Protein AF-A0A7S1VD12-F1 (afdb_monomer)

Radius of gyration: 22.99 Å; Cα contacts (8 Å, |Δi|>4): 704; chains: 1; bounding box: 55×60×67 Å

Secondary structure (DSSP, 8-state):
----S-PPPP---THHHHHTT---S----THHHHHHHHHHHHHHS---HHHHHHHHHHHHHHHHHHHH--TTHHHHHHHHHHHHHIIIII-TTSEEEETT-TTSEEEEE--B-TTSSBSS-SHHHHHHH-HHHHHH-BSSEEEETTEEEEE-PBP--BSSTTSSSS---BPPPPTT--EEEEEE---SEEEEEEE-SS-TT-EEEEESS-EEEESSHHHHHTTTT-TTTHHHHHHHHHHHHHHHHH-HHHHHHHHHHHHHH-PEEEEEEE-GGG--SS---S-EEEEEEEE-SS-BPPHHHHHHHHHHTT--B-S-SS--EEEGGGHHHHHHHHHH-SSS-EEEEEEE-TT--EEEEEEEE-HHHHHHHHHHHHHHHHGGG-HHHHHHHHHHHHHTTSS-HHHHHHHHHHHHHHHTT----TTHHHH-HHHHHHHHHHHS---

Structure (mmCIF, N/CA/C/O backbone):
data_AF-A0A7S1VD12-F1
#
_entry.id   AF-A0A7S1VD12-F1
#
loop_
_atom_site.group_PDB
_atom_site.id
_atom_site.type_symbol
_atom_site.label_atom_id
_atom_site.label_alt_id
_atom_site.label_comp_id
_atom_site.label_asym_id
_atom_site.label_entity_id
_atom_site.label_seq_id
_atom_site.pdbx_PDB_ins_code
_atom_site.Cartn_x
_atom_site.Cartn_y
_atom_site.Cartn_z
_atom_site.occupancy
_atom_site.B_iso_or_equiv
_atom_site.auth_seq_id
_atom_site.auth_comp_id
_atom_site.auth_asym_id
_atom_site.auth_atom_id
_atom_site.pdbx_PDB_model_num
ATOM 1 N N . MET A 1 1 ? 32.294 20.387 -3.465 1.00 32.22 1 MET A N 1
ATOM 2 C CA . MET A 1 1 ? 31.859 20.332 -2.054 1.00 32.22 1 MET A CA 1
ATOM 3 C C . MET A 1 1 ? 31.320 18.934 -1.797 1.00 32.22 1 MET A C 1
ATOM 5 O O . MET A 1 1 ? 30.180 18.662 -2.135 1.00 32.22 1 MET A O 1
ATOM 9 N N . ASN A 1 2 ? 32.177 18.038 -1.304 1.00 27.41 2 ASN A N 1
ATOM 10 C CA . ASN A 1 2 ? 31.833 16.662 -0.942 1.00 27.41 2 ASN A CA 1
ATOM 11 C C . ASN A 1 2 ? 31.748 16.607 0.585 1.00 27.41 2 ASN A C 1
ATOM 13 O O . ASN A 1 2 ? 32.778 16.708 1.240 1.00 27.41 2 ASN A O 1
ATOM 17 N N . PHE A 1 3 ? 30.537 16.521 1.135 1.00 24.94 3 PHE A N 1
ATOM 18 C CA . PHE A 1 3 ? 30.298 16.462 2.583 1.00 24.94 3 PHE A CA 1
ATOM 19 C C . PHE A 1 3 ? 29.057 15.604 2.896 1.00 24.94 3 PHE A C 1
ATOM 21 O O . PHE A 1 3 ? 28.165 16.041 3.604 1.00 24.94 3 PHE A O 1
ATOM 28 N N . VAL A 1 4 ? 28.939 14.402 2.310 1.00 28.73 4 VAL A N 1
ATOM 29 C CA . VAL A 1 4 ? 27.841 13.457 2.637 1.00 28.73 4 VAL A CA 1
ATOM 30 C C . VAL A 1 4 ? 28.280 11.988 2.476 1.00 28.73 4 VAL A C 1
ATOM 32 O O . VAL A 1 4 ? 27.581 11.203 1.844 1.00 28.73 4 VAL A O 1
ATOM 35 N N . ARG A 1 5 ? 29.464 11.584 2.961 1.00 28.06 5 ARG A N 1
ATOM 36 C CA . ARG A 1 5 ? 29.855 10.156 2.892 1.00 28.06 5 ARG A CA 1
ATOM 37 C C . ARG A 1 5 ? 30.202 9.453 4.198 1.00 28.06 5 ARG A C 1
ATOM 39 O O . ARG A 1 5 ? 30.216 8.234 4.172 1.00 28.06 5 ARG A O 1
ATOM 46 N N . ASP A 1 6 ? 30.307 10.155 5.324 1.00 25.27 6 ASP A N 1
ATOM 47 C CA . ASP A 1 6 ? 30.636 9.518 6.607 1.00 25.27 6 ASP A CA 1
ATOM 48 C C . ASP A 1 6 ? 29.736 10.035 7.740 1.00 25.27 6 ASP A C 1
ATOM 50 O O . ASP A 1 6 ? 30.185 10.743 8.640 1.00 25.27 6 ASP A O 1
ATOM 54 N N . LEU A 1 7 ? 28.439 9.711 7.694 1.00 25.42 7 LEU A N 1
ATOM 55 C CA . LEU A 1 7 ? 27.619 9.736 8.908 1.00 25.42 7 LEU A CA 1
ATOM 56 C C . LEU A 1 7 ? 27.614 8.321 9.500 1.00 25.42 7 LEU A C 1
ATOM 58 O O . LEU A 1 7 ? 27.289 7.374 8.779 1.00 25.42 7 LEU A O 1
ATOM 62 N N . PRO A 1 8 ? 27.988 8.145 10.780 1.00 26.08 8 PRO A N 1
ATOM 63 C CA . PRO A 1 8 ? 27.924 6.844 11.421 1.00 26.08 8 PRO A CA 1
ATOM 64 C C . PRO A 1 8 ? 26.465 6.385 11.441 1.00 26.08 8 PRO A C 1
ATOM 66 O O . PRO A 1 8 ? 25.570 7.161 11.778 1.00 26.08 8 PRO A O 1
ATOM 69 N N . CYS A 1 9 ? 26.231 5.114 11.108 1.00 31.34 9 CYS A N 1
ATOM 70 C CA . CYS A 1 9 ? 25.018 4.426 11.537 1.00 31.34 9 CYS A CA 1
ATOM 71 C C . CYS A 1 9 ? 24.861 4.715 13.036 1.00 31.34 9 CYS A C 1
ATOM 73 O O . CYS A 1 9 ? 25.784 4.431 13.802 1.00 31.34 9 CYS A O 1
ATOM 75 N N . PHE A 1 10 ? 23.771 5.383 13.423 1.00 34.81 10 PHE A N 1
ATOM 76 C CA . PHE A 1 10 ? 23.572 5.866 14.788 1.00 34.81 10 PHE A CA 1
ATOM 77 C C . PHE A 1 10 ? 23.870 4.743 15.794 1.00 34.81 10 PHE A C 1
ATOM 79 O O . PHE A 1 10 ? 23.271 3.669 15.687 1.00 34.81 10 PHE A O 1
ATOM 86 N N . PRO A 1 11 ? 24.773 4.948 16.772 1.00 33.97 11 PRO A N 1
ATOM 87 C CA . PRO A 1 11 ? 24.920 4.002 17.855 1.00 33.97 11 PRO A CA 1
ATOM 88 C C . PRO A 1 11 ? 23.679 4.176 18.725 1.00 33.97 11 PRO A C 1
ATOM 90 O O . PRO A 1 11 ? 23.553 5.152 19.464 1.00 33.97 11 PRO A O 1
ATOM 93 N N . PHE A 1 12 ? 22.727 3.258 18.587 1.00 37.12 12 PHE A N 1
ATOM 94 C CA . PHE A 1 12 ? 21.667 3.086 19.567 1.00 37.12 12 PHE A CA 1
ATOM 95 C C . PHE A 1 12 ? 22.333 2.996 20.947 1.00 37.12 12 PHE A C 1
ATOM 97 O O . PHE A 1 12 ? 23.172 2.125 21.184 1.00 37.12 12 PHE A O 1
ATOM 104 N N . SER A 1 13 ? 22.061 3.971 21.813 1.00 38.56 13 SER A N 1
ATOM 105 C CA . SER A 1 13 ? 22.700 4.072 23.121 1.00 38.56 13 SER A CA 1
ATOM 106 C C . SER A 1 13 ? 22.307 2.888 24.010 1.00 38.56 13 SER A C 1
ATOM 108 O O . SER A 1 13 ? 21.268 2.247 23.827 1.00 38.56 13 SER A O 1
ATOM 110 N N . SER A 1 14 ? 23.139 2.623 25.015 1.00 38.06 14 SER A N 1
ATOM 111 C CA . SER A 1 14 ? 22.993 1.566 26.023 1.00 38.06 14 SER A CA 1
ATOM 112 C C . SER A 1 14 ? 21.648 1.538 26.767 1.00 38.06 14 SER A C 1
ATOM 114 O O . SER A 1 14 ? 21.363 0.550 27.432 1.00 38.06 14 SER A O 1
ATOM 116 N N . SER A 1 15 ? 20.784 2.553 26.631 1.00 45.09 15 SER A N 1
ATOM 117 C CA . SER A 1 15 ? 19.476 2.587 27.296 1.00 45.09 15 SER A CA 1
ATOM 118 C C . SER A 1 15 ? 18.412 1.698 26.643 1.00 45.09 15 SER A C 1
ATOM 120 O O . SER A 1 15 ? 17.424 1.379 27.295 1.00 45.09 15 SER A O 1
ATOM 122 N N . ILE A 1 16 ? 18.577 1.283 25.378 1.00 41.59 16 ILE A N 1
ATOM 123 C CA . ILE A 1 16 ? 17.627 0.362 24.721 1.00 41.59 16 ILE A CA 1
ATOM 124 C C . ILE A 1 16 ? 17.783 -1.068 25.262 1.00 41.59 16 ILE A C 1
ATOM 126 O O . ILE A 1 16 ? 16.788 -1.767 25.428 1.00 41.59 16 ILE A O 1
ATOM 130 N N . ALA A 1 17 ? 19.006 -1.490 25.600 1.00 42.06 17 ALA A N 1
ATOM 131 C CA . ALA A 1 17 ? 19.281 -2.835 26.110 1.00 42.06 17 ALA A CA 1
ATOM 132 C C . ALA A 1 17 ? 18.623 -3.097 27.479 1.00 42.06 17 ALA A C 1
ATOM 134 O O . ALA A 1 17 ? 18.068 -4.173 27.693 1.00 42.06 17 ALA A O 1
ATOM 135 N N . ASP A 1 18 ? 18.609 -2.097 28.363 1.00 41.06 18 ASP A N 1
ATOM 136 C CA . ASP A 1 18 ? 17.990 -2.210 29.689 1.00 41.06 18 ASP A CA 1
ATOM 137 C C . ASP A 1 18 ? 16.449 -2.224 29.620 1.00 41.06 18 ASP A C 1
ATOM 139 O O . ASP A 1 18 ? 15.796 -2.853 30.450 1.00 41.06 18 ASP A O 1
ATOM 143 N N . LEU A 1 19 ? 15.849 -1.597 28.600 1.00 38.16 19 LEU A N 1
ATOM 144 C CA . LEU A 1 19 ? 14.390 -1.517 28.407 1.00 38.16 19 LEU A CA 1
ATOM 145 C C . LEU A 1 19 ? 13.777 -2.765 27.748 1.00 38.16 19 LEU A C 1
ATOM 147 O O . LEU A 1 19 ? 12.599 -3.049 27.954 1.00 38.16 19 LEU A O 1
ATOM 151 N N . LEU A 1 20 ? 14.570 -3.549 27.014 1.00 40.75 20 LEU A N 1
ATOM 152 C CA . LEU A 1 20 ? 14.155 -4.830 26.420 1.00 40.75 20 LEU A CA 1
ATOM 153 C C . LEU A 1 20 ? 14.039 -5.977 27.448 1.00 40.75 20 LEU A C 1
ATOM 155 O O . LEU A 1 20 ? 13.642 -7.085 27.095 1.00 40.75 20 LEU A O 1
ATOM 159 N N . SER A 1 21 ? 14.380 -5.733 28.718 1.00 42.19 21 SER A N 1
ATOM 160 C CA . SER A 1 21 ? 14.524 -6.762 29.758 1.00 42.19 21 SER A CA 1
ATOM 161 C C . SER A 1 21 ? 13.245 -7.105 30.544 1.00 42.19 21 SER A C 1
ATOM 163 O O . SER A 1 21 ? 13.300 -7.966 31.422 1.00 42.19 21 SER A O 1
ATOM 165 N N . ASN A 1 22 ? 12.088 -6.494 30.239 1.00 41.59 22 ASN A N 1
ATOM 166 C CA . ASN A 1 22 ? 10.839 -6.709 30.991 1.00 41.59 22 ASN A CA 1
ATOM 167 C C . ASN A 1 22 ? 9.683 -7.258 30.114 1.00 41.59 22 ASN A C 1
ATOM 169 O O . ASN A 1 22 ? 8.866 -6.484 29.607 1.00 41.59 22 ASN A O 1
ATOM 173 N N . PRO A 1 23 ? 9.591 -8.588 29.907 1.00 40.31 23 PRO A N 1
ATOM 174 C CA . PRO A 1 23 ? 8.597 -9.212 29.044 1.00 40.31 23 PRO A CA 1
ATOM 175 C C . PRO A 1 23 ? 7.384 -9.678 29.863 1.00 40.31 23 PRO A C 1
ATOM 177 O O . PRO A 1 23 ? 7.271 -10.843 30.240 1.00 40.31 23 PRO A O 1
ATOM 180 N N . HIS A 1 24 ? 6.431 -8.785 30.117 1.00 37.88 24 HIS A N 1
ATOM 181 C CA . HIS A 1 24 ? 5.096 -9.175 30.585 1.00 37.88 24 HIS A CA 1
ATOM 182 C C . HIS A 1 24 ? 4.060 -8.978 29.477 1.00 37.88 24 HIS A C 1
ATOM 184 O O . HIS A 1 24 ? 3.143 -8.172 29.581 1.00 37.88 24 HIS A O 1
ATOM 190 N N . ALA A 1 25 ? 4.198 -9.751 28.402 1.00 45.41 25 ALA A N 1
ATOM 191 C CA . ALA A 1 25 ? 3.111 -10.014 27.472 1.00 45.41 25 ALA A CA 1
ATOM 192 C C . ALA A 1 25 ? 3.208 -11.481 27.053 1.00 45.41 25 ALA A C 1
ATOM 194 O O . ALA A 1 25 ? 4.193 -11.905 26.453 1.00 45.41 25 ALA A O 1
ATOM 195 N N . ILE A 1 26 ? 2.196 -12.267 27.418 1.00 42.12 26 ILE A N 1
ATOM 196 C CA . ILE A 1 26 ? 2.016 -13.637 26.939 1.00 42.12 26 ILE A CA 1
ATOM 197 C C . ILE A 1 26 ? 1.907 -13.536 25.415 1.00 42.12 26 ILE A C 1
ATOM 199 O O . ILE A 1 26 ? 0.870 -13.118 24.898 1.00 42.12 26 ILE A O 1
ATOM 203 N N . SER A 1 27 ? 2.989 -13.839 24.695 1.00 53.94 27 SER A N 1
ATOM 204 C CA . SER A 1 27 ? 2.919 -13.902 23.241 1.00 53.94 27 SER A CA 1
ATOM 205 C C . SER A 1 27 ? 2.018 -15.077 22.885 1.00 53.94 27 SER A C 1
ATOM 207 O O . SER A 1 27 ? 2.291 -16.192 23.336 1.00 53.94 27 SER A O 1
ATOM 209 N N . PRO A 1 28 ? 0.981 -14.881 22.056 1.00 64.25 28 PRO A N 1
ATOM 210 C CA . PRO A 1 28 ? 0.371 -16.000 21.366 1.00 64.25 28 PRO A CA 1
ATOM 211 C C . PRO A 1 28 ? 1.475 -16.768 20.637 1.00 64.25 28 PRO A C 1
ATOM 213 O O . PRO A 1 28 ? 2.399 -16.156 20.087 1.00 64.25 28 PRO A O 1
ATOM 216 N N . ASP A 1 29 ? 1.390 -18.092 20.643 1.00 78.69 29 ASP A N 1
ATOM 217 C CA . ASP A 1 29 ? 2.150 -18.893 19.698 1.00 78.69 29 ASP A CA 1
ATOM 218 C C . ASP A 1 29 ? 1.616 -18.586 18.291 1.00 78.69 29 ASP A C 1
ATOM 220 O O . ASP A 1 29 ? 0.541 -19.042 17.902 1.00 78.69 29 ASP A O 1
ATOM 224 N N . TRP A 1 30 ? 2.334 -17.739 17.549 1.00 86.38 30 TRP A N 1
ATOM 225 C CA . TRP A 1 30 ? 1.980 -17.379 16.174 1.00 86.38 30 TRP A CA 1
ATOM 226 C C . TRP A 1 30 ? 2.255 -18.5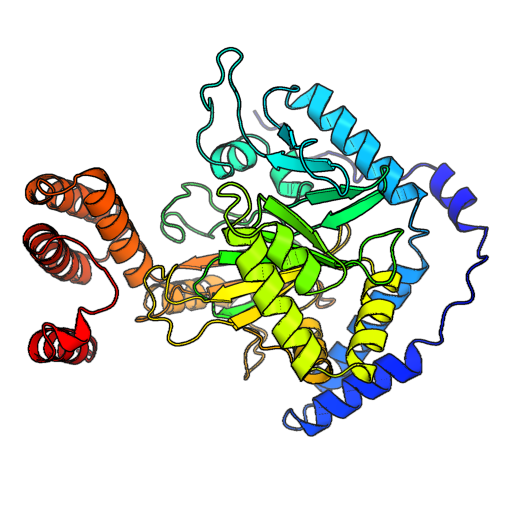12 15.186 1.00 86.38 30 TRP A C 1
ATOM 228 O O . TRP A 1 30 ? 1.883 -18.390 14.022 1.00 86.38 30 TRP A O 1
ATOM 238 N N . SER A 1 31 ? 2.858 -19.621 15.625 1.00 87.38 31 SER A N 1
ATOM 239 C CA . SER A 1 31 ? 3.173 -20.749 14.750 1.00 87.38 31 SER A CA 1
ATOM 240 C C . SER A 1 31 ? 1.915 -21.350 14.123 1.00 87.38 31 SER A C 1
ATOM 242 O O . SER A 1 31 ? 1.956 -21.689 12.944 1.00 87.38 31 SER A O 1
ATOM 244 N N . SER A 1 32 ? 0.784 -21.421 14.850 1.00 88.81 32 SER A N 1
ATOM 245 C CA . SER A 1 32 ? -0.478 -21.899 14.251 1.00 88.81 32 SER A CA 1
ATOM 246 C C . SER A 1 32 ? -0.932 -20.972 13.128 1.00 88.81 32 SER A C 1
ATOM 248 O O . SER A 1 32 ? -1.187 -21.441 12.029 1.00 88.81 32 SER A O 1
ATOM 250 N N . PHE A 1 33 ? -0.927 -19.658 13.365 1.00 89.75 33 PHE A N 1
ATOM 251 C CA . PHE A 1 33 ? -1.321 -18.673 12.362 1.00 89.75 33 PHE A CA 1
ATOM 252 C C . PHE A 1 33 ? -0.413 -18.719 11.127 1.00 89.75 33 PHE A C 1
ATOM 254 O O . PHE A 1 33 ? -0.899 -18.680 10.003 1.00 89.75 33 PHE A O 1
ATOM 261 N N . VAL A 1 34 ? 0.907 -18.834 11.315 1.00 89.44 34 VAL A N 1
ATOM 262 C CA . VAL A 1 34 ? 1.848 -18.965 10.191 1.00 89.44 34 VAL A CA 1
ATOM 263 C C . VAL A 1 34 ? 1.558 -20.229 9.386 1.00 89.44 34 VAL A C 1
ATOM 265 O O . VAL A 1 34 ? 1.555 -20.166 8.159 1.00 89.44 34 VAL A O 1
ATOM 268 N N . ASN A 1 35 ? 1.292 -21.352 10.055 1.00 90.19 35 ASN A N 1
ATOM 269 C CA . ASN A 1 35 ? 0.950 -22.601 9.381 1.00 90.19 35 ASN A CA 1
ATOM 270 C C . ASN A 1 35 ? -0.370 -22.482 8.613 1.00 90.19 35 ASN A C 1
ATOM 272 O O . ASN A 1 35 ? -0.402 -22.863 7.452 1.00 90.19 35 ASN A O 1
ATOM 276 N N . GLU A 1 36 ? -1.406 -21.889 9.212 1.00 90.88 36 GLU A N 1
ATOM 277 C CA . GLU A 1 36 ? -2.705 -21.664 8.566 1.00 90.88 36 GLU A CA 1
ATOM 278 C C . GLU A 1 36 ? -2.573 -20.793 7.303 1.00 90.88 36 GLU A C 1
ATOM 280 O O . GLU A 1 36 ? -3.099 -21.144 6.251 1.00 90.88 36 GLU A O 1
ATOM 285 N N . VAL A 1 37 ? -1.820 -19.687 7.370 1.00 88.12 37 VAL A N 1
ATOM 286 C CA . VAL A 1 37 ? -1.575 -18.815 6.203 1.00 88.12 37 VAL A CA 1
ATOM 287 C C . VAL A 1 37 ? -0.814 -19.560 5.103 1.00 88.12 37 VAL A C 1
ATOM 289 O O . VAL A 1 37 ? -1.101 -19.388 3.920 1.00 88.12 37 VAL A O 1
ATOM 292 N N . VAL A 1 38 ? 0.179 -20.371 5.474 1.00 89.12 38 VAL A N 1
ATOM 293 C CA . VAL A 1 38 ? 0.985 -21.146 4.521 1.00 89.12 38 VAL A CA 1
ATOM 294 C C . VAL A 1 38 ? 0.178 -22.273 3.876 1.00 89.12 38 VAL A C 1
ATOM 296 O O . VAL A 1 38 ? 0.342 -22.522 2.681 1.00 89.12 38 VAL A O 1
ATOM 299 N N . GLU A 1 39 ? -0.672 -22.947 4.646 1.00 89.19 39 GLU A N 1
ATOM 300 C CA . GLU A 1 39 ? -1.582 -23.988 4.166 1.00 89.19 39 GLU A CA 1
ATOM 301 C C . GLU A 1 39 ? -2.569 -23.395 3.158 1.00 89.19 39 GLU A C 1
ATOM 303 O O . GLU A 1 39 ? -2.584 -23.817 2.004 1.00 89.19 39 GLU A O 1
ATOM 308 N N . GLU A 1 40 ? -3.262 -22.313 3.525 1.00 88.44 40 GLU A N 1
ATOM 309 C CA . GLU A 1 40 ? -4.215 -21.649 2.630 1.00 88.44 40 GLU A CA 1
ATOM 310 C C . GLU A 1 40 ? -3.532 -21.084 1.374 1.00 88.44 40 GLU A C 1
ATOM 312 O O . GLU A 1 40 ? -4.081 -21.160 0.275 1.00 88.44 40 GLU A O 1
ATOM 317 N N . TRP A 1 41 ? -2.304 -20.571 1.485 1.00 86.75 41 TRP A N 1
ATOM 318 C CA . TRP A 1 41 ? -1.519 -20.179 0.312 1.00 86.75 41 TRP A CA 1
ATOM 319 C C . TRP A 1 41 ? -1.218 -21.366 -0.609 1.00 86.75 41 TRP A C 1
ATOM 321 O O . TRP A 1 41 ? -1.360 -21.249 -1.826 1.00 86.75 41 TRP A O 1
ATOM 331 N N . SER A 1 42 ? -0.802 -22.499 -0.042 1.00 86.56 42 SER A N 1
ATOM 332 C CA . SER A 1 42 ? -0.415 -23.692 -0.807 1.00 86.56 42 SER A CA 1
ATOM 333 C C . SER A 1 42 ? -1.608 -24.328 -1.526 1.00 86.56 42 SER A C 1
ATOM 335 O O . SER A 1 42 ? -1.442 -24.857 -2.621 1.00 86.56 42 SER A O 1
ATOM 337 N N . ASP A 1 43 ? -2.810 -24.214 -0.961 1.00 86.38 43 ASP A N 1
ATOM 338 C CA . ASP A 1 43 ? -4.047 -24.685 -1.592 1.00 86.38 43 ASP A CA 1
ATOM 339 C C . ASP A 1 43 ? -4.485 -23.810 -2.779 1.00 86.38 43 ASP A C 1
ATOM 341 O O . ASP A 1 43 ? -5.133 -24.291 -3.711 1.00 86.38 43 ASP A O 1
ATOM 345 N N . ASN A 1 44 ? -4.125 -22.522 -2.766 1.00 84.94 44 ASN A N 1
ATOM 346 C CA . ASN A 1 44 ? -4.559 -21.542 -3.767 1.00 84.94 44 ASN A CA 1
ATOM 347 C C . ASN A 1 44 ? -3.496 -21.220 -4.831 1.00 84.94 44 ASN A C 1
ATOM 349 O O . ASN A 1 44 ? -3.811 -20.596 -5.848 1.00 84.94 44 ASN A O 1
ATOM 353 N N . VAL A 1 45 ? -2.240 -21.624 -4.625 1.00 80.94 45 VAL A N 1
ATOM 354 C CA . VAL A 1 45 ? -1.112 -21.306 -5.512 1.00 80.94 45 VAL A CA 1
ATOM 355 C C . VAL A 1 45 ? -0.405 -22.594 -5.937 1.00 80.94 45 VAL A C 1
ATOM 357 O O . VAL A 1 45 ? -0.131 -23.432 -5.084 1.00 80.94 45 VAL A O 1
ATOM 360 N N . PRO A 1 46 ? -0.069 -22.773 -7.235 1.00 77.88 46 PRO A N 1
ATOM 361 C CA . PRO A 1 46 ? 0.613 -23.975 -7.710 1.00 77.88 46 PRO A CA 1
ATOM 362 C C . PRO A 1 46 ? 1.854 -24.311 -6.879 1.00 77.88 46 PRO A C 1
ATOM 364 O O . PRO A 1 46 ? 2.650 -23.418 -6.578 1.00 77.88 46 PRO A O 1
ATOM 367 N N . ASP A 1 47 ? 2.015 -25.599 -6.558 1.00 77.31 47 ASP A N 1
ATOM 368 C CA . ASP A 1 47 ? 3.047 -26.097 -5.646 1.00 77.31 47 ASP A CA 1
ATOM 369 C C . ASP A 1 47 ? 4.440 -25.547 -5.998 1.00 77.31 47 ASP A C 1
ATOM 371 O O . ASP A 1 47 ? 5.023 -25.837 -7.050 1.00 77.31 47 ASP A O 1
ATOM 375 N N . ASN A 1 48 ? 4.958 -24.701 -5.106 1.00 82.75 48 ASN A N 1
ATOM 376 C CA . ASN A 1 48 ? 6.277 -24.104 -5.213 1.00 82.75 48 ASN A CA 1
ATOM 377 C C . ASN A 1 48 ? 6.951 -24.080 -3.832 1.00 82.75 48 ASN A C 1
ATOM 379 O O . ASN A 1 48 ? 6.887 -23.075 -3.112 1.00 82.75 48 ASN A O 1
ATOM 383 N N . PRO A 1 49 ? 7.680 -25.153 -3.472 1.00 87.25 49 PRO A N 1
ATOM 384 C CA . PRO A 1 49 ? 8.309 -25.288 -2.159 1.00 87.25 49 PRO A CA 1
ATOM 385 C C . PRO A 1 49 ? 9.305 -24.170 -1.817 1.00 87.25 49 PRO A C 1
ATOM 387 O O . PRO A 1 49 ? 9.590 -23.917 -0.642 1.00 87.25 49 PRO A O 1
ATOM 390 N N . ALA A 1 50 ? 9.870 -23.498 -2.827 1.00 86.19 50 ALA A N 1
ATOM 391 C CA . ALA A 1 50 ? 10.761 -22.364 -2.612 1.00 86.19 50 ALA A CA 1
ATOM 392 C C . ALA A 1 50 ? 9.989 -21.130 -2.121 1.00 86.19 50 ALA A C 1
ATOM 394 O O . ALA A 1 50 ? 10.433 -20.485 -1.169 1.00 86.19 50 ALA A O 1
ATOM 395 N N . LEU A 1 51 ? 8.825 -20.837 -2.714 1.00 85.38 51 LEU A N 1
ATOM 396 C CA . LEU A 1 51 ? 7.961 -19.739 -2.270 1.00 85.38 51 LEU A CA 1
ATOM 397 C C . LEU A 1 51 ? 7.419 -19.998 -0.867 1.00 85.38 51 LEU A C 1
ATOM 399 O O . LEU A 1 51 ? 7.497 -19.104 -0.029 1.00 85.38 51 LEU A O 1
ATOM 403 N N . THR A 1 52 ? 6.986 -21.225 -0.573 1.00 87.25 52 THR A N 1
ATOM 404 C CA . THR A 1 52 ? 6.538 -21.619 0.770 1.00 87.25 52 THR A CA 1
ATOM 405 C C . THR A 1 52 ? 7.620 -21.375 1.821 1.00 87.25 52 THR A C 1
ATOM 407 O O . THR A 1 52 ? 7.361 -20.771 2.858 1.00 87.25 52 THR A O 1
ATOM 410 N N . ARG A 1 53 ? 8.877 -21.743 1.536 1.00 88.50 53 ARG A N 1
ATOM 411 C CA . ARG A 1 53 ? 9.997 -21.509 2.462 1.00 88.50 53 ARG A CA 1
ATOM 412 C C . ARG A 1 53 ? 10.275 -20.024 2.693 1.00 88.50 53 ARG A C 1
ATOM 414 O O . ARG A 1 53 ? 10.551 -19.630 3.827 1.00 88.50 53 ARG A O 1
ATOM 421 N N . ILE A 1 54 ? 10.233 -19.212 1.633 1.00 87.00 54 ILE A N 1
ATOM 422 C CA . ILE A 1 54 ? 10.389 -17.755 1.740 1.00 87.00 54 ILE A CA 1
ATOM 423 C C . ILE A 1 54 ? 9.254 -17.189 2.595 1.00 87.00 54 ILE A C 1
ATOM 425 O O . ILE A 1 54 ? 9.524 -16.451 3.539 1.00 87.00 54 ILE A O 1
ATOM 429 N N . LEU A 1 55 ? 8.013 -17.588 2.317 1.00 88.69 55 LEU A N 1
ATOM 430 C CA . LEU A 1 55 ? 6.826 -17.147 3.039 1.00 88.69 55 LEU A CA 1
ATOM 431 C C . LEU A 1 55 ? 6.921 -17.463 4.537 1.00 88.69 55 LEU A C 1
ATOM 433 O O . LEU A 1 55 ? 6.821 -16.547 5.352 1.00 88.69 55 LEU A O 1
ATOM 437 N N . THR A 1 56 ? 7.203 -18.717 4.907 1.00 89.38 56 THR A N 1
ATOM 438 C CA . THR A 1 56 ? 7.369 -19.119 6.313 1.00 89.38 56 THR A CA 1
ATOM 439 C C . THR A 1 56 ? 8.473 -18.313 6.993 1.00 89.38 56 THR A C 1
ATOM 441 O O . THR A 1 56 ? 8.263 -17.774 8.077 1.00 89.38 56 THR A O 1
ATOM 444 N N . LYS A 1 57 ? 9.645 -18.169 6.354 1.00 90.94 57 LYS A N 1
ATOM 445 C CA . LYS A 1 57 ? 10.766 -17.397 6.917 1.00 90.94 57 LYS A CA 1
ATOM 446 C C . LYS A 1 57 ? 10.371 -15.939 7.173 1.00 90.94 57 LYS A C 1
ATOM 448 O O . LYS A 1 57 ? 10.670 -15.410 8.243 1.00 90.94 57 LYS A O 1
ATOM 453 N N . GLN A 1 58 ? 9.720 -15.294 6.207 1.00 89.75 58 GLN A N 1
ATOM 454 C CA . GLN A 1 58 ? 9.360 -13.879 6.298 1.00 89.75 58 GLN A CA 1
ATOM 455 C C . GLN A 1 58 ? 8.232 -13.633 7.310 1.00 89.75 58 GLN A C 1
ATOM 457 O O . GLN A 1 58 ? 8.327 -12.688 8.090 1.00 89.75 58 GLN A O 1
ATOM 462 N N . LEU A 1 59 ? 7.215 -14.500 7.370 1.00 86.44 59 LEU A N 1
ATOM 463 C CA . LEU A 1 59 ? 6.159 -14.419 8.385 1.00 86.44 59 LEU A CA 1
ATOM 464 C C . LEU A 1 59 ? 6.721 -14.601 9.799 1.00 86.44 59 LEU A C 1
ATOM 466 O O . LEU A 1 59 ? 6.443 -13.790 10.680 1.00 86.44 59 LEU A O 1
ATOM 470 N N . THR A 1 60 ? 7.573 -15.604 10.015 1.00 87.50 60 THR A N 1
ATOM 471 C CA . THR A 1 60 ? 8.223 -15.813 11.317 1.00 87.50 60 THR A CA 1
ATOM 472 C C . THR A 1 60 ? 9.087 -14.615 11.707 1.00 87.50 60 THR A C 1
ATOM 474 O O . THR A 1 60 ? 9.022 -14.152 12.846 1.00 87.50 60 THR A O 1
ATOM 477 N N . SER A 1 61 ? 9.856 -14.062 10.760 1.00 87.50 61 SER A N 1
ATOM 478 C CA . SER A 1 61 ? 10.653 -12.855 11.004 1.00 87.50 61 SER A CA 1
ATOM 479 C C . SER A 1 61 ? 9.779 -11.658 11.375 1.00 87.50 61 SER A C 1
ATOM 481 O O . SER A 1 61 ? 10.136 -10.910 12.282 1.00 87.50 61 SER A O 1
ATOM 483 N N . LEU A 1 62 ? 8.636 -11.482 10.708 1.00 85.88 62 LEU A N 1
ATOM 484 C CA . LEU A 1 62 ? 7.700 -10.394 10.981 1.00 85.88 62 LEU A CA 1
ATOM 485 C C . LEU A 1 62 ? 7.190 -10.443 12.429 1.00 85.88 62 LEU A C 1
ATOM 487 O O . LEU A 1 62 ? 7.178 -9.417 13.110 1.00 85.88 62 LEU A O 1
ATOM 491 N N . PHE A 1 63 ? 6.830 -11.630 12.924 1.00 83.75 63 PHE A N 1
ATOM 492 C CA . PHE A 1 63 ? 6.384 -11.799 14.309 1.00 83.75 63 PHE A CA 1
ATOM 493 C C . PHE A 1 63 ? 7.516 -11.659 15.328 1.00 83.75 63 PHE A C 1
ATOM 495 O O . PHE A 1 63 ? 7.304 -11.060 16.381 1.00 83.75 63 PHE A O 1
ATOM 502 N N . ALA A 1 64 ? 8.723 -12.134 15.017 1.00 82.62 64 ALA A N 1
ATOM 503 C CA . ALA A 1 64 ? 9.883 -11.942 15.887 1.00 82.62 64 ALA A CA 1
ATOM 504 C C . ALA A 1 64 ? 10.227 -10.451 16.056 1.00 82.62 64 ALA A C 1
ATOM 506 O O . ALA A 1 64 ? 10.505 -9.989 17.166 1.00 82.62 64 ALA A O 1
ATOM 507 N N . THR A 1 65 ? 10.154 -9.675 14.968 1.00 78.31 65 THR A N 1
ATOM 508 C CA . THR A 1 65 ? 10.298 -8.214 15.013 1.00 78.31 65 THR A CA 1
ATOM 509 C C . THR A 1 65 ? 9.173 -7.577 15.828 1.00 78.31 65 THR A C 1
ATOM 511 O O . THR A 1 65 ? 9.442 -6.760 16.703 1.00 78.31 65 THR A O 1
ATOM 514 N N . ALA A 1 66 ? 7.922 -7.990 15.615 1.00 74.44 66 ALA A N 1
ATOM 515 C CA . ALA A 1 66 ? 6.779 -7.475 16.368 1.00 74.44 66 ALA A CA 1
ATOM 516 C C . ALA A 1 66 ? 6.898 -7.713 17.887 1.00 74.44 66 ALA A C 1
ATOM 518 O O . ALA A 1 66 ? 6.548 -6.839 18.673 1.00 74.44 66 ALA A O 1
ATOM 519 N N . GLN A 1 67 ? 7.432 -8.865 18.305 1.00 68.31 67 GLN A N 1
ATOM 520 C CA . GLN A 1 67 ? 7.651 -9.202 19.718 1.00 68.31 67 GLN A CA 1
ATOM 521 C C . GLN A 1 67 ? 8.790 -8.410 20.373 1.00 68.31 67 GLN A C 1
ATOM 523 O O . GLN A 1 67 ? 8.724 -8.121 21.565 1.00 68.31 67 GLN A O 1
ATOM 528 N N . THR A 1 68 ? 9.843 -8.076 19.622 1.00 63.72 68 THR A N 1
ATOM 529 C CA . THR A 1 68 ? 10.994 -7.323 20.157 1.00 63.72 68 THR A CA 1
ATOM 530 C C . THR A 1 68 ? 10.687 -5.840 20.331 1.00 63.72 68 THR A C 1
ATOM 532 O O . THR A 1 68 ? 11.325 -5.163 21.135 1.00 63.72 68 THR A O 1
ATOM 535 N N . ILE A 1 69 ? 9.689 -5.330 19.615 1.00 60.16 69 ILE A N 1
ATOM 536 C CA . ILE A 1 69 ? 9.238 -3.953 19.745 1.00 60.16 69 ILE A CA 1
ATOM 537 C C . ILE A 1 69 ? 8.208 -3.896 20.876 1.00 60.16 69 ILE A C 1
ATOM 539 O O . ILE A 1 69 ? 7.008 -4.056 20.658 1.00 60.16 69 ILE A O 1
ATOM 543 N N . THR A 1 70 ? 8.654 -3.624 22.103 1.00 55.03 70 THR A N 1
ATOM 544 C CA . THR A 1 70 ? 7.734 -3.135 23.134 1.00 55.03 70 THR A CA 1
ATOM 545 C C . THR A 1 70 ? 7.205 -1.776 22.662 1.00 55.03 70 THR A C 1
ATOM 547 O O . THR A 1 70 ? 7.930 -0.784 22.566 1.00 55.03 70 THR A O 1
ATOM 550 N N . ALA A 1 71 ? 5.936 -1.778 22.248 1.00 51.19 71 ALA A N 1
ATOM 551 C CA . ALA A 1 71 ? 5.311 -0.776 21.385 1.00 51.19 71 ALA A CA 1
ATOM 552 C C . ALA A 1 71 ? 5.296 0.665 21.927 1.00 51.19 71 ALA A C 1
ATOM 554 O O . ALA A 1 71 ? 5.007 1.576 21.161 1.00 51.19 71 ALA A O 1
ATOM 555 N N . ASP A 1 72 ? 5.656 0.908 23.186 1.00 55.06 72 ASP A N 1
ATOM 556 C CA . ASP A 1 72 ? 5.540 2.246 23.767 1.00 55.06 72 ASP A CA 1
ATOM 557 C C . ASP A 1 72 ? 6.837 3.058 23.674 1.00 55.06 72 ASP A C 1
ATOM 559 O O . ASP A 1 72 ? 6.792 4.266 23.454 1.00 55.06 72 ASP A O 1
ATOM 563 N N . THR A 1 73 ? 8.020 2.445 23.775 1.00 55.03 73 THR A N 1
ATOM 564 C CA . THR A 1 73 ? 9.265 3.223 23.931 1.00 55.03 73 THR A CA 1
ATOM 565 C C . THR A 1 73 ? 9.859 3.681 22.606 1.00 55.03 73 THR A C 1
ATOM 567 O O . THR A 1 73 ? 10.193 4.856 22.461 1.00 55.03 73 THR A O 1
ATOM 570 N N . VAL A 1 74 ? 9.981 2.787 21.621 1.00 55.19 74 VAL A N 1
ATOM 571 C CA . VAL A 1 74 ? 10.558 3.152 20.316 1.00 55.19 74 VAL A CA 1
ATOM 572 C C . VAL A 1 74 ? 9.606 4.060 19.551 1.00 55.19 74 VAL A C 1
ATOM 574 O O . VAL A 1 74 ? 10.053 5.006 18.916 1.00 55.19 74 VAL A O 1
ATOM 577 N N . TYR A 1 75 ? 8.299 3.834 19.673 1.00 58.94 75 TYR A N 1
ATOM 578 C CA . TYR A 1 75 ? 7.306 4.706 19.067 1.00 58.94 75 TYR A CA 1
ATOM 579 C C . TYR A 1 75 ? 7.281 6.077 19.734 1.00 58.94 75 TYR A C 1
ATOM 581 O O . TYR A 1 75 ? 7.431 7.047 19.012 1.00 58.94 75 TYR A O 1
ATOM 589 N N . THR A 1 76 ? 7.242 6.186 21.069 1.00 60.47 76 THR A N 1
ATOM 590 C CA . THR A 1 76 ? 7.332 7.497 21.751 1.00 60.47 76 THR A CA 1
ATOM 591 C C . THR A 1 76 ? 8.637 8.225 21.423 1.00 60.47 76 THR A C 1
ATOM 593 O O . THR A 1 76 ? 8.642 9.440 21.236 1.00 60.47 76 THR A O 1
ATOM 596 N N . PHE A 1 77 ? 9.755 7.499 21.332 1.00 60.41 77 PHE A N 1
ATOM 597 C CA . PHE A 1 77 ? 11.042 8.077 20.954 1.00 60.41 77 PHE A CA 1
ATOM 598 C C . PHE A 1 77 ? 11.039 8.569 19.506 1.00 60.41 77 PHE A C 1
ATOM 600 O O . PHE A 1 77 ? 11.428 9.702 19.256 1.00 60.41 77 PHE A O 1
ATOM 607 N N . ILE A 1 78 ? 10.550 7.761 18.563 1.00 58.91 78 ILE A N 1
ATOM 608 C CA . ILE A 1 78 ? 10.435 8.152 17.158 1.00 58.91 78 ILE A CA 1
ATOM 609 C C . ILE A 1 78 ? 9.441 9.306 17.015 1.00 58.91 78 ILE A C 1
ATOM 611 O O . ILE A 1 78 ? 9.758 10.236 16.294 1.00 58.91 78 ILE A O 1
ATOM 615 N N . SER A 1 79 ? 8.318 9.328 17.740 1.00 61.28 79 SER A N 1
ATOM 616 C CA . SER A 1 79 ? 7.387 10.466 17.786 1.00 61.28 79 SER A CA 1
ATOM 617 C C . SER A 1 79 ? 8.098 11.735 18.240 1.00 61.28 79 SER A C 1
ATOM 619 O O . SER A 1 79 ? 8.022 12.750 17.558 1.00 61.28 79 SER A O 1
ATOM 621 N N . ARG A 1 80 ? 8.822 11.675 19.367 1.00 66.62 80 ARG A N 1
ATOM 622 C CA . ARG A 1 80 ? 9.503 12.835 19.957 1.00 66.62 80 ARG A CA 1
ATOM 623 C C . ARG A 1 80 ? 10.669 13.314 19.118 1.00 66.62 80 ARG A C 1
ATOM 625 O O . ARG A 1 80 ? 10.803 14.514 18.934 1.00 66.62 80 ARG A O 1
ATOM 632 N N . GLU A 1 81 ? 11.500 12.415 18.608 1.00 65.94 81 GLU A N 1
ATOM 633 C CA . GLU A 1 81 ? 12.643 12.789 17.779 1.00 65.94 81 GLU A CA 1
ATOM 634 C C . GLU A 1 81 ? 12.205 13.202 16.380 1.00 65.94 81 GLU A C 1
ATOM 636 O O . GLU A 1 81 ? 12.733 14.178 15.867 1.00 65.94 81 GLU A O 1
ATOM 641 N N . LEU A 1 82 ? 11.192 12.560 15.785 1.00 65.31 82 LEU A N 1
ATOM 642 C CA . LEU A 1 82 ? 10.590 13.069 14.556 1.00 65.31 82 LEU A CA 1
ATOM 643 C C . LEU A 1 82 ? 10.014 14.458 14.803 1.00 65.31 82 LEU A C 1
ATOM 645 O O . LEU A 1 82 ? 10.378 15.375 14.082 1.00 65.31 82 LEU A O 1
ATOM 649 N N . GLN A 1 83 ? 9.172 14.647 15.823 1.00 66.06 83 GLN A N 1
ATOM 650 C CA . GLN A 1 83 ? 8.586 15.947 16.156 1.00 66.06 83 GLN A CA 1
ATOM 651 C C . GLN A 1 83 ? 9.659 17.009 16.417 1.00 66.06 83 GLN A C 1
ATOM 653 O O . GLN A 1 83 ? 9.605 18.094 15.843 1.00 66.06 83 GLN A O 1
ATOM 658 N N . ARG A 1 84 ? 10.676 16.684 17.215 1.00 67.62 84 ARG A N 1
ATOM 659 C CA . ARG A 1 84 ? 11.802 17.572 17.498 1.00 67.62 84 ARG A CA 1
ATOM 660 C C . ARG A 1 84 ? 12.573 17.902 16.229 1.00 67.62 84 ARG A C 1
ATOM 662 O O . ARG A 1 84 ? 12.847 19.071 15.982 1.00 67.62 84 ARG A O 1
ATOM 669 N N . GLU A 1 85 ? 12.918 16.918 15.408 1.00 65.19 85 GLU A N 1
ATOM 670 C CA . GLU A 1 85 ? 13.626 17.148 14.147 1.00 65.19 85 GLU A CA 1
ATOM 671 C C . GLU A 1 85 ? 12.761 17.930 13.146 1.00 65.19 85 GLU A C 1
ATOM 673 O O . GLU A 1 85 ? 13.274 18.788 12.425 1.00 65.19 85 GLU A O 1
ATOM 678 N N . PHE A 1 86 ? 11.440 17.731 13.152 1.00 64.88 86 PHE A N 1
ATOM 679 C CA . PHE A 1 86 ? 10.486 18.530 12.383 1.00 64.88 86 PHE A CA 1
ATOM 680 C C . PHE A 1 86 ? 10.519 19.994 12.806 1.00 64.88 86 PHE A C 1
ATOM 682 O O . PHE A 1 86 ? 10.714 20.877 11.968 1.00 64.88 86 PHE A O 1
ATOM 689 N N . GLU A 1 87 ? 10.373 20.251 14.102 1.00 65.12 87 GLU A N 1
ATOM 690 C CA . GLU A 1 87 ? 10.391 21.594 14.673 1.00 65.12 87 GLU A CA 1
ATOM 691 C C . GLU A 1 87 ? 11.750 22.277 14.457 1.00 65.12 87 GLU A C 1
ATOM 693 O O . GLU A 1 87 ? 11.794 23.458 14.106 1.00 65.12 87 GLU A O 1
ATOM 698 N N . THR A 1 88 ? 12.852 21.528 14.585 1.00 67.31 88 THR A N 1
ATOM 699 C CA . THR A 1 88 ? 14.219 22.072 14.561 1.00 67.31 88 THR A CA 1
ATOM 700 C C . THR A 1 88 ? 14.764 22.269 13.142 1.00 67.31 88 THR A C 1
ATOM 702 O O . THR A 1 88 ? 15.370 23.303 12.863 1.00 67.31 88 THR A O 1
ATOM 705 N N . ARG A 1 89 ? 14.582 21.301 12.228 1.00 60.97 89 ARG A N 1
ATOM 706 C CA . ARG A 1 89 ? 15.198 21.330 10.881 1.00 60.97 89 ARG A CA 1
ATOM 707 C C . ARG A 1 89 ? 14.274 21.821 9.782 1.00 60.97 89 ARG A C 1
ATOM 709 O O . ARG A 1 89 ? 14.750 22.380 8.796 1.00 60.97 89 ARG A O 1
ATOM 716 N N . VAL A 1 90 ? 12.978 21.561 9.908 1.00 58.62 90 VAL A N 1
ATOM 717 C CA . VAL A 1 90 ? 12.001 21.835 8.844 1.00 58.62 90 VAL A CA 1
ATOM 718 C C . VAL A 1 90 ? 11.190 23.097 9.167 1.00 58.62 90 VAL A C 1
ATOM 720 O O . VAL A 1 90 ? 10.776 23.828 8.264 1.00 58.62 90 VAL A O 1
ATOM 723 N N . GLY A 1 91 ? 11.044 23.401 10.460 1.00 56.56 91 GLY A N 1
ATOM 724 C CA . GLY A 1 91 ? 10.239 24.493 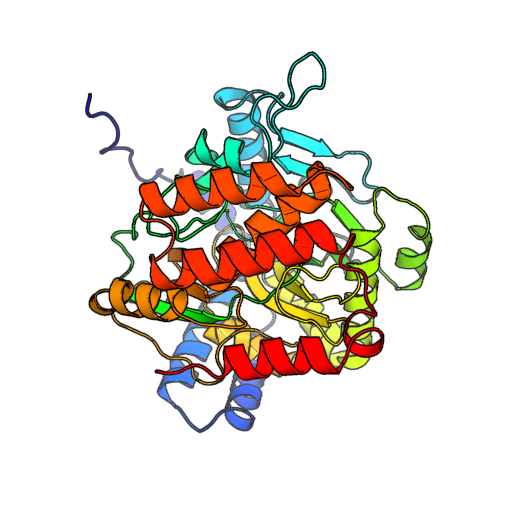10.988 1.00 56.56 91 GLY A CA 1
ATOM 725 C C . GLY A 1 91 ? 8.753 24.129 11.018 1.00 56.56 91 GLY A C 1
ATOM 726 O O . GLY A 1 91 ? 8.243 23.446 10.127 1.00 56.56 91 GLY A O 1
ATOM 727 N N . SER A 1 92 ? 8.022 24.652 12.007 1.00 53.81 92 SER A N 1
ATOM 728 C CA . SER A 1 92 ? 6.584 24.393 12.243 1.00 53.81 92 SER A CA 1
ATOM 729 C C . SER A 1 92 ? 5.656 24.717 11.059 1.00 53.81 92 SER A C 1
ATOM 731 O O . SER A 1 92 ? 4.482 24.370 11.061 1.00 53.81 92 SER A O 1
ATOM 733 N N . SER A 1 93 ? 6.174 25.371 10.020 1.00 48.31 93 SER A N 1
ATOM 734 C CA . SER A 1 93 ? 5.430 25.771 8.826 1.00 48.31 93 SER A CA 1
ATOM 735 C C . SER A 1 93 ? 5.278 24.683 7.748 1.00 48.31 93 SER A C 1
ATOM 737 O O . SER A 1 93 ? 4.552 24.904 6.785 1.00 48.31 93 SER A O 1
ATOM 739 N N . VAL A 1 94 ? 5.946 23.526 7.858 1.00 48.81 94 VAL A N 1
ATOM 740 C CA . VAL A 1 94 ? 6.010 22.510 6.775 1.00 48.81 94 VAL A CA 1
ATOM 741 C C . VAL A 1 94 ? 5.228 21.222 7.074 1.00 48.81 94 VAL A C 1
ATOM 743 O O . VAL A 1 94 ? 4.947 20.419 6.178 1.00 48.81 94 VAL A O 1
ATOM 746 N N . VAL A 1 95 ? 4.835 21.029 8.328 1.00 53.91 95 VAL A N 1
ATOM 747 C CA . VAL A 1 95 ? 4.026 19.893 8.760 1.00 53.91 95 VAL A CA 1
ATOM 748 C C . VAL A 1 95 ? 2.800 20.440 9.466 1.00 53.91 95 VAL A C 1
ATOM 750 O O . VAL A 1 95 ? 2.916 21.183 10.434 1.00 53.91 95 VAL A O 1
ATOM 753 N N . HIS A 1 96 ? 1.625 20.099 8.948 1.00 54.94 96 HIS A N 1
ATOM 754 C CA . HIS A 1 96 ? 0.356 20.464 9.551 1.00 54.94 96 HIS A CA 1
ATOM 755 C C . HIS A 1 96 ? -0.139 19.320 10.415 1.00 54.94 96 HIS A C 1
ATOM 757 O O . HIS A 1 96 ? -0.370 18.208 9.934 1.00 54.94 96 HIS A O 1
ATOM 763 N N . ILE A 1 97 ? -0.338 19.641 11.682 1.00 56.47 97 ILE A N 1
ATOM 764 C CA . ILE A 1 97 ? -1.001 18.801 12.665 1.00 56.47 97 ILE A CA 1
ATOM 765 C C . ILE A 1 97 ? -2.495 19.072 12.508 1.00 56.47 97 ILE A C 1
ATOM 767 O O . ILE A 1 97 ? -2.967 20.183 12.736 1.00 56.47 97 ILE A O 1
ATOM 771 N N . ASP A 1 98 ? -3.231 18.096 11.986 1.00 58.19 98 ASP A N 1
ATOM 772 C CA . ASP A 1 98 ? -4.686 18.174 11.929 1.00 58.19 98 ASP A CA 1
ATOM 773 C C . ASP A 1 98 ? -5.282 17.637 13.233 1.00 58.19 98 ASP A C 1
ATOM 775 O O . ASP A 1 98 ? -5.485 16.433 13.384 1.00 58.19 98 ASP A O 1
ATOM 779 N N . GLU A 1 99 ? -5.532 18.552 14.170 1.00 58.16 99 GLU A N 1
ATOM 780 C CA . GLU A 1 99 ? -6.174 18.279 15.465 1.00 58.16 99 GLU A CA 1
ATOM 781 C C . GLU A 1 99 ? -7.709 18.244 15.368 1.00 58.16 99 GLU A C 1
ATOM 783 O O . GLU A 1 99 ? -8.385 17.904 16.332 1.00 58.16 99 GLU A O 1
ATOM 788 N N . SER A 1 100 ? -8.292 18.582 14.206 1.00 52.88 100 SER A N 1
ATOM 789 C CA . SER A 1 100 ? -9.756 18.570 14.023 1.00 52.88 100 SER A CA 1
ATOM 790 C C . SER A 1 100 ? -10.349 17.156 13.948 1.00 52.88 100 SER A C 1
ATOM 792 O O . SER A 1 100 ? -11.566 16.976 13.878 1.00 52.88 100 SER A O 1
ATOM 794 N N . TRP A 1 101 ? -9.489 16.140 13.981 1.00 54.94 101 TRP A N 1
ATOM 795 C CA . TRP A 1 101 ? -9.856 14.738 13.960 1.00 54.94 101 TRP A CA 1
ATOM 796 C C . TRP A 1 101 ? -10.265 14.250 15.361 1.00 54.94 101 TRP A C 1
ATOM 798 O O . TRP A 1 101 ? -9.461 14.235 16.287 1.00 54.94 101 TRP A O 1
ATOM 808 N N . GLN A 1 102 ? -11.505 13.766 15.512 1.00 55.31 102 GLN A N 1
ATOM 809 C CA . GLN A 1 102 ? -12.070 13.249 16.778 1.00 55.31 102 GLN A CA 1
ATOM 810 C C . GLN A 1 102 ? -11.434 11.931 17.289 1.00 55.31 102 GLN A C 1
ATOM 812 O O . GLN A 1 102 ? -12.000 11.256 18.146 1.00 55.31 102 GLN A O 1
ATOM 817 N N . GLY A 1 103 ? -10.272 11.535 16.764 1.00 55.62 103 GLY A N 1
ATOM 818 C CA . GLY A 1 103 ? -9.587 10.292 17.118 1.00 55.62 103 GLY A CA 1
ATOM 819 C C . GLY A 1 103 ? -8.115 10.443 17.492 1.00 55.62 103 GLY A C 1
ATOM 820 O O . GLY A 1 103 ? -7.509 9.417 17.772 1.00 55.62 103 GLY A O 1
ATOM 821 N N . GLY A 1 104 ? -7.543 11.658 17.486 1.00 58.88 104 GLY A N 1
ATOM 822 C CA . GLY A 1 104 ? -6.119 11.910 17.756 1.00 58.88 104 GLY A CA 1
ATOM 823 C C . GLY A 1 104 ? -5.507 12.992 16.853 1.00 58.88 104 GLY A C 1
ATOM 824 O O . GLY A 1 104 ? -6.184 13.931 16.442 1.00 58.88 104 GLY A O 1
ATOM 825 N N . VAL A 1 105 ? -4.231 12.834 16.487 1.00 55.75 105 VAL A N 1
ATOM 826 C CA . VAL A 1 105 ? -3.457 13.759 15.646 1.00 55.75 105 VAL A CA 1
ATOM 827 C C . VAL A 1 105 ? -3.064 13.109 14.315 1.00 55.75 105 VAL A C 1
ATOM 829 O O . VAL A 1 105 ? -2.302 12.143 14.270 1.00 55.75 105 VAL A O 1
ATOM 832 N N . SER A 1 106 ? -3.515 13.681 13.196 1.00 61.44 106 SER A N 1
ATOM 833 C CA . SER A 1 106 ? -3.041 13.285 11.862 1.00 61.44 106 SER A CA 1
ATOM 834 C C . SER A 1 106 ? -1.961 14.244 11.369 1.00 61.44 106 SER A C 1
ATOM 836 O O . SER A 1 106 ? -2.175 15.457 11.310 1.00 61.44 106 SER A O 1
ATOM 838 N N . TYR A 1 107 ? -0.817 13.709 10.938 1.00 60.00 107 TYR A N 1
ATOM 839 C CA . TYR A 1 107 ? 0.253 14.516 10.359 1.00 60.00 107 TYR A CA 1
ATOM 840 C C . TYR A 1 107 ? 0.082 14.586 8.852 1.00 60.00 107 TYR A C 1
ATOM 842 O O . TYR A 1 107 ? 0.148 13.585 8.135 1.00 60.00 107 TYR A O 1
ATOM 850 N N . LYS A 1 108 ? -0.098 15.808 8.362 1.00 66.94 108 LYS A N 1
ATOM 851 C CA . LYS A 1 108 ? -0.098 16.112 6.942 1.00 66.94 108 LYS A CA 1
ATOM 852 C C . LYS A 1 108 ? 1.166 16.877 6.597 1.00 66.94 108 LYS A C 1
ATOM 854 O O . LYS A 1 108 ? 1.408 17.972 7.099 1.00 66.94 108 LYS A O 1
ATOM 859 N N . VAL A 1 109 ? 1.943 16.337 5.669 1.00 56.94 109 VAL A N 1
ATOM 860 C CA . VAL A 1 109 ? 3.051 17.086 5.077 1.00 56.94 109 VAL A CA 1
ATOM 861 C C . VAL A 1 109 ? 2.475 18.127 4.127 1.00 56.94 109 VAL A C 1
ATOM 863 O O . VAL A 1 109 ? 1.781 17.795 3.165 1.00 56.94 109 VAL A O 1
ATOM 866 N N . GLY A 1 110 ? 2.735 19.399 4.406 1.00 51.94 110 GLY A N 1
ATOM 867 C CA . GLY A 1 110 ? 2.235 20.507 3.609 1.00 51.94 110 GLY A CA 1
ATOM 868 C C . GLY A 1 110 ? 2.992 21.782 3.937 1.00 51.94 110 GLY A C 1
ATOM 869 O O . GLY A 1 110 ? 3.113 22.169 5.088 1.00 51.94 110 GLY A O 1
ATOM 870 N N . ALA A 1 111 ? 3.507 22.455 2.918 1.00 46.59 111 ALA A N 1
ATOM 871 C CA . ALA A 1 111 ? 4.301 23.657 3.106 1.00 46.59 111 ALA A CA 1
ATOM 872 C C . ALA A 1 111 ? 3.437 24.908 3.248 1.00 46.59 111 ALA A C 1
ATOM 874 O O . ALA A 1 111 ? 3.041 25.468 2.233 1.00 46.59 111 ALA A O 1
ATOM 875 N N . PHE A 1 112 ? 3.193 25.407 4.452 1.00 43.41 112 PHE A N 1
ATOM 876 C CA . PHE A 1 112 ? 2.461 26.650 4.689 1.00 43.41 112 PHE A CA 1
ATOM 877 C C . PHE A 1 112 ? 3.416 27.849 4.749 1.00 43.41 112 PHE A C 1
ATOM 879 O O . PHE A 1 112 ? 4.502 27.799 5.315 1.00 43.41 112 PHE A O 1
ATOM 886 N N . THR A 1 113 ? 3.029 28.972 4.147 1.00 40.09 113 THR A N 1
ATOM 887 C CA . THR A 1 113 ? 3.627 30.274 4.477 1.00 40.09 113 THR A CA 1
ATOM 888 C C . THR A 1 113 ? 2.953 30.851 5.720 1.00 40.09 113 THR A C 1
ATOM 890 O O . THR A 1 113 ? 1.794 30.549 5.998 1.00 40.09 113 THR A O 1
ATOM 893 N N . THR A 1 114 ? 3.612 31.803 6.386 1.00 41.75 114 THR A N 1
ATOM 894 C CA . THR A 1 114 ? 3.034 32.663 7.442 1.00 41.75 114 THR A CA 1
ATOM 895 C C . THR A 1 114 ? 1.787 33.452 7.004 1.00 41.75 114 THR A C 1
ATOM 897 O O . THR A 1 114 ? 1.153 34.101 7.827 1.00 41.75 114 THR A O 1
ATOM 900 N N . LYS A 1 115 ? 1.409 33.396 5.717 1.00 45.31 115 LYS A N 1
ATOM 901 C CA . LYS A 1 115 ? 0.196 33.997 5.137 1.00 45.31 115 LYS A CA 1
ATOM 902 C C . LYS A 1 115 ? -0.817 32.958 4.621 1.00 45.31 115 LYS A C 1
ATOM 904 O O . LYS A 1 115 ? -1.663 33.300 3.799 1.00 45.31 115 LYS A O 1
ATOM 909 N N . GLY A 1 116 ? -0.701 31.686 5.010 1.00 49.25 116 GLY A N 1
ATOM 910 C CA . GLY A 1 116 ? -1.647 30.622 4.638 1.00 49.25 116 GLY A CA 1
ATOM 911 C C . GLY A 1 116 ? -1.590 30.151 3.175 1.00 49.25 116 GLY A C 1
ATOM 912 O O . GLY A 1 116 ? -2.345 29.264 2.790 1.00 49.25 116 GLY A O 1
ATOM 913 N N . LYS A 1 117 ? -0.696 30.695 2.337 1.00 44.16 117 LYS A N 1
ATOM 914 C CA . LYS A 1 117 ? -0.455 30.182 0.974 1.00 44.16 117 LYS A CA 1
ATOM 915 C C . LYS A 1 117 ? 0.568 29.052 1.003 1.00 44.16 117 LYS A C 1
ATOM 917 O O . LYS A 1 117 ? 1.549 29.160 1.737 1.00 44.16 117 LYS A O 1
ATOM 922 N N . LEU A 1 118 ? 0.378 28.008 0.196 1.00 48.09 118 LEU A N 1
ATOM 923 C CA . LEU A 1 118 ? 1.334 26.904 0.107 1.00 48.09 118 LEU A CA 1
ATOM 924 C C . LEU A 1 118 ? 2.660 27.392 -0.515 1.00 48.09 118 LEU A C 1
ATOM 926 O O . LEU A 1 118 ? 2.650 27.868 -1.649 1.00 48.09 118 LEU A O 1
ATOM 930 N N . ARG A 1 119 ? 3.793 27.313 0.205 1.00 40.16 119 ARG A N 1
ATOM 931 C CA . ARG A 1 119 ? 5.103 27.822 -0.271 1.00 40.16 119 ARG A CA 1
ATOM 932 C C . ARG A 1 119 ? 5.794 26.871 -1.248 1.00 40.16 119 ARG A C 1
ATOM 934 O O . ARG A 1 119 ? 6.409 27.335 -2.200 1.00 40.16 119 ARG A O 1
ATOM 941 N N . TYR A 1 120 ? 5.692 25.565 -1.003 1.00 44.28 120 TYR A N 1
ATOM 942 C CA . TYR A 1 120 ? 6.401 24.526 -1.765 1.00 44.28 120 TYR A CA 1
ATOM 943 C C . TYR A 1 120 ? 5.476 23.670 -2.648 1.00 44.28 120 TYR A C 1
ATOM 945 O O . TYR A 1 120 ? 5.912 22.664 -3.195 1.00 44.28 120 TYR A O 1
ATOM 953 N N . GLY A 1 121 ? 4.217 24.084 -2.837 1.00 53.12 121 GLY A N 1
ATOM 954 C CA . GLY A 1 121 ? 3.256 23.336 -3.652 1.00 53.12 121 GLY A CA 1
ATOM 955 C C . GLY A 1 121 ? 2.760 22.049 -2.965 1.00 53.12 121 GLY A C 1
ATOM 956 O O . GLY A 1 121 ? 2.702 22.018 -1.733 1.00 53.12 121 GLY A O 1
ATOM 957 N N . PRO A 1 122 ? 2.323 21.025 -3.726 1.00 64.94 122 PRO A N 1
ATOM 958 C CA . PRO A 1 122 ? 1.891 19.733 -3.181 1.00 64.94 122 PRO A CA 1
ATOM 959 C C . PRO A 1 122 ? 2.994 19.045 -2.355 1.00 64.94 122 PRO A C 1
ATOM 961 O O . PRO A 1 122 ? 4.168 19.401 -2.440 1.00 64.94 122 PRO A O 1
ATOM 964 N N . ASP A 1 123 ? 2.603 18.053 -1.552 1.00 72.38 123 ASP A N 1
ATOM 965 C CA . ASP A 1 123 ? 3.462 17.280 -0.636 1.00 72.38 123 ASP A CA 1
ATOM 966 C C . ASP A 1 123 ? 4.786 16.802 -1.259 1.00 72.38 123 ASP A C 1
ATOM 968 O O . ASP A 1 123 ? 5.824 16.801 -0.600 1.00 72.38 123 ASP A O 1
ATOM 972 N N . ASP A 1 124 ? 4.777 16.485 -2.549 1.00 77.62 124 ASP A N 1
ATOM 973 C CA . ASP A 1 124 ? 5.949 16.079 -3.328 1.00 77.62 124 ASP A CA 1
ATOM 974 C C . ASP A 1 124 ? 7.116 17.082 -3.269 1.00 77.62 124 ASP A C 1
ATOM 976 O O . ASP A 1 124 ? 8.274 16.674 -3.149 1.00 77.62 124 ASP A O 1
ATOM 980 N N . GLY A 1 125 ? 6.830 18.389 -3.279 1.00 77.19 125 GLY A N 1
ATOM 981 C CA . GLY A 1 125 ? 7.853 19.431 -3.169 1.00 77.19 125 GLY A CA 1
ATOM 982 C C . GLY A 1 125 ? 8.530 19.452 -1.798 1.00 77.19 125 GLY A C 1
ATOM 983 O O . GLY A 1 125 ? 9.706 19.796 -1.694 1.00 77.19 125 GLY A O 1
ATOM 984 N N . VAL A 1 126 ? 7.827 19.038 -0.742 1.00 79.19 126 VAL A N 1
ATOM 985 C CA . VAL A 1 126 ? 8.404 18.947 0.604 1.00 79.19 126 VAL A CA 1
ATOM 986 C C . VAL A 1 126 ? 9.374 17.774 0.684 1.00 79.19 126 VAL A C 1
ATOM 988 O O . VAL A 1 126 ? 10.535 17.971 1.025 1.00 79.19 126 VAL A O 1
ATOM 991 N N . TYR A 1 127 ? 8.948 16.572 0.293 1.00 83.81 127 TYR A N 1
ATOM 992 C CA . TYR A 1 127 ? 9.837 15.404 0.283 1.00 83.81 127 TYR A CA 1
ATOM 993 C C . TYR A 1 127 ? 11.078 15.628 -0.590 1.00 83.81 127 TYR A C 1
ATOM 995 O O . TYR A 1 127 ? 12.186 15.277 -0.192 1.00 83.81 127 TYR A O 1
ATOM 1003 N N . THR A 1 128 ? 10.899 16.293 -1.735 1.00 81.56 128 THR A N 1
ATOM 1004 C CA . THR A 1 128 ? 11.983 16.644 -2.664 1.00 81.56 128 THR A CA 1
ATOM 1005 C C . THR A 1 128 ? 13.084 17.463 -1.990 1.00 81.56 128 THR A C 1
ATOM 1007 O O . THR A 1 128 ? 14.268 17.211 -2.205 1.00 81.56 128 THR A O 1
ATOM 1010 N N . ASN A 1 129 ? 12.700 18.450 -1.179 1.00 79.81 129 ASN A N 1
ATOM 1011 C CA . ASN A 1 129 ? 13.631 19.406 -0.580 1.00 79.81 129 ASN A CA 1
ATOM 1012 C C . ASN A 1 129 ? 14.171 18.964 0.789 1.00 79.81 129 ASN A C 1
ATOM 1014 O O . ASN A 1 129 ? 15.057 19.621 1.335 1.00 79.81 129 ASN A O 1
ATOM 1018 N N . HIS A 1 130 ? 13.664 17.860 1.342 1.00 80.50 130 HIS A N 1
ATOM 1019 C CA . HIS A 1 130 ? 14.028 17.385 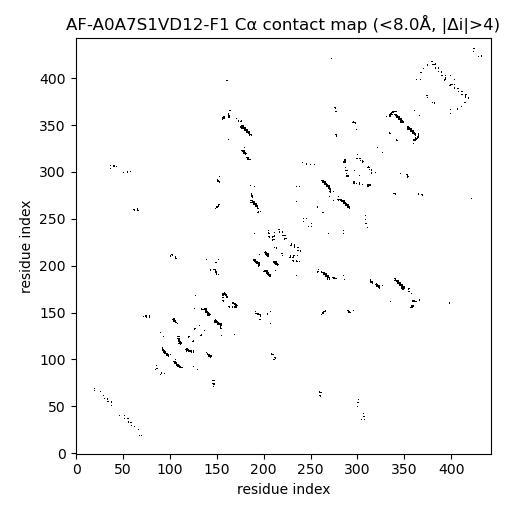2.672 1.00 80.50 130 HIS A CA 1
ATOM 1020 C C . HIS A 1 130 ? 14.316 15.871 2.661 1.00 80.50 130 HIS A C 1
ATOM 1022 O O . HIS A 1 130 ? 13.441 15.082 3.023 1.00 80.50 130 HIS A O 1
ATOM 1028 N N . PRO A 1 131 ? 15.551 15.447 2.310 1.00 82.94 131 PRO A N 1
ATOM 1029 C CA . PRO A 1 131 ? 15.934 14.030 2.239 1.00 82.94 131 PRO A CA 1
ATOM 1030 C C . PRO A 1 131 ? 15.653 13.238 3.522 1.00 82.94 131 PRO A C 1
ATOM 1032 O O . PRO A 1 131 ? 15.216 12.097 3.454 1.00 82.94 131 PRO A O 1
ATOM 1035 N N . PHE A 1 132 ? 15.806 13.873 4.687 1.00 80.62 132 PHE A N 1
ATOM 1036 C CA . PHE A 1 132 ? 15.453 13.273 5.977 1.00 80.62 132 PHE A CA 1
ATOM 1037 C C . PHE A 1 132 ? 13.968 12.867 6.044 1.00 80.62 132 PHE A C 1
ATOM 1039 O O . PHE A 1 132 ? 13.630 11.792 6.530 1.00 80.62 132 PHE A O 1
ATOM 1046 N N . LEU A 1 133 ? 13.063 13.691 5.503 1.00 81.69 133 LEU A N 1
ATOM 1047 C CA . LEU A 1 133 ? 11.633 13.368 5.469 1.00 81.69 133 LEU A CA 1
ATOM 1048 C C . LEU A 1 133 ? 11.325 12.256 4.486 1.00 81.69 133 LEU A C 1
ATOM 1050 O O . LEU A 1 133 ? 10.492 11.405 4.773 1.00 81.69 133 LEU A O 1
ATOM 1054 N N . LEU A 1 134 ? 12.003 12.257 3.342 1.00 84.06 134 LEU A N 1
ATOM 1055 C CA . LEU A 1 134 ? 11.889 11.182 2.368 1.00 84.06 134 LEU A CA 1
ATOM 1056 C C . LEU A 1 134 ? 12.303 9.832 2.969 1.00 84.06 134 LEU A C 1
ATOM 1058 O O . LEU A 1 134 ? 11.647 8.822 2.720 1.00 84.06 134 LEU A O 1
ATOM 1062 N N . GLU A 1 135 ? 13.354 9.826 3.786 1.00 83.25 135 GLU A N 1
ATOM 1063 C CA . GLU A 1 135 ? 13.876 8.613 4.406 1.00 83.25 135 GLU A CA 1
ATOM 1064 C C . GLU A 1 135 ? 13.023 8.117 5.578 1.00 83.25 135 GLU A C 1
ATOM 1066 O O . GLU A 1 135 ? 12.834 6.907 5.707 1.00 83.25 135 GLU A O 1
ATOM 1071 N N . HIS A 1 136 ? 12.488 9.011 6.415 1.00 82.44 136 HIS A N 1
ATOM 1072 C CA . HIS A 1 136 ? 11.891 8.613 7.697 1.00 82.44 136 HIS A CA 1
ATOM 1073 C C . HIS A 1 136 ? 10.383 8.832 7.812 1.00 82.44 136 HIS A C 1
ATOM 1075 O O . HIS A 1 136 ? 9.738 8.134 8.595 1.00 82.44 136 HIS A O 1
ATOM 1081 N N . LEU A 1 137 ? 9.796 9.764 7.055 1.00 83.88 137 LEU A N 1
ATOM 1082 C CA . LEU A 1 137 ? 8.387 10.112 7.206 1.00 83.88 137 LEU A CA 1
ATOM 1083 C C . LEU A 1 137 ? 7.521 9.436 6.129 1.00 83.88 137 LEU A C 1
ATOM 1085 O O . LEU A 1 137 ? 7.719 9.663 4.931 1.00 83.88 137 LEU A O 1
ATOM 1089 N N . PRO A 1 138 ? 6.500 8.656 6.520 1.00 89.81 138 PRO A N 1
ATOM 1090 C CA . PRO A 1 138 ? 5.601 8.036 5.567 1.00 89.81 138 PRO A CA 1
ATOM 1091 C C . PRO A 1 138 ? 4.640 9.061 4.972 1.00 89.81 138 PRO A C 1
ATOM 1093 O O . PRO A 1 138 ? 4.353 10.108 5.560 1.00 89.81 138 PRO A O 1
ATOM 1096 N N . ARG A 1 139 ? 4.080 8.736 3.808 1.00 89.50 139 ARG A N 1
ATOM 1097 C CA . ARG A 1 139 ? 2.977 9.497 3.225 1.00 89.50 139 ARG A CA 1
ATOM 1098 C C . ARG A 1 139 ? 1.662 8.984 3.819 1.00 89.50 139 ARG A C 1
ATOM 1100 O O . ARG A 1 139 ? 1.076 8.024 3.321 1.00 89.50 139 ARG A O 1
ATOM 1107 N N . GLY A 1 140 ? 1.228 9.631 4.896 1.00 89.56 140 GLY A N 1
ATOM 1108 C CA . GLY A 1 140 ? 0.111 9.204 5.741 1.00 89.56 140 GLY A CA 1
ATOM 1109 C C . GLY A 1 140 ? 0.634 8.663 7.068 1.00 89.56 140 GLY A C 1
ATOM 1110 O O . GLY A 1 140 ? 1.173 7.560 7.122 1.00 89.56 140 GLY A O 1
ATOM 1111 N N . CYS A 1 141 ? 0.515 9.472 8.119 1.00 88.81 141 CYS A N 1
ATOM 1112 C CA . CYS A 1 141 ? 1.003 9.168 9.461 1.00 88.81 141 CYS A CA 1
ATOM 1113 C C . CYS A 1 141 ? -0.015 9.667 10.490 1.00 88.81 141 CYS A C 1
ATOM 1115 O O . CYS A 1 141 ? -0.429 10.828 10.419 1.00 88.81 141 CYS A O 1
ATOM 1117 N N . VAL A 1 142 ? -0.425 8.816 11.429 1.00 86.44 142 VAL A N 1
ATOM 1118 C CA . VAL A 1 142 ? -1.435 9.159 12.441 1.00 86.44 142 VAL A CA 1
ATOM 1119 C C . VAL A 1 142 ? -0.950 8.745 13.812 1.00 86.44 142 VAL A C 1
ATOM 1121 O O . VAL A 1 142 ? -0.576 7.591 13.999 1.00 86.44 142 VAL A O 1
ATOM 1124 N N . PHE A 1 143 ? -1.033 9.658 14.770 1.00 82.88 143 PHE A N 1
ATOM 1125 C CA . PHE A 1 143 ? -0.797 9.385 16.178 1.00 82.88 143 PHE A CA 1
ATOM 1126 C C . PHE A 1 143 ? -2.097 9.537 16.958 1.00 82.88 143 PHE A C 1
ATOM 1128 O O . PHE A 1 143 ? -2.922 10.396 16.659 1.00 82.88 143 PHE A O 1
ATOM 1135 N N . VAL A 1 144 ? -2.285 8.698 17.963 1.00 80.75 144 VAL A N 1
ATOM 1136 C CA . VAL A 1 144 ? -3.412 8.751 18.889 1.00 80.75 144 VAL A CA 1
ATOM 1137 C C . VAL A 1 144 ? -2.845 8.662 20.285 1.00 80.75 144 VAL A C 1
ATOM 1139 O O . VAL A 1 144 ? -2.164 7.685 20.586 1.00 80.75 144 VAL A O 1
ATOM 1142 N N . ASP A 1 145 ? -3.102 9.675 21.110 1.00 80.00 145 ASP A N 1
ATOM 1143 C CA . ASP A 1 145 ? -2.583 9.743 22.479 1.00 80.00 145 ASP A CA 1
ATOM 1144 C C . ASP A 1 145 ? -1.061 9.474 22.528 1.00 80.00 145 ASP A C 1
ATOM 1146 O O . ASP A 1 145 ? -0.587 8.609 23.261 1.00 80.00 145 ASP A O 1
ATOM 1150 N N . ASP A 1 146 ? -0.304 10.160 21.659 1.00 74.00 146 ASP A N 1
ATOM 1151 C CA . ASP A 1 146 ? 1.148 10.012 21.434 1.00 74.00 146 ASP A CA 1
ATOM 1152 C C . ASP A 1 146 ? 1.629 8.651 20.884 1.00 74.00 146 ASP A C 1
ATOM 1154 O O . ASP A 1 146 ? 2.821 8.469 20.611 1.00 74.00 146 ASP A O 1
ATOM 1158 N N . GLN A 1 147 ? 0.720 7.706 20.632 1.00 78.06 147 GLN A N 1
ATOM 1159 C CA . GLN A 1 147 ? 1.033 6.405 20.042 1.00 78.06 147 GLN A CA 1
ATOM 1160 C C . GLN A 1 147 ? 0.861 6.434 18.528 1.00 78.06 147 GLN A C 1
ATOM 1162 O O . GLN A 1 147 ? -0.174 6.856 18.017 1.00 78.06 147 GLN A O 1
ATOM 1167 N N . LEU A 1 148 ? 1.847 5.931 17.786 1.00 82.69 148 LEU A N 1
ATOM 1168 C CA . LEU A 1 148 ? 1.712 5.783 16.340 1.00 82.69 148 LEU A CA 1
ATOM 1169 C C . LEU A 1 148 ? 0.648 4.730 16.024 1.00 82.69 148 LEU A C 1
ATOM 1171 O O . LEU A 1 148 ? 0.793 3.550 16.336 1.00 82.69 148 LEU A O 1
ATOM 1175 N N . ALA A 1 149 ? -0.417 5.180 15.383 1.00 86.94 149 ALA A N 1
ATOM 1176 C CA . ALA A 1 149 ? -1.571 4.370 15.048 1.00 86.94 149 ALA A CA 1
ATOM 1177 C C . ALA A 1 149 ? -1.572 3.926 13.580 1.00 86.94 149 ALA A C 1
ATOM 1179 O O . ALA A 1 149 ? -2.074 2.852 13.264 1.00 86.94 149 ALA A O 1
ATOM 1180 N N . LEU A 1 150 ? -1.009 4.739 12.679 1.00 92.00 150 LEU A N 1
ATOM 1181 C CA . LEU A 1 150 ? -0.945 4.446 11.247 1.00 92.00 150 LEU A CA 1
ATOM 1182 C C . LEU A 1 150 ? 0.359 4.972 10.654 1.00 92.00 150 LEU A C 1
ATOM 1184 O O . LEU A 1 150 ? 0.672 6.152 10.801 1.00 92.00 150 LEU A O 1
ATOM 1188 N N . PHE A 1 151 ? 1.075 4.116 9.929 1.00 92.38 151 PHE A N 1
ATOM 1189 C CA . PHE A 1 151 ? 2.313 4.439 9.226 1.00 92.38 151 PHE A CA 1
ATOM 1190 C C . PHE A 1 151 ? 2.222 3.931 7.791 1.00 92.38 151 PHE A C 1
ATOM 1192 O O . PHE A 1 151 ? 2.416 2.746 7.527 1.00 92.38 151 PHE A O 1
ATOM 1199 N N . GLY A 1 152 ? 1.905 4.826 6.861 1.00 94.31 152 GLY A N 1
ATOM 1200 C CA . GLY A 1 152 ? 1.787 4.515 5.443 1.00 94.31 152 GLY A CA 1
ATOM 1201 C C . GLY A 1 152 ? 3.102 4.152 4.757 1.00 94.31 152 GLY A C 1
ATOM 1202 O O . GLY A 1 152 ? 4.180 4.172 5.350 1.00 94.31 152 GLY A O 1
ATOM 1203 N N . ASN A 1 153 ? 3.031 3.898 3.453 1.00 94.31 153 ASN A N 1
ATOM 1204 C CA . ASN A 1 153 ? 4.236 3.786 2.635 1.00 94.31 153 ASN A CA 1
ATOM 1205 C C . ASN A 1 153 ? 5.024 5.105 2.613 1.00 94.31 153 ASN A C 1
ATOM 1207 O O . ASN A 1 153 ? 4.456 6.201 2.529 1.00 94.31 153 ASN A O 1
ATOM 1211 N N . ARG A 1 154 ? 6.356 5.002 2.640 1.00 91.88 154 ARG A N 1
ATOM 1212 C CA . ARG A 1 154 ? 7.244 6.151 2.410 1.00 91.88 154 ARG A CA 1
ATOM 1213 C C . ARG A 1 154 ? 7.074 6.678 0.992 1.00 91.88 154 ARG A C 1
ATOM 1215 O O . ARG A 1 154 ? 6.632 5.960 0.096 1.00 91.88 154 ARG A O 1
ATOM 1222 N N . LYS A 1 155 ? 7.391 7.956 0.784 1.00 91.81 155 LYS A N 1
ATOM 1223 C CA . LYS A 1 155 ? 7.376 8.536 -0.561 1.00 91.81 155 LYS A CA 1
ATOM 1224 C C . LYS A 1 155 ? 8.464 7.854 -1.401 1.00 91.81 155 LYS A C 1
ATOM 1226 O O . LYS A 1 155 ? 9.584 7.676 -0.941 1.00 91.81 155 LYS A O 1
ATOM 1231 N N . PHE A 1 156 ? 8.124 7.496 -2.633 1.00 93.00 156 PHE A N 1
ATOM 1232 C CA . PHE A 1 156 ? 9.060 6.965 -3.619 1.00 93.00 156 PHE A CA 1
ATOM 1233 C C . PHE A 1 156 ? 8.828 7.605 -4.989 1.00 93.00 156 PHE A C 1
ATOM 1235 O O . PHE A 1 156 ? 7.749 8.149 -5.272 1.00 93.00 156 PHE A O 1
ATOM 1242 N N . PHE A 1 157 ? 9.858 7.554 -5.827 1.00 91.62 157 PHE A N 1
ATOM 1243 C CA . PHE A 1 157 ? 9.930 8.221 -7.123 1.00 91.62 157 PHE A CA 1
ATOM 1244 C C . PHE A 1 157 ? 10.271 7.237 -8.246 1.00 91.62 157 PHE A C 1
ATOM 1246 O O . PHE A 1 157 ? 10.426 6.032 -8.029 1.00 91.62 157 PHE A O 1
ATOM 1253 N N . GLY A 1 158 ? 10.311 7.761 -9.470 1.00 89.69 158 GLY A N 1
ATOM 1254 C CA . GLY A 1 158 ? 10.783 7.020 -10.631 1.00 89.69 158 GLY A CA 1
ATOM 1255 C C . GLY A 1 158 ? 12.301 6.888 -10.667 1.00 89.69 158 GLY A C 1
ATOM 1256 O O . GLY A 1 158 ? 13.018 7.553 -9.916 1.00 89.69 158 GLY A O 1
ATOM 1257 N N . ARG A 1 159 ? 12.799 6.017 -11.543 1.00 85.19 159 ARG A N 1
ATOM 1258 C CA . ARG A 1 159 ? 14.236 5.774 -11.718 1.00 85.19 159 ARG A CA 1
ATOM 1259 C C . ARG A 1 159 ? 14.859 6.743 -12.719 1.00 85.19 159 ARG A C 1
ATOM 1261 O O . ARG A 1 159 ? 16.057 6.995 -12.667 1.00 85.19 159 ARG A O 1
ATOM 1268 N N . GLN A 1 160 ? 14.086 7.261 -13.657 1.00 82.88 160 GLN A N 1
ATOM 1269 C CA . GLN A 1 160 ? 14.550 8.189 -14.676 1.00 82.88 160 GLN A CA 1
ATOM 1270 C C . GLN A 1 160 ? 13.567 9.349 -14.825 1.00 82.88 160 GLN A C 1
ATOM 1272 O O . GLN A 1 160 ? 12.400 9.276 -14.434 1.00 82.88 160 GLN A O 1
ATOM 1277 N N . VAL A 1 161 ? 14.052 10.453 -15.392 1.00 75.62 161 VAL A N 1
ATOM 1278 C CA . VAL A 1 161 ? 13.182 11.574 -15.752 1.00 75.62 161 VAL A CA 1
ATOM 1279 C C . VAL A 1 161 ? 12.179 11.081 -16.792 1.00 75.62 161 VAL A C 1
ATOM 1281 O O . VAL A 1 161 ? 12.573 10.574 -17.838 1.00 75.62 161 VAL A O 1
ATOM 1284 N N . GLY A 1 162 ? 10.889 11.249 -16.505 1.00 70.69 162 GLY A N 1
ATOM 1285 C CA . GLY A 1 162 ? 9.805 10.759 -17.357 1.00 70.69 162 GLY A CA 1
ATOM 1286 C C . GLY A 1 162 ? 9.174 9.441 -16.904 1.00 70.69 162 GLY A C 1
ATOM 1287 O O . GLY A 1 162 ? 8.157 9.069 -17.474 1.00 70.69 1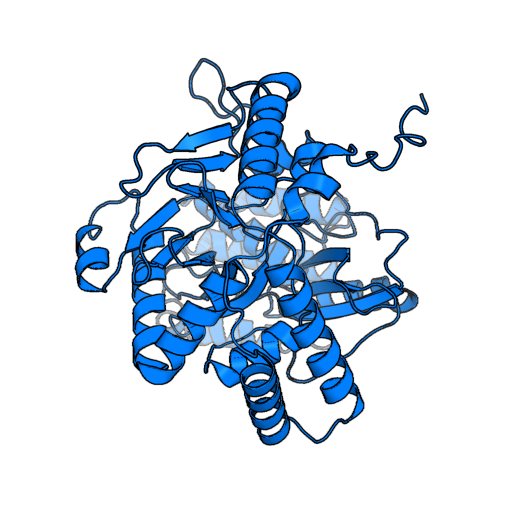62 GLY A O 1
ATOM 1288 N N . ASP A 1 163 ? 9.691 8.783 -15.860 1.00 73.00 163 ASP A N 1
ATOM 1289 C CA . ASP A 1 163 ? 9.004 7.645 -15.216 1.00 73.00 163 ASP A CA 1
ATOM 1290 C C . ASP A 1 163 ? 7.796 8.088 -14.369 1.00 73.00 163 ASP A C 1
ATOM 1292 O O . ASP A 1 163 ? 6.942 7.277 -14.002 1.00 73.00 163 ASP A O 1
ATOM 1296 N N . ASP A 1 164 ? 7.733 9.379 -14.036 1.00 72.69 164 ASP A N 1
ATOM 1297 C CA . ASP A 1 164 ? 6.664 10.025 -13.284 1.00 72.69 164 ASP A CA 1
ATOM 1298 C C . ASP A 1 164 ? 6.291 11.349 -13.961 1.00 72.69 164 ASP A C 1
ATOM 1300 O O . ASP A 1 164 ? 7.156 12.078 -14.447 1.00 72.69 164 ASP A O 1
ATOM 1304 N N . ASP A 1 165 ? 5.000 11.666 -13.994 1.00 68.44 165 ASP A N 1
ATOM 1305 C CA . ASP A 1 165 ? 4.458 12.881 -14.612 1.00 68.44 165 ASP A CA 1
ATOM 1306 C C . ASP A 1 165 ? 4.788 14.158 -13.826 1.00 68.44 165 ASP A C 1
ATOM 1308 O O . ASP A 1 165 ? 4.920 15.229 -14.423 1.00 68.44 165 ASP A O 1
ATOM 1312 N N . ASP A 1 166 ? 4.979 14.026 -12.511 1.00 66.50 166 ASP A N 1
ATOM 1313 C CA . ASP A 1 166 ? 5.071 15.156 -11.583 1.00 66.50 166 ASP A CA 1
ATOM 1314 C C . ASP A 1 166 ? 6.449 15.330 -10.919 1.00 66.50 166 ASP A C 1
ATOM 1316 O O . ASP A 1 166 ? 6.647 16.284 -10.161 1.00 66.50 166 ASP A O 1
ATOM 1320 N N . SER A 1 167 ? 7.430 14.455 -11.191 1.00 66.31 167 SER A N 1
ATOM 1321 C CA . SER A 1 167 ? 8.736 14.507 -10.518 1.00 66.31 167 SER A CA 1
ATOM 1322 C C . SER A 1 167 ? 9.917 14.575 -11.482 1.00 66.31 167 SER A C 1
ATOM 1324 O O . SER A 1 167 ? 10.115 13.691 -12.310 1.00 66.31 167 SER A O 1
ATOM 1326 N N . VAL A 1 168 ? 10.771 15.584 -11.298 1.00 73.38 168 VAL A N 1
ATOM 1327 C CA . VAL A 1 168 ? 12.131 15.614 -11.874 1.00 73.38 168 VAL A CA 1
ATOM 1328 C C . VAL A 1 168 ? 13.128 14.791 -11.054 1.00 73.38 168 VAL A C 1
ATOM 1330 O O . VAL A 1 168 ? 14.283 14.646 -11.449 1.00 73.38 168 VAL A O 1
ATOM 1333 N N . GLN A 1 169 ? 12.704 14.292 -9.890 1.00 77.62 169 GLN A N 1
ATOM 1334 C CA . GLN A 1 169 ? 13.551 13.487 -9.028 1.00 77.62 169 GLN A CA 1
ATOM 1335 C C . GLN A 1 169 ? 13.678 12.068 -9.555 1.00 77.62 169 GLN A C 1
ATOM 1337 O O . GLN A 1 169 ? 12.718 11.445 -9.999 1.00 77.62 169 GLN A O 1
ATOM 1342 N N . VAL A 1 170 ? 14.900 11.574 -9.437 1.00 83.62 170 VAL A N 1
ATOM 1343 C CA . VAL A 1 170 ? 15.284 10.216 -9.763 1.00 83.62 170 VAL A CA 1
ATOM 1344 C C . VAL A 1 170 ? 15.706 9.538 -8.474 1.00 83.62 170 VAL A C 1
ATOM 1346 O O . VAL A 1 170 ? 16.553 10.051 -7.739 1.00 83.62 170 VAL A O 1
ATOM 1349 N N . GLN A 1 171 ? 15.121 8.381 -8.205 1.00 87.25 171 GLN A N 1
ATOM 1350 C CA . GLN A 1 171 ? 15.512 7.540 -7.094 1.00 87.25 171 GLN A CA 1
ATOM 1351 C C . GLN A 1 171 ? 16.680 6.647 -7.508 1.00 87.25 171 GLN A C 1
ATOM 1353 O O . GLN A 1 171 ? 16.585 5.865 -8.455 1.00 87.25 171 GLN A O 1
ATOM 1358 N N . ALA A 1 172 ? 17.793 6.756 -6.784 1.00 91.06 172 ALA A N 1
ATOM 1359 C CA . ALA A 1 172 ? 18.918 5.848 -6.957 1.00 91.06 172 ALA A CA 1
ATOM 1360 C C . ALA A 1 172 ? 18.561 4.446 -6.442 1.00 91.06 172 ALA A C 1
ATOM 1362 O O . ALA A 1 172 ? 17.845 4.297 -5.449 1.00 91.06 172 ALA A O 1
ATOM 1363 N N . VAL A 1 173 ? 19.091 3.415 -7.102 1.00 94.25 173 VAL A N 1
ATOM 1364 C CA . VAL A 1 173 ? 19.011 2.033 -6.612 1.00 94.25 173 VAL A CA 1
ATOM 1365 C C . VAL A 1 173 ? 19.895 1.929 -5.363 1.00 94.25 173 VAL A C 1
ATOM 1367 O O . VAL A 1 173 ? 21.085 2.244 -5.458 1.00 94.25 173 VAL A O 1
ATOM 1370 N N . PRO A 1 174 ? 19.362 1.527 -4.194 1.00 94.12 174 PRO A N 1
ATOM 1371 C CA . PRO A 1 174 ? 20.182 1.359 -3.000 1.00 94.12 174 PRO A CA 1
ATOM 1372 C C . PRO A 1 174 ? 21.266 0.305 -3.219 1.00 94.12 174 PRO A C 1
ATOM 1374 O O . PRO A 1 174 ? 21.008 -0.723 -3.838 1.00 94.12 174 PRO A O 1
ATOM 1377 N N . ALA A 1 175 ? 22.450 0.516 -2.642 1.00 95.75 175 ALA A N 1
ATOM 1378 C CA . ALA A 1 175 ? 23.566 -0.426 -2.766 1.00 95.75 175 ALA A CA 1
ATOM 1379 C C . ALA A 1 175 ? 23.256 -1.825 -2.197 1.00 95.75 175 ALA A C 1
ATOM 1381 O O . ALA A 1 175 ? 23.857 -2.800 -2.628 1.00 95.75 175 ALA A O 1
ATOM 1382 N N . ALA A 1 176 ? 22.323 -1.914 -1.243 1.00 96.31 176 ALA A N 1
ATOM 1383 C CA . ALA A 1 176 ? 21.876 -3.173 -0.651 1.00 96.31 176 ALA A CA 1
ATOM 1384 C C . ALA A 1 176 ? 20.876 -3.949 -1.527 1.00 96.31 176 ALA A C 1
ATOM 1386 O O . ALA A 1 176 ? 20.594 -5.106 -1.237 1.00 96.31 176 ALA A O 1
ATOM 1387 N N . ALA A 1 177 ? 20.310 -3.331 -2.569 1.00 97.31 177 ALA A N 1
ATOM 1388 C CA . ALA A 1 177 ? 19.410 -4.036 -3.470 1.00 97.31 177 ALA A CA 1
ATOM 1389 C C . ALA A 1 177 ? 20.206 -5.038 -4.314 1.00 97.31 177 ALA A C 1
ATOM 1391 O O . ALA A 1 177 ? 21.245 -4.691 -4.876 1.00 97.31 177 ALA A O 1
ATOM 1392 N N . THR A 1 178 ? 19.686 -6.252 -4.462 1.00 97.69 178 THR A N 1
ATOM 1393 C CA . THR A 1 178 ? 20.281 -7.300 -5.307 1.00 97.69 178 THR A CA 1
ATOM 1394 C C . THR A 1 178 ? 19.303 -7.828 -6.351 1.00 97.69 178 THR A C 1
ATOM 1396 O O . THR A 1 178 ? 19.707 -8.217 -7.451 1.00 97.69 178 THR A O 1
ATOM 1399 N N . HIS A 1 179 ? 18.002 -7.750 -6.066 1.00 97.19 179 HIS A N 1
ATOM 1400 C CA . HIS A 1 179 ? 16.933 -8.192 -6.957 1.00 97.19 179 HIS A CA 1
ATOM 1401 C C . HIS A 1 179 ? 15.731 -7.249 -6.889 1.00 97.19 179 HIS A C 1
ATOM 1403 O O . HIS A 1 179 ? 15.679 -6.323 -6.078 1.00 97.19 179 HIS A O 1
ATOM 1409 N N . PHE A 1 180 ? 14.739 -7.485 -7.744 1.00 96.69 180 PHE A N 1
ATOM 1410 C CA . PHE A 1 180 ? 13.461 -6.794 -7.656 1.00 96.69 180 PHE A CA 1
ATOM 1411 C C . PHE A 1 180 ? 12.283 -7.672 -8.075 1.00 96.69 180 PHE A C 1
ATOM 1413 O O . PHE A 1 180 ? 12.441 -8.676 -8.772 1.00 96.69 180 PHE A O 1
ATOM 1420 N N . VAL A 1 181 ? 11.091 -7.251 -7.662 1.00 95.50 181 VAL A N 1
ATOM 1421 C CA . VAL A 1 181 ? 9.801 -7.790 -8.099 1.00 95.50 181 VAL A CA 1
ATOM 1422 C C . VAL A 1 181 ? 9.013 -6.663 -8.756 1.00 95.50 181 VAL A C 1
ATOM 1424 O O . VAL A 1 181 ? 9.016 -5.534 -8.274 1.00 95.50 181 VAL A O 1
ATOM 1427 N N . CYS A 1 182 ? 8.344 -6.962 -9.865 1.00 95.06 182 CYS A N 1
ATOM 1428 C CA . CYS A 1 182 ? 7.469 -6.020 -10.556 1.00 95.06 182 CYS A CA 1
ATOM 1429 C C . CYS A 1 182 ? 6.014 -6.301 -10.164 1.00 95.06 182 CYS A C 1
ATOM 1431 O O . CYS A 1 182 ? 5.544 -7.424 -10.343 1.00 95.06 182 CYS A O 1
ATOM 1433 N N . THR A 1 183 ? 5.307 -5.306 -9.633 1.00 94.62 183 THR A N 1
ATOM 1434 C CA . THR A 1 183 ? 3.868 -5.385 -9.353 1.00 94.62 183 THR A CA 1
ATOM 1435 C C . THR A 1 183 ? 3.117 -4.384 -10.218 1.00 94.62 183 THR A C 1
ATOM 1437 O O . THR A 1 183 ? 3.633 -3.311 -10.541 1.00 94.62 183 THR A O 1
ATOM 1440 N N . ARG A 1 184 ? 1.882 -4.715 -10.611 1.00 94.38 184 ARG A N 1
ATOM 1441 C CA . ARG A 1 184 ? 1.037 -3.758 -11.329 1.00 94.38 184 ARG A CA 1
ATOM 1442 C C . ARG A 1 184 ? 0.758 -2.573 -10.414 1.00 94.38 184 ARG A C 1
ATOM 1444 O O . ARG A 1 184 ? 0.406 -2.746 -9.248 1.00 94.38 184 ARG A O 1
ATOM 1451 N N . LYS A 1 185 ? 0.854 -1.362 -10.956 1.00 95.19 185 LYS A N 1
ATOM 1452 C CA . LYS A 1 185 ? 0.356 -0.187 -10.258 1.00 95.19 185 LYS A CA 1
ATOM 1453 C C . LYS A 1 185 ? -1.163 -0.112 -10.460 1.00 95.19 185 LYS A C 1
ATOM 1455 O O . LYS A 1 185 ? -1.616 0.195 -11.563 1.00 95.19 185 LYS A O 1
ATOM 1460 N N . ALA A 1 186 ? -1.934 -0.431 -9.416 1.00 94.88 186 ALA A N 1
ATOM 1461 C CA . ALA A 1 186 ? -3.380 -0.193 -9.400 1.00 94.88 186 ALA A CA 1
ATOM 1462 C C . ALA A 1 186 ? -3.687 1.297 -9.618 1.00 94.88 186 ALA A C 1
ATOM 1464 O O . ALA A 1 186 ? -2.835 2.151 -9.339 1.00 94.88 186 ALA A O 1
ATOM 1465 N N . ASN A 1 187 ? -4.866 1.581 -10.179 1.00 93.25 187 ASN A N 1
ATOM 1466 C CA . ASN A 1 187 ? -5.235 2.926 -10.610 1.00 93.25 187 ASN A CA 1
ATOM 1467 C C . ASN A 1 187 ? -6.413 3.458 -9.797 1.00 93.25 187 ASN A C 1
ATOM 1469 O O . ASN A 1 187 ? -7.562 3.259 -10.166 1.00 93.25 187 ASN A O 1
ATOM 1473 N N . GLY A 1 188 ? -6.129 4.176 -8.719 1.00 94.50 188 GLY A N 1
ATOM 1474 C CA . GLY A 1 188 ? -7.154 4.766 -7.876 1.00 94.50 188 GLY A CA 1
ATOM 1475 C C . GLY A 1 188 ? -6.568 5.784 -6.910 1.00 94.50 188 GLY A C 1
ATOM 1476 O O . GLY A 1 188 ? -5.682 6.572 -7.251 1.00 94.50 188 GLY A O 1
ATOM 1477 N N . GLU A 1 189 ? -7.101 5.795 -5.696 1.00 94.94 189 GLU A N 1
ATOM 1478 C CA . GLU A 1 189 ? -6.655 6.691 -4.637 1.00 94.94 189 GLU A CA 1
ATOM 1479 C C . GLU A 1 189 ? -6.080 5.891 -3.473 1.00 94.94 189 GLU A C 1
ATOM 1481 O O . GLU A 1 189 ? -6.650 4.889 -3.053 1.00 94.94 189 GLU A O 1
ATOM 1486 N N . LEU A 1 190 ? -4.952 6.341 -2.916 1.00 96.06 190 LEU A N 1
ATOM 1487 C CA . LEU A 1 190 ? -4.315 5.639 -1.801 1.00 96.06 190 LEU A CA 1
ATOM 1488 C C . LEU A 1 190 ? -5.250 5.630 -0.587 1.00 96.06 190 LEU A C 1
ATOM 1490 O O . LEU A 1 190 ? -5.471 6.683 0.018 1.00 96.06 190 LEU A O 1
ATOM 1494 N N . ALA A 1 191 ? -5.702 4.445 -0.191 1.00 97.75 191 ALA A N 1
ATOM 1495 C CA . ALA A 1 191 ? -6.408 4.177 1.051 1.00 97.75 191 ALA A CA 1
ATOM 1496 C C . ALA A 1 191 ? -5.463 3.481 2.036 1.00 97.75 191 ALA A C 1
ATOM 1498 O O . ALA A 1 191 ? -4.609 2.683 1.658 1.00 97.75 191 ALA A O 1
ATOM 1499 N N . GLN A 1 192 ? -5.568 3.800 3.322 1.00 98.00 192 GLN A N 1
ATOM 1500 C CA . GLN A 1 192 ? -4.765 3.127 4.343 1.00 98.00 192 GLN A CA 1
ATOM 1501 C C . GLN A 1 192 ? -5.632 2.838 5.551 1.00 98.00 192 GLN A C 1
ATOM 1503 O O . GLN A 1 192 ? -6.372 3.724 5.993 1.00 98.00 192 GLN A O 1
ATOM 1508 N N . VAL A 1 193 ? -5.485 1.621 6.057 1.00 98.31 193 VAL A N 1
ATOM 1509 C CA . VAL A 1 193 ? -6.257 1.047 7.150 1.00 98.31 193 VAL A CA 1
ATOM 1510 C C . VAL A 1 193 ? -5.296 0.582 8.236 1.00 98.31 193 VAL A C 1
ATOM 1512 O O . VAL A 1 193 ? -4.311 -0.103 7.962 1.00 98.31 193 VAL A O 1
ATOM 1515 N N . ALA A 1 194 ? -5.596 0.933 9.478 1.00 97.25 194 ALA A N 1
ATOM 1516 C CA . ALA A 1 194 ? -4.915 0.408 10.652 1.00 97.25 194 ALA A CA 1
ATOM 1517 C C . ALA A 1 194 ? -5.918 0.190 11.790 1.00 97.25 194 ALA A C 1
ATOM 1519 O O . ALA A 1 194 ? -7.042 0.695 11.747 1.00 97.25 194 ALA A O 1
ATOM 1520 N N . LEU A 1 195 ? -5.513 -0.560 12.814 1.00 95.75 195 LEU A N 1
ATOM 1521 C CA . LEU A 1 195 ? -6.307 -0.712 14.029 1.00 95.75 195 LEU A CA 1
ATOM 1522 C C . LEU A 1 195 ? -5.948 0.393 15.024 1.00 95.75 195 LEU A C 1
ATOM 1524 O O . LEU A 1 195 ? -4.772 0.699 15.222 1.00 95.75 195 LEU A O 1
ATOM 1528 N N . HIS A 1 196 ? -6.950 0.964 15.683 1.00 93.25 196 HIS A N 1
ATOM 1529 C CA . HIS A 1 196 ? -6.731 1.960 16.721 1.00 93.25 196 HIS A CA 1
ATOM 1530 C C . HIS A 1 196 ? -5.895 1.371 17.872 1.00 93.25 196 HIS A C 1
ATOM 1532 O O . HIS A 1 196 ? -6.156 0.247 18.314 1.00 93.25 196 HIS A O 1
ATOM 1538 N N . PRO A 1 197 ? -4.904 2.107 18.408 1.00 86.31 197 PRO A N 1
ATOM 1539 C CA . PRO A 1 197 ? -3.934 1.526 19.330 1.00 86.31 197 PRO A CA 1
ATOM 1540 C C . PRO A 1 197 ? -4.544 1.104 20.670 1.00 86.31 197 PRO A C 1
ATOM 1542 O O . PRO A 1 197 ? -4.147 0.073 21.214 1.00 86.31 197 PRO A O 1
ATOM 1545 N N . THR A 1 198 ? -5.529 1.868 21.152 1.00 86.00 198 THR A N 1
ATOM 1546 C CA . THR A 1 198 ? -6.183 1.696 22.463 1.00 86.00 198 THR A CA 1
ATOM 1547 C C . THR A 1 198 ? -7.646 1.242 22.391 1.00 86.00 198 THR A C 1
ATOM 1549 O O . THR A 1 198 ? -8.228 0.901 23.417 1.00 86.00 198 THR A O 1
ATOM 1552 N N . ARG A 1 199 ? -8.255 1.205 21.195 1.00 91.31 199 ARG A N 1
ATOM 1553 C CA . ARG A 1 199 ? -9.665 0.830 20.994 1.00 91.31 199 ARG A CA 1
ATOM 1554 C C . ARG A 1 199 ? -9.730 -0.384 20.066 1.00 91.31 199 ARG A C 1
ATOM 1556 O O . ARG A 1 199 ? -9.627 -0.224 18.855 1.00 91.31 199 ARG A O 1
ATOM 1563 N N . PRO A 1 200 ? -9.845 -1.603 20.615 1.00 90.06 200 PRO A N 1
ATOM 1564 C CA . PRO A 1 200 ? -9.586 -2.845 19.888 1.00 90.06 200 PRO A CA 1
ATOM 1565 C C . PRO A 1 200 ? -10.510 -3.103 18.693 1.00 90.06 200 PRO A C 1
ATOM 1567 O O . PRO A 1 200 ? -10.119 -3.868 17.814 1.00 90.06 200 PRO A O 1
ATOM 1570 N N . ASP A 1 201 ? -11.682 -2.470 18.676 1.00 93.50 201 ASP A N 1
ATOM 1571 C CA . ASP A 1 201 ? -12.717 -2.628 17.652 1.00 93.50 201 ASP A CA 1
ATOM 1572 C C . ASP A 1 201 ? -12.835 -1.399 16.737 1.00 93.50 201 ASP A C 1
ATOM 1574 O O . ASP A 1 201 ? -13.686 -1.355 15.856 1.00 93.50 201 ASP A O 1
ATOM 1578 N N . THR A 1 202 ? -11.979 -0.391 16.928 1.00 95.81 202 THR A N 1
ATOM 1579 C CA . THR A 1 202 ? -11.981 0.832 16.122 1.00 95.81 202 THR A CA 1
ATOM 1580 C C . THR A 1 202 ? -10.921 0.755 15.029 1.00 95.81 202 THR A C 1
ATOM 1582 O O . THR A 1 202 ? -9.743 0.506 15.291 1.00 95.81 202 THR A O 1
ATOM 1585 N N . TRP A 1 203 ? -11.330 1.044 13.801 1.00 97.50 203 TRP A N 1
ATOM 1586 C CA . TRP A 1 203 ? -10.476 1.127 12.623 1.00 97.50 203 TRP A CA 1
ATOM 1587 C C . TRP A 1 203 ? -10.128 2.578 12.315 1.00 97.50 203 TRP A C 1
ATOM 1589 O O . TRP A 1 203 ? -10.975 3.459 12.431 1.00 97.50 203 TRP A O 1
ATOM 1599 N N . ILE A 1 204 ? -8.893 2.827 11.887 1.00 96.19 204 ILE A N 1
ATOM 1600 C CA . ILE A 1 204 ? -8.464 4.104 11.313 1.00 96.19 204 ILE A CA 1
ATOM 1601 C C . ILE A 1 204 ? -8.377 3.913 9.806 1.00 96.19 204 ILE A C 1
ATOM 1603 O O . ILE A 1 204 ? -7.509 3.179 9.336 1.00 96.19 204 ILE A O 1
ATOM 1607 N N . VAL A 1 205 ? -9.258 4.573 9.056 1.00 97.12 205 VAL A N 1
ATOM 1608 C CA . VAL A 1 205 ? -9.393 4.391 7.603 1.00 97.12 205 VAL A CA 1
ATOM 1609 C C . VAL A 1 205 ? -9.387 5.734 6.888 1.00 97.12 205 VAL A C 1
ATOM 1611 O O . VAL A 1 205 ? -9.898 6.729 7.397 1.00 97.12 205 VAL A O 1
ATOM 1614 N N . GLY A 1 206 ? -8.805 5.781 5.692 1.00 94.62 206 GLY A N 1
ATOM 1615 C CA . GLY A 1 206 ? -9.010 6.890 4.763 1.00 94.62 206 GLY A CA 1
ATOM 1616 C C . GLY A 1 206 ? -7.838 7.119 3.821 1.00 94.62 206 GLY A C 1
ATOM 1617 O O . GLY A 1 206 ? -6.950 6.276 3.683 1.00 94.62 206 GLY A O 1
ATOM 1618 N N . SER A 1 207 ? -7.802 8.301 3.215 1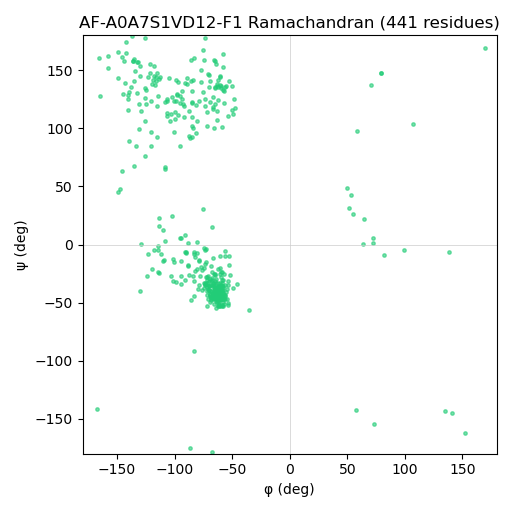.00 92.81 207 SER A N 1
ATOM 1619 C CA . SER A 1 207 ? -6.781 8.691 2.237 1.00 92.81 207 SER A CA 1
ATOM 1620 C C . SER A 1 207 ? -5.421 8.985 2.875 1.00 92.81 207 SER A C 1
ATOM 1622 O O . SER A 1 207 ? -5.297 9.047 4.096 1.00 92.81 207 SER A O 1
ATOM 1624 N N . LYS A 1 208 ? -4.403 9.298 2.067 1.00 87.75 208 LYS A N 1
ATOM 1625 C CA . LYS A 1 208 ? -3.097 9.793 2.553 1.00 87.75 208 LYS A CA 1
ATOM 1626 C C . LYS A 1 208 ? -3.159 10.997 3.513 1.00 87.75 208 LYS A C 1
ATOM 1628 O O . LYS A 1 208 ? -2.224 11.207 4.273 1.00 87.75 208 LYS A O 1
ATOM 1633 N N . ASN A 1 209 ? -4.212 11.818 3.436 1.00 83.06 209 ASN A N 1
ATOM 1634 C CA . ASN A 1 209 ? -4.279 13.123 4.110 1.00 83.06 209 ASN A CA 1
ATOM 1635 C C . ASN A 1 209 ? -5.416 13.254 5.125 1.00 83.06 209 ASN A C 1
ATOM 1637 O O . ASN A 1 209 ? -5.401 14.188 5.922 1.00 83.06 209 ASN A O 1
ATOM 1641 N N . ARG A 1 210 ? -6.450 12.419 5.019 1.00 87.94 210 ARG A N 1
ATOM 1642 C CA . ARG A 1 210 ? -7.674 12.511 5.822 1.00 87.94 210 ARG A CA 1
ATOM 1643 C C . ARG A 1 210 ? -8.093 11.115 6.223 1.00 87.94 210 ARG A C 1
ATOM 1645 O O . ARG A 1 210 ? -8.163 10.242 5.357 1.00 87.94 210 ARG A O 1
ATOM 1652 N N . LYS A 1 211 ? -8.378 10.946 7.509 1.00 91.06 211 LYS A N 1
ATOM 1653 C CA . LYS A 1 211 ? -8.743 9.678 8.134 1.00 91.06 211 LYS A CA 1
ATOM 1654 C C . LYS A 1 211 ? -9.979 9.852 9.005 1.00 91.06 211 LYS A C 1
ATOM 1656 O O . LYS A 1 211 ? -10.246 10.951 9.485 1.00 91.06 211 LYS A O 1
ATOM 1661 N N . VAL A 1 212 ? -10.677 8.751 9.233 1.00 91.88 212 VAL A N 1
ATOM 1662 C CA . VAL A 1 212 ? -11.745 8.606 10.223 1.00 91.88 212 VAL A CA 1
ATOM 1663 C C . VAL A 1 212 ? -11.388 7.451 11.159 1.00 91.88 212 VAL A C 1
ATOM 1665 O O . VAL A 1 212 ? -10.758 6.486 10.728 1.00 91.88 212 VAL A O 1
ATOM 1668 N N . ALA A 1 213 ? -11.733 7.580 12.442 1.00 94.75 213 ALA A N 1
ATOM 1669 C CA . ALA A 1 213 ? -11.656 6.490 13.414 1.00 94.75 213 ALA A CA 1
ATOM 1670 C C . ALA A 1 213 ? -13.077 6.025 13.711 1.00 94.75 213 ALA A C 1
ATOM 1672 O O . ALA A 1 213 ? -13.850 6.800 14.268 1.00 94.75 213 ALA A O 1
ATOM 1673 N N . VAL A 1 214 ? -13.404 4.801 13.317 1.00 95.31 214 VAL A N 1
ATOM 1674 C CA . VAL A 1 214 ? -14.777 4.284 13.297 1.00 95.31 214 VAL A CA 1
ATOM 1675 C C . VAL A 1 214 ? -14.796 2.809 13.692 1.00 95.31 214 VAL A C 1
ATOM 1677 O O . VAL A 1 214 ? -13.918 2.044 13.293 1.00 95.31 214 VAL A O 1
ATOM 1680 N N . ALA A 1 215 ? -15.771 2.400 14.497 1.00 96.31 215 ALA A N 1
ATOM 1681 C CA . ALA A 1 215 ? -15.967 1.010 14.914 1.00 96.31 215 ALA A CA 1
ATOM 1682 C C . ALA A 1 215 ? -17.066 0.287 14.118 1.00 96.31 215 ALA A C 1
ATOM 1684 O O . ALA A 1 215 ? -17.138 -0.941 14.144 1.00 96.31 215 ALA A O 1
ATOM 1685 N N . SER A 1 216 ? -17.905 1.027 13.390 1.00 97.06 216 SER A N 1
ATOM 1686 C CA . SER A 1 216 ? -19.019 0.478 12.611 1.00 97.06 216 SER A CA 1
ATOM 1687 C C . SER A 1 216 ? -19.327 1.315 11.369 1.00 97.06 216 SER A C 1
ATOM 1689 O O . SER A 1 216 ? -18.897 2.465 11.262 1.00 97.06 216 SER A O 1
ATOM 1691 N N . ILE A 1 217 ? -20.111 0.744 10.448 1.00 96.94 217 ILE A N 1
ATOM 1692 C CA . ILE A 1 217 ? -20.634 1.454 9.274 1.00 96.94 217 ILE A CA 1
ATOM 1693 C C . ILE A 1 217 ? -21.535 2.639 9.671 1.00 96.94 217 ILE A C 1
ATOM 1695 O O . ILE A 1 217 ? -21.438 3.703 9.068 1.00 96.94 217 ILE A O 1
ATOM 1699 N N . ASP A 1 218 ? -22.317 2.509 10.748 1.00 96.56 218 ASP A N 1
ATOM 1700 C CA . ASP A 1 218 ? -23.182 3.583 11.259 1.00 96.56 218 ASP A CA 1
ATOM 1701 C C . ASP A 1 218 ? -22.361 4.808 11.698 1.00 96.56 218 ASP A C 1
ATOM 1703 O O . ASP A 1 218 ? -22.747 5.958 11.477 1.00 96.56 218 ASP A O 1
ATOM 1707 N N . GLU A 1 219 ? -21.180 4.579 12.281 1.00 95.12 219 GLU A N 1
ATOM 1708 C CA . GLU A 1 219 ? -20.250 5.660 12.619 1.00 95.12 219 GLU A CA 1
ATOM 1709 C C . GLU A 1 219 ? -19.634 6.310 11.373 1.00 95.12 219 GLU A C 1
ATOM 1711 O O . GLU A 1 219 ? -19.343 7.506 11.394 1.00 95.12 219 GLU A O 1
ATOM 1716 N N . VAL A 1 220 ? -19.461 5.566 10.274 1.00 94.44 220 VAL A N 1
ATOM 1717 C CA . VAL A 1 220 ? -19.037 6.148 8.989 1.00 94.44 220 VAL A CA 1
ATOM 1718 C C . VAL A 1 220 ? -20.106 7.099 8.459 1.00 94.44 220 VAL A C 1
ATOM 1720 O O . VAL A 1 220 ? -19.781 8.181 7.960 1.00 94.44 220 VAL A O 1
ATOM 1723 N N . ASP A 1 221 ? -21.379 6.740 8.615 1.00 92.38 221 ASP A N 1
ATOM 1724 C CA . ASP A 1 221 ? -22.501 7.530 8.118 1.00 92.38 221 ASP A CA 1
ATOM 1725 C C . ASP A 1 221 ? -22.641 8.884 8.813 1.00 92.38 221 ASP A C 1
ATOM 1727 O O . ASP A 1 221 ? -23.090 9.841 8.176 1.00 92.38 221 ASP A O 1
ATOM 1731 N N . ALA A 1 222 ? -22.150 9.021 10.048 1.00 90.81 222 ALA A N 1
ATOM 1732 C CA . ALA A 1 222 ? -22.069 10.304 10.747 1.00 90.81 222 ALA A CA 1
ATOM 1733 C C . ALA A 1 222 ? -21.182 11.339 10.025 1.00 90.81 222 ALA A C 1
ATOM 1735 O O . ALA A 1 222 ? -21.333 12.543 10.234 1.00 90.81 222 ALA A O 1
ATOM 1736 N N . PHE A 1 223 ? -20.281 10.895 9.143 1.00 86.88 223 PHE A N 1
ATOM 1737 C CA . PHE A 1 223 ? -19.453 11.775 8.316 1.00 86.88 223 PHE A CA 1
ATOM 1738 C C . PHE A 1 223 ? -20.100 12.123 6.966 1.00 86.88 223 PHE A C 1
ATOM 1740 O O . PHE A 1 223 ? -19.582 12.982 6.243 1.00 86.88 223 PHE A O 1
ATOM 1747 N N . THR A 1 224 ? -21.240 11.513 6.621 1.00 82.75 224 THR A N 1
ATOM 1748 C CA . THR A 1 224 ? -21.966 11.800 5.375 1.00 82.75 224 THR A CA 1
ATOM 1749 C C . THR A 1 224 ? -22.320 13.283 5.296 1.00 82.75 224 THR A C 1
ATOM 1751 O O . THR A 1 224 ? -22.815 13.878 6.248 1.00 82.75 224 THR A O 1
ATOM 1754 N N . GLY A 1 225 ? -22.046 13.909 4.151 1.00 80.94 225 GLY A N 1
ATOM 1755 C CA . GLY A 1 225 ? -22.276 15.344 3.951 1.00 80.94 225 GLY A CA 1
ATOM 1756 C C . GLY A 1 225 ? -21.171 16.249 4.508 1.00 80.94 225 GLY A C 1
ATOM 1757 O O . GLY A 1 225 ? -21.127 17.432 4.166 1.00 80.94 225 GLY A O 1
ATOM 1758 N N . THR A 1 226 ? -20.214 15.716 5.274 1.00 86.31 226 THR A N 1
ATOM 1759 C CA . THR A 1 226 ? -19.033 16.481 5.683 1.00 86.31 226 THR A CA 1
ATOM 1760 C C . THR A 1 226 ? -18.006 16.474 4.556 1.00 86.31 226 THR A C 1
ATOM 1762 O O . THR A 1 226 ? -17.194 15.557 4.429 1.00 86.31 226 THR A O 1
ATOM 1765 N N . GLN A 1 227 ? -18.013 17.527 3.732 1.00 85.31 227 GLN A N 1
ATOM 1766 C CA . GLN A 1 227 ? -17.169 17.629 2.532 1.00 85.31 227 GLN A CA 1
ATOM 1767 C C . GLN A 1 227 ? -15.687 17.302 2.799 1.00 85.31 227 GLN A C 1
ATOM 1769 O O . GLN A 1 227 ? -15.048 16.646 1.978 1.00 85.31 227 GLN A O 1
ATOM 1774 N N . ALA A 1 228 ? -15.152 17.701 3.960 1.00 81.81 228 ALA A N 1
ATOM 1775 C CA . ALA A 1 228 ? -13.756 17.473 4.341 1.00 81.81 228 ALA A CA 1
ATOM 1776 C C . ALA A 1 228 ? -13.369 15.990 4.512 1.00 81.81 228 ALA A C 1
ATOM 1778 O O . ALA A 1 228 ? -12.189 15.667 4.350 1.00 81.81 228 ALA A O 1
ATOM 1779 N N . TYR A 1 229 ? -14.335 15.117 4.821 1.00 86.44 229 TYR A N 1
ATOM 1780 C CA . TYR A 1 229 ? -14.125 13.686 5.073 1.00 86.44 229 TYR A CA 1
ATOM 1781 C C . TYR A 1 229 ? -14.784 12.771 4.042 1.00 86.44 229 TYR A C 1
ATOM 1783 O O . TYR A 1 229 ? -14.512 11.580 4.090 1.00 86.44 229 TYR A O 1
ATOM 1791 N N . SER A 1 230 ? -15.554 13.309 3.089 1.00 88.56 230 SER A N 1
ATOM 1792 C CA . SER A 1 230 ? -16.237 12.560 2.013 1.00 88.56 230 SER A CA 1
ATOM 1793 C C . SER A 1 230 ? -15.442 11.354 1.492 1.00 88.56 230 SER A C 1
ATOM 1795 O O . SER A 1 230 ? -15.875 10.216 1.624 1.00 88.56 230 SER A O 1
ATOM 1797 N N . PHE A 1 231 ? -14.214 11.591 1.035 1.00 90.38 231 PHE A N 1
ATOM 1798 C CA . PHE A 1 231 ? -13.323 10.551 0.517 1.00 90.38 231 PHE A CA 1
ATOM 1799 C C . PHE A 1 231 ? -12.901 9.493 1.548 1.00 90.38 231 PHE A C 1
ATOM 1801 O O . PHE A 1 231 ? -12.796 8.311 1.236 1.00 90.38 231 PHE A O 1
ATOM 1808 N N . ALA A 1 232 ? -12.612 9.918 2.781 1.00 92.06 232 ALA A N 1
ATOM 1809 C CA . ALA A 1 232 ? -12.239 8.998 3.852 1.00 92.06 232 ALA A CA 1
ATOM 1810 C C . ALA A 1 232 ? -13.439 8.144 4.286 1.00 92.06 232 ALA A C 1
ATOM 1812 O O . ALA A 1 232 ? -13.255 6.973 4.602 1.00 92.06 232 ALA A O 1
ATOM 1813 N N . SER A 1 233 ? -14.646 8.712 4.256 1.00 94.06 233 SER A N 1
ATOM 1814 C CA . SER A 1 233 ? -15.898 8.008 4.527 1.00 94.06 233 SER A CA 1
ATOM 1815 C C . SER A 1 233 ? -16.204 6.965 3.458 1.00 94.06 233 SER A C 1
ATOM 1817 O O . SER A 1 233 ? -16.524 5.840 3.813 1.00 94.06 233 SER A O 1
ATOM 1819 N N . GLU A 1 234 ? -16.040 7.287 2.172 1.00 95.19 234 GLU A N 1
ATOM 1820 C CA . GLU A 1 234 ? -16.202 6.313 1.079 1.00 95.19 234 GLU A CA 1
ATOM 1821 C C . GLU A 1 234 ? -15.245 5.122 1.241 1.00 95.19 234 GLU A C 1
ATOM 1823 O O . GLU A 1 234 ? -15.681 3.974 1.281 1.00 95.19 234 GLU A O 1
ATOM 1828 N N . MET A 1 235 ? -13.956 5.389 1.479 1.00 97.19 235 MET A N 1
ATOM 1829 C CA . MET A 1 235 ? -12.966 4.338 1.757 1.00 97.19 235 MET A CA 1
ATOM 1830 C C . MET A 1 235 ? -13.309 3.517 3.010 1.00 97.19 235 MET A C 1
ATOM 1832 O O . MET A 1 235 ? -13.066 2.312 3.043 1.00 97.19 235 MET A O 1
ATOM 1836 N N . ALA A 1 236 ? -13.851 4.154 4.053 1.00 97.06 236 ALA A N 1
ATOM 1837 C CA . ALA A 1 236 ? -14.276 3.462 5.265 1.00 97.06 236 ALA A CA 1
ATOM 1838 C C . ALA A 1 236 ? -15.492 2.564 5.014 1.00 97.06 236 ALA A C 1
ATOM 1840 O O . ALA A 1 236 ? -15.506 1.442 5.512 1.00 97.06 236 ALA A O 1
ATOM 1841 N N . ARG A 1 237 ? -16.470 2.999 4.206 1.00 97.25 237 ARG A N 1
ATOM 1842 C CA . ARG A 1 237 ? -17.599 2.145 3.804 1.00 97.25 237 ARG A CA 1
ATOM 1843 C C . ARG A 1 237 ? -17.122 0.922 3.033 1.00 97.25 237 ARG A C 1
ATOM 1845 O O . ARG A 1 237 ? -17.460 -0.190 3.424 1.00 97.25 237 ARG A O 1
ATOM 1852 N N . ALA A 1 238 ? -16.276 1.120 2.020 1.00 97.69 238 ALA A N 1
ATOM 1853 C CA . ALA A 1 238 ? -15.680 0.020 1.266 1.00 97.69 238 ALA A CA 1
ATOM 1854 C C . ALA A 1 238 ? -14.946 -0.967 2.190 1.00 97.69 238 ALA A C 1
ATOM 1856 O O . ALA A 1 238 ? -15.110 -2.176 2.060 1.00 97.69 238 ALA A O 1
ATOM 1857 N N . TRP A 1 239 ? -14.215 -0.462 3.191 1.00 98.38 239 TRP A N 1
ATOM 1858 C CA . TRP A 1 239 ? -13.552 -1.308 4.185 1.00 98.38 239 TRP A CA 1
ATOM 1859 C C . TRP A 1 239 ? -14.531 -2.127 5.032 1.00 98.38 239 TRP A C 1
ATOM 1861 O O . TRP A 1 239 ? -14.309 -3.318 5.230 1.00 98.38 239 TRP A O 1
ATOM 1871 N N . PHE A 1 240 ? -15.618 -1.529 5.524 1.00 98.19 240 PHE A N 1
ATOM 1872 C CA . PHE A 1 240 ? -16.613 -2.271 6.302 1.00 98.19 240 PHE A CA 1
ATOM 1873 C C . PHE A 1 240 ? -17.359 -3.317 5.469 1.00 98.19 240 PHE A C 1
ATOM 1875 O O . PHE A 1 240 ? -17.645 -4.386 6.003 1.00 98.19 240 PHE A O 1
ATOM 1882 N N . HIS A 1 241 ? -17.594 -3.070 4.178 1.00 97.81 241 HIS A N 1
ATOM 1883 C CA . HIS A 1 241 ? -18.099 -4.103 3.269 1.00 97.81 241 HIS A CA 1
ATOM 1884 C C . HIS A 1 241 ? -17.102 -5.260 3.123 1.00 97.81 241 HIS A C 1
ATOM 1886 O O . HIS A 1 241 ? -17.482 -6.416 3.288 1.00 97.81 241 HIS A O 1
ATOM 1892 N N . THR A 1 242 ? -15.807 -4.970 2.957 1.00 98.00 242 THR A N 1
ATOM 1893 C CA . THR A 1 242 ? -14.763 -6.010 2.963 1.00 98.00 242 THR A CA 1
ATOM 1894 C C . THR A 1 242 ? -14.735 -6.801 4.280 1.00 98.00 242 THR A C 1
ATOM 1896 O O . THR A 1 242 ? -14.570 -8.019 4.268 1.00 98.00 242 THR A O 1
ATOM 1899 N N . LEU A 1 243 ? -14.909 -6.145 5.435 1.00 97.94 243 LEU A N 1
ATOM 1900 C CA . LEU A 1 243 ? -14.978 -6.831 6.735 1.00 97.94 243 LEU A CA 1
ATOM 1901 C C . LEU A 1 243 ? -16.209 -7.744 6.854 1.00 97.94 243 LEU A C 1
ATOM 1903 O O . LEU A 1 243 ? -16.118 -8.815 7.458 1.00 97.94 243 LEU A O 1
ATOM 1907 N N . GLU A 1 244 ? -17.349 -7.322 6.308 1.00 97.62 244 GLU A N 1
ATOM 1908 C CA . GLU A 1 244 ? -18.578 -8.117 6.276 1.00 97.62 244 GLU A CA 1
ATOM 1909 C C . GLU A 1 244 ? -18.384 -9.393 5.446 1.00 97.62 244 GLU A C 1
ATOM 1911 O O . GLU A 1 244 ? -18.642 -10.490 5.946 1.00 97.62 244 GLU A O 1
ATOM 1916 N N . GLU A 1 245 ? -17.835 -9.262 4.236 1.00 97.12 245 GLU A N 1
ATOM 1917 C CA . GLU A 1 245 ? -17.525 -10.382 3.335 1.00 97.12 245 GLU A CA 1
ATOM 1918 C C . GLU A 1 245 ? -16.486 -11.345 3.926 1.00 97.12 245 GLU A C 1
ATOM 1920 O O . GLU A 1 245 ? -16.612 -12.564 3.801 1.00 97.12 245 GLU A O 1
ATOM 1925 N N . MET A 1 246 ? -15.485 -10.811 4.634 1.00 97.56 246 MET A N 1
ATOM 1926 C CA . MET A 1 246 ? -14.447 -11.589 5.316 1.00 97.56 246 MET A CA 1
ATOM 1927 C C . MET A 1 246 ? -15.013 -12.469 6.447 1.00 97.56 246 MET A C 1
ATOM 1929 O O . MET A 1 246 ? -14.467 -13.532 6.757 1.00 97.56 246 MET A O 1
ATOM 1933 N N . GLY A 1 247 ? -16.105 -12.037 7.082 1.00 97.31 247 GLY A N 1
ATOM 1934 C CA . GLY A 1 247 ? -16.759 -12.742 8.177 1.00 97.31 247 GLY A CA 1
ATOM 1935 C C . GLY A 1 247 ? -16.071 -12.575 9.540 1.00 97.31 247 GLY A C 1
ATOM 1936 O O . GLY A 1 247 ? -14.849 -12.499 9.684 1.00 97.31 247 GLY A O 1
ATOM 1937 N N . ALA A 1 248 ? -16.878 -12.578 10.606 1.00 96.81 248 ALA A N 1
ATOM 1938 C CA . ALA A 1 248 ? -16.448 -12.180 11.952 1.00 96.81 248 ALA A CA 1
ATOM 1939 C C . ALA A 1 248 ? -15.259 -12.979 12.529 1.00 96.81 248 ALA A C 1
ATOM 1941 O O . ALA A 1 248 ? -14.495 -12.455 13.341 1.00 96.81 248 ALA A O 1
ATOM 1942 N N . GLY A 1 249 ? -15.104 -14.253 12.151 1.00 95.88 249 GLY A N 1
ATOM 1943 C CA . GLY A 1 249 ? -13.973 -15.083 12.580 1.00 95.88 249 GLY A CA 1
ATOM 1944 C C . GLY A 1 249 ? -12.637 -14.558 12.054 1.00 95.88 249 GLY A C 1
ATOM 1945 O O . GLY A 1 249 ? -11.741 -14.266 12.848 1.00 95.88 249 GLY A O 1
ATOM 1946 N N . ARG A 1 250 ? -12.538 -14.373 10.731 1.00 95.69 250 ARG A N 1
ATOM 1947 C CA . ARG A 1 250 ? -11.341 -13.848 10.059 1.00 95.69 250 ARG A CA 1
ATOM 1948 C C . ARG A 1 250 ? -11.072 -12.393 10.440 1.00 95.69 250 ARG A C 1
ATOM 1950 O O . ARG A 1 250 ? -9.921 -12.057 10.703 1.00 95.69 250 ARG A O 1
ATOM 1957 N N . VAL A 1 251 ? -12.113 -11.570 10.614 1.00 97.44 251 VAL A N 1
ATOM 1958 C CA . VAL A 1 251 ? -11.970 -10.187 11.110 1.00 97.44 251 VAL A CA 1
ATOM 1959 C C . VAL A 1 251 ? -11.285 -10.142 12.478 1.00 97.44 251 VAL A C 1
ATOM 1961 O O . VAL A 1 251 ? -10.338 -9.378 12.667 1.00 97.44 251 VAL A O 1
ATOM 1964 N N . ARG A 1 252 ? -11.688 -10.997 13.431 1.00 96.06 252 ARG A N 1
ATOM 1965 C CA . ARG A 1 252 ? -11.019 -11.075 14.744 1.00 96.06 252 ARG A CA 1
ATOM 1966 C C . ARG A 1 252 ? -9.558 -11.502 14.622 1.00 96.06 252 ARG A C 1
ATOM 1968 O O . ARG A 1 252 ? -8.706 -10.982 15.346 1.00 96.06 252 ARG A O 1
ATOM 1975 N N . THR A 1 253 ? -9.251 -12.432 13.720 1.00 94.50 253 THR A N 1
ATOM 1976 C CA . THR A 1 253 ? -7.864 -12.831 13.439 1.00 94.50 253 THR A CA 1
ATOM 1977 C C . THR A 1 253 ? -7.063 -11.666 12.861 1.00 94.50 253 THR A C 1
ATOM 1979 O O . THR A 1 253 ? -5.969 -11.389 13.353 1.00 94.50 253 THR A O 1
ATOM 1982 N N . LEU A 1 254 ? -7.626 -10.913 11.911 1.00 96.38 254 LEU A N 1
ATOM 1983 C CA . LEU A 1 254 ? -6.997 -9.723 11.341 1.00 96.38 254 LEU A CA 1
ATOM 1984 C C . LEU A 1 254 ? -6.732 -8.653 12.409 1.00 96.38 254 LEU A C 1
ATOM 1986 O O . LEU A 1 254 ? -5.627 -8.121 12.490 1.00 96.38 254 LEU A O 1
ATOM 1990 N N . GLN A 1 255 ? -7.704 -8.367 13.279 1.00 95.94 255 GLN A N 1
ATOM 1991 C CA . GLN A 1 255 ? -7.530 -7.420 14.386 1.00 95.94 255 GLN A CA 1
ATOM 1992 C C . GLN A 1 255 ? -6.395 -7.848 15.327 1.00 95.94 255 GLN A C 1
ATOM 1994 O O . GLN A 1 255 ? -5.565 -7.023 15.716 1.00 95.94 255 GLN A O 1
ATOM 1999 N N . ARG A 1 256 ? -6.320 -9.139 15.684 1.00 93.06 256 ARG A N 1
ATOM 2000 C CA . ARG A 1 256 ? -5.223 -9.682 16.505 1.00 93.06 256 ARG A CA 1
ATOM 2001 C C . ARG A 1 256 ? -3.876 -9.537 15.801 1.00 93.06 256 ARG A C 1
ATOM 2003 O O . ARG A 1 256 ? -2.914 -9.107 16.436 1.00 93.06 256 ARG A O 1
ATOM 2010 N N . PHE A 1 257 ? -3.821 -9.861 14.511 1.00 93.00 257 PHE A N 1
ATOM 2011 C CA . PHE A 1 257 ? -2.629 -9.725 13.677 1.00 93.00 257 PHE A CA 1
ATOM 2012 C C . PHE A 1 257 ? -2.135 -8.272 13.622 1.00 93.00 257 PHE A C 1
ATOM 2014 O O . PHE A 1 257 ? -0.978 -8.003 13.948 1.00 93.00 257 PHE A O 1
ATOM 2021 N N . LEU A 1 258 ? -3.005 -7.316 13.282 1.00 93.75 258 LEU A N 1
ATOM 2022 C CA . LEU A 1 258 ? -2.644 -5.896 13.189 1.00 93.75 258 LEU A CA 1
ATOM 2023 C C . LEU A 1 258 ? -2.270 -5.301 14.547 1.00 93.75 258 LEU A C 1
ATOM 2025 O O . LEU A 1 258 ? -1.363 -4.477 14.626 1.00 93.75 258 LEU A O 1
ATOM 2029 N N . ARG A 1 259 ? -2.909 -5.741 15.637 1.00 89.88 259 ARG A N 1
ATOM 2030 C CA . ARG A 1 259 ? -2.532 -5.314 16.990 1.00 89.88 259 ARG A CA 1
ATOM 2031 C C . ARG A 1 259 ? -1.124 -5.761 17.356 1.00 89.88 259 ARG A C 1
ATOM 2033 O O . ARG A 1 259 ? -0.372 -4.972 17.919 1.00 89.88 259 ARG A O 1
ATOM 2040 N N . ALA A 1 260 ? -0.787 -7.011 17.055 1.00 86.81 260 ALA A N 1
ATOM 2041 C CA . ALA A 1 260 ? 0.521 -7.563 17.371 1.00 86.81 260 ALA A CA 1
ATOM 2042 C C . ALA A 1 260 ? 1.621 -6.935 16.514 1.00 86.81 260 ALA A C 1
ATOM 2044 O O . ALA A 1 260 ? 2.664 -6.561 17.030 1.00 86.81 260 ALA A O 1
ATOM 2045 N N . THR A 1 261 ? 1.371 -6.785 15.214 1.00 88.44 261 THR A N 1
ATOM 2046 C CA . THR A 1 261 ? 2.384 -6.337 14.247 1.00 88.44 261 THR A CA 1
ATOM 2047 C C . THR A 1 261 ? 2.469 -4.822 14.086 1.00 88.44 261 THR A C 1
ATOM 2049 O O . THR A 1 261 ? 3.464 -4.324 13.559 1.00 88.44 261 THR A O 1
ATOM 2052 N N . ARG A 1 262 ? 1.435 -4.082 14.514 1.00 89.81 262 ARG A N 1
ATOM 2053 C CA . ARG A 1 262 ? 1.278 -2.631 14.301 1.00 89.81 262 ARG A CA 1
ATOM 2054 C C . ARG A 1 262 ? 1.447 -2.222 12.832 1.00 89.81 262 ARG A C 1
ATOM 2056 O O . ARG A 1 262 ? 1.923 -1.131 12.526 1.00 89.81 262 ARG A O 1
ATOM 2063 N N . LEU A 1 263 ? 1.075 -3.114 11.914 1.00 94.56 263 LEU A N 1
ATOM 2064 C CA . LEU A 1 263 ? 1.128 -2.845 10.484 1.00 94.56 263 LEU A CA 1
ATOM 2065 C C . LEU A 1 263 ? -0.031 -1.953 10.044 1.00 94.56 263 LEU A C 1
ATOM 2067 O O . LEU A 1 263 ? -1.135 -1.997 10.584 1.00 94.56 263 LEU A O 1
ATOM 2071 N N . THR A 1 264 ? 0.232 -1.176 9.004 1.00 97.44 264 THR A N 1
ATOM 2072 C CA . THR A 1 264 ? -0.769 -0.468 8.212 1.00 97.44 264 THR A CA 1
ATOM 2073 C C . THR A 1 264 ? -0.992 -1.229 6.917 1.00 97.44 264 THR A C 1
ATOM 2075 O O . THR A 1 264 ? -0.040 -1.513 6.190 1.00 97.44 264 THR A O 1
ATOM 2078 N N . LEU A 1 265 ? -2.249 -1.539 6.619 1.00 98.38 265 LEU A N 1
ATOM 2079 C CA . LEU A 1 265 ? -2.667 -2.046 5.320 1.00 98.38 265 LEU A CA 1
ATOM 2080 C C . LEU A 1 265 ? -2.761 -0.854 4.361 1.00 98.38 265 LEU A C 1
ATOM 2082 O O . LEU A 1 265 ? -3.476 0.112 4.636 1.00 98.38 265 LEU A O 1
ATOM 2086 N N . ASN A 1 266 ? -2.036 -0.897 3.247 1.00 98.19 266 ASN A N 1
ATOM 2087 C CA . ASN A 1 266 ? -2.108 0.117 2.199 1.00 98.19 266 ASN A CA 1
ATOM 2088 C C . ASN A 1 266 ? -2.860 -0.478 1.011 1.00 98.19 266 ASN A C 1
ATOM 2090 O O . ASN A 1 266 ? -2.441 -1.498 0.463 1.00 98.19 266 ASN A O 1
ATOM 2094 N N . PHE A 1 267 ? -3.933 0.185 0.608 1.00 98.50 267 PHE A N 1
ATOM 2095 C CA . PHE A 1 267 ? -4.795 -0.188 -0.502 1.00 98.50 267 PHE A CA 1
ATOM 2096 C C . PHE A 1 267 ? -4.769 0.892 -1.581 1.00 98.50 267 PHE A C 1
ATOM 2098 O O . PHE A 1 267 ? -4.578 2.074 -1.292 1.00 98.50 267 PHE A O 1
ATOM 2105 N N . GLU A 1 268 ? -5.030 0.495 -2.817 1.00 97.75 268 GLU A N 1
ATOM 2106 C CA . GLU A 1 268 ? -5.557 1.398 -3.829 1.00 97.75 268 GLU A CA 1
ATOM 2107 C C . GLU A 1 268 ? -7.087 1.282 -3.800 1.00 97.75 268 GLU A C 1
ATOM 2109 O O . GLU A 1 268 ? -7.634 0.193 -3.971 1.00 97.75 268 GLU A O 1
ATOM 2114 N N . PHE A 1 269 ? -7.776 2.390 -3.541 1.00 97.94 269 PHE A N 1
ATOM 2115 C CA . PHE A 1 269 ? -9.227 2.485 -3.650 1.00 97.94 269 PHE A CA 1
ATOM 2116 C C . PHE A 1 269 ? -9.589 2.787 -5.101 1.00 97.94 269 PHE A C 1
ATOM 2118 O O . PHE A 1 269 ? -9.429 3.917 -5.574 1.00 97.94 269 PHE A O 1
ATOM 2125 N N . GLU A 1 270 ? -10.018 1.754 -5.818 1.00 96.44 270 GLU A N 1
ATOM 2126 C CA . GLU A 1 270 ? -10.487 1.858 -7.193 1.00 96.44 270 GLU A CA 1
ATOM 2127 C C . GLU A 1 270 ? -11.980 2.181 -7.151 1.00 96.44 270 GLU A C 1
ATOM 2129 O O . GLU A 1 270 ? -12.765 1.384 -6.652 1.00 96.44 270 GLU A O 1
ATOM 2134 N N . CYS A 1 271 ? -12.374 3.363 -7.631 1.00 93.69 271 CYS A N 1
ATOM 2135 C CA . CYS A 1 271 ? -13.771 3.788 -7.648 1.00 93.69 271 CYS A CA 1
ATOM 2136 C C . CYS A 1 271 ? -14.086 4.544 -8.953 1.00 93.69 271 CYS A C 1
ATOM 2138 O O . CYS A 1 271 ? -13.404 5.530 -9.260 1.00 93.69 271 CYS A O 1
ATOM 2140 N N . PRO A 1 272 ? -15.108 4.137 -9.735 1.00 88.94 272 PRO A N 1
ATOM 2141 C CA . PRO A 1 272 ? -15.440 4.776 -11.011 1.00 88.94 272 PRO A CA 1
ATOM 2142 C C . PRO A 1 272 ? -15.772 6.271 -10.910 1.00 88.94 272 PRO A C 1
ATOM 2144 O O . PRO A 1 272 ? -15.496 7.023 -11.845 1.00 88.94 272 PRO A O 1
ATOM 2147 N N . SER A 1 273 ? -16.329 6.729 -9.782 1.00 85.88 273 SER A N 1
ATOM 2148 C CA . SER A 1 273 ? -16.621 8.153 -9.543 1.00 85.88 273 SER A CA 1
ATOM 2149 C C . SER A 1 273 ? -15.350 9.002 -9.411 1.00 85.88 273 SER A C 1
ATOM 2151 O O . SER A 1 273 ? -15.370 10.194 -9.720 1.00 85.88 273 SER A O 1
ATOM 2153 N N . HIS A 1 274 ? -14.235 8.370 -9.037 1.00 84.69 274 HIS A N 1
ATOM 2154 C CA . HIS A 1 274 ? -12.918 8.981 -8.856 1.00 84.69 274 HIS A CA 1
ATOM 2155 C C . HIS A 1 274 ? -11.905 8.480 -9.879 1.00 84.69 274 HIS A C 1
ATOM 2157 O O . HIS A 1 274 ? -10.701 8.522 -9.639 1.00 84.69 274 HIS A O 1
ATOM 2163 N N . GLN A 1 275 ? -12.375 7.987 -11.023 1.00 84.62 275 GLN A N 1
ATOM 2164 C CA . GLN A 1 275 ? -11.524 7.365 -12.026 1.00 84.62 275 GLN A CA 1
ATOM 2165 C C . GLN A 1 275 ? -10.397 8.297 -12.490 1.00 84.62 275 GLN A C 1
ATOM 2167 O O . GLN A 1 275 ? -10.596 9.478 -12.803 1.00 84.62 275 GLN A O 1
ATOM 2172 N N . HIS A 1 276 ? -9.187 7.741 -12.593 1.00 85.06 276 HIS A N 1
ATOM 2173 C CA . HIS A 1 276 ? -8.051 8.477 -13.133 1.00 85.06 276 HIS A CA 1
ATOM 2174 C C . HIS A 1 276 ? -8.036 8.432 -14.660 1.00 85.06 276 HIS A C 1
ATOM 2176 O O . HIS A 1 276 ? -8.623 9.293 -15.316 1.00 85.06 276 HIS A O 1
ATOM 2182 N N . ILE A 1 277 ? -7.338 7.450 -15.226 1.00 87.12 277 ILE A N 1
ATOM 2183 C CA . ILE A 1 277 ? -7.139 7.306 -16.677 1.00 87.12 277 ILE A CA 1
ATOM 2184 C C . ILE A 1 277 ? -7.475 5.888 -17.118 1.00 87.12 277 ILE A C 1
ATOM 2186 O O . ILE A 1 277 ? -8.057 5.706 -18.187 1.00 87.12 277 ILE A O 1
ATOM 2190 N N . VAL A 1 278 ? -7.098 4.887 -16.319 1.00 87.81 278 VAL A N 1
ATOM 2191 C CA . VAL A 1 278 ? -7.454 3.497 -16.590 1.00 87.81 278 VAL A CA 1
ATOM 2192 C C . VAL A 1 278 ? -8.933 3.322 -16.232 1.00 87.81 278 VAL A C 1
ATOM 2194 O O . VAL A 1 278 ? -9.343 3.784 -15.168 1.00 87.81 278 VAL A O 1
ATOM 2197 N N . PRO A 1 279 ? -9.751 2.714 -17.109 1.00 84.19 279 PRO A N 1
ATOM 2198 C CA . PRO A 1 279 ? -11.148 2.445 -16.799 1.00 84.19 279 PRO A CA 1
ATOM 2199 C C . PRO A 1 279 ? -11.300 1.589 -15.539 1.00 84.19 279 PRO A C 1
ATOM 2201 O O . PRO A 1 279 ? -10.636 0.561 -15.413 1.00 84.19 279 PRO A O 1
ATOM 2204 N N . LEU A 1 280 ? -12.195 2.007 -14.648 1.00 86.69 280 LEU A N 1
ATOM 2205 C CA . LEU A 1 280 ? -12.598 1.279 -13.448 1.00 86.69 280 LEU A CA 1
ATOM 2206 C C . LEU A 1 280 ? -14.064 0.870 -13.591 1.00 86.69 280 LEU A C 1
ATOM 2208 O O . LEU A 1 280 ? -14.873 1.616 -14.148 1.00 86.69 280 LEU A O 1
ATOM 2212 N N . HIS A 1 281 ? -14.403 -0.324 -13.114 1.00 89.75 281 HIS A N 1
ATOM 2213 C CA . HIS A 1 281 ? -15.731 -0.915 -13.320 1.00 89.75 281 HIS A CA 1
ATOM 2214 C C . HIS A 1 281 ? -16.526 -1.091 -12.031 1.00 89.75 281 HIS A C 1
ATOM 2216 O O . HIS A 1 281 ? -17.753 -1.106 -12.076 1.00 89.75 281 HIS A O 1
ATOM 2222 N N . GLU A 1 282 ? -15.838 -1.178 -10.901 1.00 93.06 282 GLU A N 1
ATOM 2223 C CA . GLU A 1 282 ? -16.421 -1.434 -9.593 1.00 93.06 282 GLU A CA 1
ATOM 2224 C C . GLU A 1 282 ? -15.674 -0.640 -8.527 1.00 93.06 282 GLU A C 1
ATOM 2226 O O . GLU A 1 282 ? -14.539 -0.206 -8.745 1.00 93.06 282 GLU A O 1
ATOM 2231 N N . GLU A 1 283 ? -16.347 -0.423 -7.402 1.00 95.81 283 GLU A N 1
ATOM 2232 C CA . GLU A 1 283 ? -15.737 0.126 -6.201 1.00 95.81 283 GLU A CA 1
ATOM 2233 C C . GLU A 1 283 ? -15.089 -1.006 -5.404 1.00 95.81 283 GLU A C 1
ATOM 2235 O O . GLU A 1 283 ? -15.773 -1.959 -5.039 1.00 95.81 283 GLU A O 1
ATOM 2240 N N . ARG A 1 284 ? -13.784 -0.909 -5.133 1.00 96.56 284 ARG A N 1
ATOM 2241 C CA . ARG A 1 284 ? -13.058 -1.923 -4.355 1.00 96.56 284 ARG A CA 1
ATOM 2242 C C . ARG A 1 284 ? -11.773 -1.397 -3.725 1.00 96.56 284 ARG A C 1
ATOM 2244 O O . ARG A 1 284 ? -11.210 -0.383 -4.146 1.00 96.56 284 ARG A O 1
ATOM 2251 N N . LEU A 1 285 ? -11.279 -2.135 -2.733 1.00 98.19 285 LEU A N 1
ATOM 2252 C CA . LEU A 1 285 ? -9.991 -1.907 -2.081 1.00 98.19 285 LEU A CA 1
ATOM 2253 C C . LEU A 1 285 ? -8.989 -2.977 -2.513 1.00 98.19 285 LEU A C 1
ATOM 2255 O O . LEU A 1 285 ? -9.081 -4.123 -2.092 1.00 98.19 285 LEU A O 1
ATOM 2259 N N . VAL A 1 286 ? -7.981 -2.590 -3.293 1.00 97.50 286 VAL A N 1
ATOM 2260 C CA . VAL A 1 286 ? -6.943 -3.513 -3.766 1.00 97.50 286 VAL A CA 1
ATOM 2261 C C . VAL A 1 286 ? -5.691 -3.363 -2.908 1.00 97.50 286 VAL A C 1
ATOM 2263 O O . VAL A 1 286 ? -5.046 -2.317 -2.926 1.00 97.50 286 VAL A O 1
ATOM 2266 N N . LEU A 1 287 ? -5.322 -4.387 -2.139 1.00 97.81 287 LEU A N 1
ATOM 2267 C CA . LEU A 1 287 ? -4.161 -4.361 -1.250 1.00 97.81 287 LEU A CA 1
ATOM 2268 C C . LEU A 1 287 ? -2.869 -4.228 -2.066 1.00 97.81 287 LEU A C 1
ATOM 2270 O O . LEU A 1 287 ? -2.544 -5.086 -2.891 1.00 97.81 287 LEU A O 1
ATOM 2274 N N . ILE A 1 288 ? -2.111 -3.162 -1.802 1.00 96.69 288 ILE A N 1
ATOM 2275 C CA . ILE A 1 288 ? -0.845 -2.849 -2.482 1.00 96.69 288 ILE A CA 1
ATOM 2276 C C . ILE A 1 288 ? 0.393 -3.034 -1.607 1.00 96.69 288 ILE A C 1
ATOM 2278 O O . ILE A 1 288 ? 1.510 -3.052 -2.123 1.00 96.69 288 ILE A O 1
ATOM 2282 N N . GLY A 1 289 ? 0.223 -3.182 -0.293 1.00 96.31 289 GLY A N 1
ATOM 2283 C CA . GLY A 1 289 ? 1.329 -3.466 0.614 1.00 96.31 289 GLY A CA 1
ATOM 2284 C C . GLY A 1 289 ? 0.954 -3.348 2.083 1.00 96.31 289 GLY A C 1
ATOM 2285 O O . GLY A 1 289 ? -0.093 -2.806 2.435 1.00 96.31 289 GLY A O 1
ATOM 2286 N N . LEU A 1 290 ? 1.855 -3.806 2.951 1.00 97.00 290 LEU A N 1
ATOM 2287 C CA . LEU A 1 290 ? 1.807 -3.524 4.382 1.00 97.00 290 LEU A CA 1
ATOM 2288 C C . LEU A 1 290 ? 3.064 -2.759 4.795 1.00 97.00 290 LEU A C 1
ATOM 2290 O O . LEU A 1 290 ? 4.162 -3.058 4.321 1.00 97.00 290 LEU A O 1
ATOM 2294 N N . SER A 1 291 ? 2.910 -1.792 5.692 1.00 95.25 291 SER A N 1
ATOM 2295 C CA . SER A 1 291 ? 4.014 -0.959 6.174 1.00 95.25 291 SER A CA 1
ATOM 2296 C C . SER A 1 291 ? 3.995 -0.801 7.689 1.00 95.25 291 SER A C 1
ATOM 2298 O O . SER A 1 291 ? 2.942 -0.800 8.323 1.00 95.25 291 SER A O 1
ATOM 2300 N N . SER A 1 292 ? 5.180 -0.646 8.267 1.00 91.00 292 SER A N 1
ATOM 2301 C CA . SER A 1 292 ? 5.407 -0.155 9.625 1.00 91.00 292 SER A CA 1
ATOM 2302 C C . SER A 1 292 ? 6.576 0.828 9.617 1.00 91.00 292 SER A C 1
ATOM 2304 O O . SER A 1 292 ? 7.217 1.055 8.588 1.00 91.00 292 SER A O 1
ATOM 2306 N N . VAL A 1 293 ? 6.900 1.380 10.784 1.00 83.62 293 VAL A N 1
ATOM 2307 C CA . VAL A 1 293 ? 8.076 2.245 10.962 1.00 83.62 293 VAL A CA 1
ATOM 2308 C C . VAL A 1 293 ? 9.370 1.556 10.530 1.00 83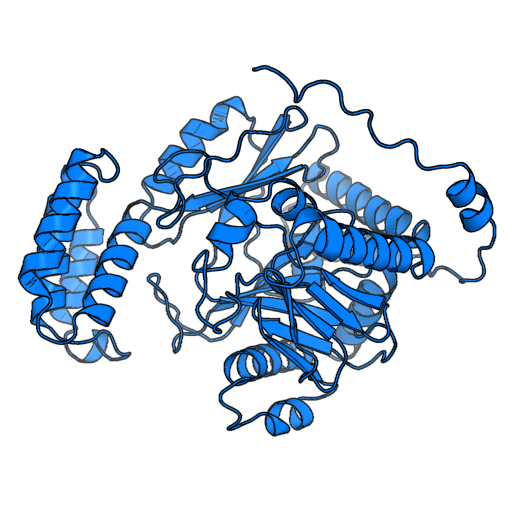.62 293 VAL A C 1
ATOM 2310 O O . VAL A 1 293 ? 10.274 2.199 9.991 1.00 83.62 293 VAL A O 1
ATOM 2313 N N . TYR A 1 294 ? 9.446 0.246 10.755 1.00 79.50 294 TYR A N 1
ATOM 2314 C CA . TYR A 1 294 ? 10.664 -0.540 10.597 1.00 79.50 294 TYR A CA 1
ATOM 2315 C C . TYR A 1 294 ? 10.813 -1.117 9.201 1.00 79.50 294 TYR A C 1
ATOM 2317 O O . TYR A 1 294 ? 11.934 -1.341 8.753 1.00 79.50 294 TYR A O 1
ATOM 2325 N N . THR A 1 295 ? 9.700 -1.413 8.531 1.00 81.50 295 THR A N 1
ATOM 2326 C CA . THR A 1 295 ? 9.762 -2.195 7.304 1.00 81.50 295 THR A CA 1
ATOM 2327 C C . THR A 1 295 ? 8.556 -1.993 6.399 1.00 81.50 295 THR A C 1
ATOM 2329 O O . THR A 1 295 ? 7.443 -1.706 6.842 1.00 81.50 295 THR A O 1
ATOM 2332 N N . THR A 1 296 ? 8.797 -2.179 5.106 1.00 89.88 296 THR A N 1
ATOM 2333 C CA . THR A 1 296 ? 7.753 -2.495 4.134 1.00 89.88 296 THR A CA 1
ATOM 2334 C C . THR A 1 296 ? 7.733 -4.008 3.975 1.00 89.88 296 THR A C 1
ATOM 2336 O O . THR A 1 296 ? 8.772 -4.625 3.744 1.00 89.88 296 THR A O 1
ATOM 2339 N N . VAL A 1 297 ? 6.562 -4.616 4.129 1.00 92.44 297 VAL A N 1
ATOM 2340 C CA . VAL A 1 297 ? 6.428 -6.073 4.088 1.00 92.44 297 VAL A CA 1
ATOM 2341 C C . VAL A 1 297 ? 6.667 -6.582 2.668 1.00 92.44 297 VAL A C 1
ATOM 2343 O O . VAL A 1 297 ? 6.244 -5.977 1.682 1.00 92.44 297 VAL A O 1
ATOM 2346 N N . GLN A 1 298 ? 7.362 -7.712 2.580 1.00 93.25 298 GLN A N 1
ATOM 2347 C CA . GLN A 1 298 ? 7.712 -8.365 1.326 1.00 93.25 298 GLN A CA 1
ATOM 2348 C C . GLN A 1 298 ? 6.435 -8.750 0.528 1.00 93.25 298 GLN A C 1
ATOM 2350 O O . GLN A 1 298 ? 5.484 -9.263 1.123 1.00 93.25 298 GLN A O 1
ATOM 2355 N N . PRO A 1 299 ? 6.375 -8.534 -0.806 1.00 93.12 299 PRO A N 1
ATOM 2356 C CA . PRO A 1 299 ? 5.139 -8.702 -1.589 1.00 93.12 299 PRO A CA 1
ATOM 2357 C C . PRO A 1 299 ? 4.501 -10.099 -1.571 1.00 93.12 299 PRO A C 1
ATOM 2359 O O . PRO A 1 299 ? 3.284 -10.211 -1.580 1.00 93.12 299 PRO A O 1
ATOM 2362 N N . LEU A 1 300 ? 5.290 -11.172 -1.531 1.00 91.94 300 LEU A N 1
ATOM 2363 C CA . LEU A 1 300 ? 4.795 -12.545 -1.381 1.00 91.94 300 LEU A CA 1
ATOM 2364 C C . LEU A 1 300 ? 4.047 -12.729 -0.054 1.00 91.94 300 LEU A C 1
ATOM 2366 O O . LEU A 1 300 ? 2.993 -13.351 -0.034 1.00 91.94 300 LEU A O 1
ATOM 2370 N N . VAL A 1 301 ? 4.553 -12.151 1.041 1.00 93.00 301 VAL A N 1
ATOM 2371 C CA . VAL A 1 301 ? 3.846 -12.162 2.335 1.00 93.00 301 VAL A CA 1
ATOM 2372 C C . VAL A 1 301 ? 2.544 -11.372 2.243 1.00 93.00 301 VAL A C 1
ATOM 2374 O O . VAL A 1 301 ? 1.518 -11.830 2.734 1.00 93.00 301 VAL A O 1
ATOM 2377 N N . VAL A 1 302 ? 2.569 -10.207 1.585 1.00 94.88 302 VAL A N 1
ATOM 2378 C CA . VAL A 1 302 ? 1.368 -9.391 1.333 1.00 94.88 302 VAL A CA 1
ATOM 2379 C C . VAL A 1 302 ? 0.310 -10.213 0.588 1.00 94.88 302 VAL A C 1
ATOM 2381 O O . VAL A 1 302 ? -0.842 -10.225 1.006 1.00 94.88 302 VAL A O 1
ATOM 2384 N N . ALA A 1 303 ? 0.700 -10.934 -0.469 1.00 93.50 303 ALA A N 1
ATOM 2385 C CA . ALA A 1 303 ? -0.205 -11.788 -1.238 1.00 93.50 303 ALA A CA 1
ATOM 2386 C C . ALA A 1 303 ? -0.766 -12.950 -0.422 1.00 93.50 303 ALA A C 1
ATOM 2388 O O . ALA A 1 303 ? -1.963 -13.207 -0.478 1.00 93.50 303 ALA A O 1
ATOM 2389 N N . ALA A 1 304 ? 0.075 -13.634 0.354 1.00 92.56 304 ALA A N 1
ATOM 2390 C CA . ALA A 1 304 ? -0.373 -14.742 1.190 1.00 92.56 304 ALA A CA 1
ATOM 2391 C C . ALA A 1 304 ? -1.381 -14.292 2.250 1.00 92.56 304 ALA A C 1
ATOM 2393 O O . ALA A 1 304 ? -2.410 -14.934 2.439 1.00 92.56 304 ALA A O 1
ATOM 2394 N N . LEU A 1 305 ? -1.131 -13.145 2.888 1.00 94.81 305 LEU A N 1
ATOM 2395 C CA . LEU A 1 305 ? -2.088 -12.543 3.812 1.00 94.81 305 LEU A CA 1
ATOM 2396 C C . LEU A 1 305 ? -3.366 -12.101 3.093 1.00 94.81 305 LEU A C 1
ATOM 2398 O O . LEU A 1 305 ? -4.446 -12.244 3.654 1.00 94.81 305 LEU A O 1
ATOM 2402 N N . ALA A 1 306 ? -3.265 -11.589 1.864 1.00 95.44 306 ALA A N 1
ATOM 2403 C CA . ALA A 1 306 ? -4.437 -11.221 1.081 1.00 95.44 306 ALA A CA 1
ATOM 2404 C C . ALA A 1 306 ? -5.324 -12.437 0.783 1.00 95.44 306 ALA A C 1
ATOM 2406 O O . ALA A 1 306 ? -6.520 -12.370 1.030 1.00 95.44 306 ALA A O 1
ATOM 2407 N N . VAL A 1 307 ? -4.742 -13.562 0.353 1.00 93.75 307 VAL A N 1
ATOM 2408 C CA . VAL A 1 307 ? -5.474 -14.825 0.154 1.00 93.75 307 VAL A CA 1
ATOM 2409 C C . VAL A 1 307 ? -6.138 -15.269 1.462 1.00 93.75 307 VAL A C 1
ATOM 2411 O O . VAL A 1 307 ? -7.354 -15.447 1.495 1.00 93.75 307 VAL A O 1
ATOM 2414 N N . TYR A 1 308 ? -5.371 -15.340 2.554 1.00 94.88 308 TYR A N 1
ATOM 2415 C CA . TYR A 1 308 ? -5.876 -15.770 3.863 1.00 94.88 308 TYR A CA 1
ATOM 2416 C C . TYR A 1 308 ? -7.015 -14.890 4.409 1.00 94.88 308 TYR A C 1
ATOM 2418 O O . TYR A 1 308 ? -7.945 -15.375 5.050 1.00 94.88 308 TYR A O 1
ATOM 2426 N N . PHE A 1 309 ? -6.968 -13.579 4.164 1.00 96.50 309 PHE A N 1
ATOM 2427 C CA . PHE A 1 309 ? -8.014 -12.643 4.586 1.00 96.50 309 PHE A CA 1
ATOM 2428 C C . PHE A 1 309 ? -9.062 -12.360 3.502 1.00 96.50 309 PHE A C 1
ATOM 2430 O O . PHE A 1 309 ? -9.932 -11.527 3.732 1.00 96.50 309 PHE A O 1
ATOM 2437 N N . SER A 1 310 ? -9.013 -13.042 2.354 1.00 95.62 310 SER A N 1
ATOM 2438 C CA . SER A 1 310 ? -9.911 -12.799 1.213 1.00 95.62 310 SER A CA 1
ATOM 2439 C C . SER A 1 310 ? -9.933 -11.332 0.757 1.00 95.62 310 SER A C 1
ATOM 2441 O O . SER A 1 310 ? -10.986 -10.766 0.489 1.00 95.62 310 SER A O 1
ATOM 2443 N N . LEU A 1 311 ? -8.759 -10.703 0.697 1.00 96.44 311 LEU A N 1
ATOM 2444 C CA . LEU A 1 311 ? -8.573 -9.338 0.211 1.00 96.44 311 LEU A CA 1
ATOM 2445 C C . LEU A 1 311 ? -8.129 -9.354 -1.255 1.00 96.44 311 LEU A C 1
ATOM 2447 O O . LEU A 1 311 ? -7.232 -10.116 -1.627 1.00 96.44 311 LEU A O 1
ATOM 2451 N N . ASP A 1 312 ? -8.663 -8.438 -2.061 1.00 95.75 312 ASP A N 1
ATOM 2452 C CA . ASP A 1 312 ? -8.104 -8.152 -3.384 1.00 95.75 312 ASP A CA 1
ATOM 2453 C C . ASP A 1 312 ? -6.658 -7.657 -3.258 1.00 95.75 312 ASP A C 1
ATOM 2455 O O . ASP A 1 312 ? -6.312 -6.941 -2.316 1.00 95.75 312 ASP A O 1
ATOM 2459 N N . CYS A 1 313 ? -5.785 -8.008 -4.208 1.00 94.94 313 CYS A N 1
ATOM 2460 C CA . CYS A 1 313 ? -4.363 -7.672 -4.135 1.00 94.94 313 CYS A CA 1
ATOM 2461 C C . CYS A 1 313 ? -3.718 -7.469 -5.515 1.00 94.94 313 CYS A C 1
ATOM 2463 O O . CYS A 1 313 ? -4.020 -8.184 -6.467 1.00 94.94 313 CYS A O 1
ATOM 2465 N N . VAL A 1 314 ? -2.783 -6.514 -5.624 1.00 88.00 314 VAL A N 1
ATOM 2466 C CA . VAL A 1 314 ? -2.016 -6.255 -6.867 1.00 88.00 314 VAL A CA 1
ATOM 2467 C C . VAL A 1 314 ? -0.819 -7.180 -7.072 1.00 88.00 314 VAL A C 1
ATOM 2469 O O . VAL A 1 314 ? -0.164 -7.114 -8.118 1.00 88.00 314 VAL A O 1
ATOM 2472 N N . VAL A 1 315 ? -0.446 -7.967 -6.059 1.00 76.06 315 VAL A N 1
ATOM 2473 C CA . VAL A 1 315 ? 0.765 -8.789 -6.133 1.00 76.06 315 VAL A CA 1
ATOM 2474 C C . VAL A 1 315 ? 0.575 -9.836 -7.235 1.00 76.06 315 VAL A C 1
ATOM 2476 O O . VAL A 1 315 ? -0.497 -10.431 -7.342 1.00 76.06 315 VAL A O 1
ATOM 2479 N N . PRO A 1 316 ? 1.581 -10.037 -8.103 1.00 59.22 316 PRO A N 1
ATOM 2480 C CA . PRO A 1 316 ? 1.412 -10.825 -9.309 1.00 59.22 316 PRO A CA 1
ATOM 2481 C C . PRO A 1 316 ? 0.983 -12.262 -9.009 1.00 59.22 316 PRO A C 1
ATOM 2483 O O . PRO A 1 316 ? 1.632 -12.964 -8.235 1.00 59.22 316 PRO A O 1
ATOM 2486 N N . GLN A 1 317 ? -0.015 -12.729 -9.765 1.00 54.69 317 GLN A N 1
ATOM 2487 C CA . GLN A 1 317 ? -0.334 -14.156 -9.932 1.00 54.69 317 GLN A CA 1
ATOM 2488 C C . GLN A 1 317 ? 0.901 -14.975 -10.371 1.00 54.69 317 GLN A C 1
ATOM 2490 O O . GLN A 1 317 ? 0.931 -16.192 -10.236 1.00 54.69 317 GLN A O 1
ATOM 2495 N N . GLN A 1 318 ? 1.938 -14.301 -10.885 1.00 66.00 318 GLN A N 1
ATOM 2496 C CA . GLN A 1 318 ? 3.232 -14.859 -11.262 1.00 66.00 318 GLN A CA 1
ATOM 2497 C C . GLN A 1 318 ? 4.356 -14.098 -10.551 1.00 66.00 318 GLN A C 1
ATOM 2499 O O . GLN A 1 318 ? 5.021 -13.246 -11.143 1.00 66.00 318 GLN A O 1
ATOM 2504 N N . TYR A 1 319 ? 4.552 -14.364 -9.258 1.00 82.62 319 TYR A N 1
ATOM 2505 C CA . TYR A 1 319 ? 5.692 -13.825 -8.518 1.00 82.62 319 TYR A CA 1
ATOM 2506 C C . TYR A 1 319 ? 7.000 -14.163 -9.251 1.00 82.62 319 TYR A C 1
ATOM 2508 O O . TYR A 1 319 ? 7.414 -15.320 -9.316 1.00 82.62 319 TYR A O 1
ATOM 2516 N N . GLN A 1 320 ? 7.651 -13.142 -9.813 1.00 88.25 320 GLN A N 1
ATOM 2517 C CA . GLN A 1 320 ? 8.900 -13.293 -10.549 1.00 88.25 320 GLN A CA 1
ATOM 2518 C C . GLN A 1 320 ? 9.961 -12.368 -9.965 1.00 88.25 320 GLN A C 1
ATOM 2520 O O . GLN A 1 320 ? 9.950 -11.154 -10.185 1.00 88.25 320 GLN A O 1
ATOM 2525 N N . LYS A 1 321 ? 10.909 -12.967 -9.242 1.00 93.25 321 LYS A N 1
ATOM 2526 C CA . LYS A 1 321 ? 12.125 -12.282 -8.814 1.00 93.25 321 LYS A CA 1
ATOM 2527 C C . LYS A 1 321 ? 13.054 -12.111 -10.015 1.00 93.25 321 LYS A C 1
ATOM 2529 O O . LYS A 1 321 ? 13.392 -13.089 -10.682 1.00 93.25 321 LYS A O 1
ATOM 2534 N N . LYS A 1 322 ? 13.465 -10.875 -10.287 1.00 96.12 322 LYS A N 1
ATOM 2535 C CA . LYS A 1 322 ? 14.340 -10.509 -11.406 1.00 96.12 322 LYS A CA 1
ATOM 2536 C C . LYS A 1 322 ? 15.672 -9.942 -10.895 1.00 96.12 322 LYS A C 1
ATOM 2538 O O . LYS A 1 322 ? 15.680 -9.247 -9.877 1.00 96.12 322 LYS A O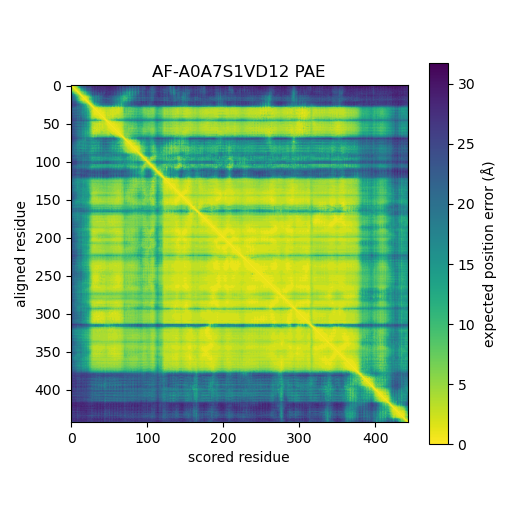 1
ATOM 2543 N N . PRO A 1 323 ? 16.802 -10.213 -11.571 1.00 97.44 323 PRO A N 1
ATOM 2544 C CA . PRO A 1 323 ? 18.089 -9.619 -11.212 1.00 97.44 323 PRO A CA 1
ATOM 2545 C C . PRO A 1 323 ? 18.111 -8.127 -11.560 1.00 97.44 323 PRO A C 1
ATOM 2547 O O . PRO A 1 323 ? 17.546 -7.727 -12.581 1.00 97.44 323 PRO A O 1
ATOM 2550 N N . LEU A 1 324 ? 18.818 -7.303 -10.775 1.00 97.25 324 LEU A N 1
ATOM 2551 C CA . LEU A 1 324 ? 18.915 -5.853 -11.023 1.00 97.25 324 LEU A CA 1
ATOM 2552 C C . LEU A 1 324 ? 19.459 -5.480 -12.409 1.00 97.25 324 LEU A C 1
ATOM 2554 O O . LEU A 1 324 ? 19.126 -4.418 -12.928 1.00 97.25 324 LEU A O 1
ATOM 2558 N N . THR A 1 325 ? 20.245 -6.351 -13.042 1.00 97.12 325 THR A N 1
ATOM 2559 C CA . THR A 1 325 ? 20.739 -6.150 -14.415 1.00 97.12 325 THR A CA 1
ATOM 2560 C C . THR A 1 325 ? 19.616 -6.026 -15.449 1.00 97.12 325 THR A C 1
ATOM 2562 O O . THR A 1 325 ? 19.815 -5.397 -16.481 1.00 97.12 325 THR A O 1
ATOM 2565 N N . SER A 1 326 ? 18.426 -6.566 -15.162 1.00 97.12 326 SER A N 1
ATOM 2566 C CA . SER A 1 326 ? 17.230 -6.486 -16.020 1.00 97.12 326 SER A CA 1
ATOM 2567 C C . SER A 1 326 ? 16.279 -5.333 -15.663 1.00 97.12 326 SER A C 1
ATOM 2569 O O . SER A 1 326 ? 15.182 -5.225 -16.219 1.00 97.12 326 SER A O 1
ATOM 2571 N N . LEU A 1 327 ? 16.665 -4.472 -14.712 1.00 95.62 327 LEU A N 1
ATOM 2572 C CA . LEU A 1 327 ? 15.802 -3.412 -14.191 1.00 95.62 327 LEU A CA 1
ATOM 2573 C C . LEU A 1 327 ? 15.478 -2.357 -15.258 1.00 95.62 327 LEU A C 1
ATOM 2575 O O . LEU A 1 327 ? 14.325 -1.949 -15.363 1.00 95.62 327 LEU A O 1
ATOM 2579 N N . ASP A 1 328 ? 16.461 -1.933 -16.064 1.00 93.50 328 ASP A N 1
ATOM 2580 C CA . ASP A 1 328 ? 16.234 -0.952 -17.145 1.00 93.50 328 ASP A CA 1
ATOM 2581 C C . ASP A 1 328 ? 15.347 -1.516 -18.253 1.00 93.50 328 ASP A C 1
ATOM 2583 O O . ASP A 1 328 ? 14.422 -0.846 -18.702 1.00 93.50 328 ASP A O 1
ATOM 2587 N N . GLU A 1 329 ? 15.595 -2.759 -18.665 1.00 95.31 329 GLU A N 1
ATOM 2588 C CA . GLU A 1 329 ? 14.783 -3.442 -19.674 1.00 95.31 329 GLU A CA 1
ATOM 2589 C C . GLU A 1 329 ? 13.332 -3.596 -19.202 1.00 95.31 329 GLU A C 1
ATOM 2591 O O . GLU A 1 329 ? 12.400 -3.283 -19.941 1.00 95.31 329 GLU A O 1
ATOM 2596 N N . THR A 1 330 ? 13.129 -4.001 -17.943 1.00 95.25 330 THR A N 1
ATOM 2597 C CA . THR A 1 330 ? 11.783 -4.125 -17.368 1.00 95.25 330 THR A CA 1
ATOM 2598 C C . THR A 1 330 ? 11.091 -2.766 -17.260 1.00 95.25 330 THR A C 1
ATOM 2600 O O . THR A 1 330 ? 9.918 -2.660 -17.608 1.00 95.25 330 THR A O 1
ATOM 2603 N N . ALA A 1 331 ? 11.797 -1.717 -16.828 1.00 92.38 331 ALA A N 1
ATOM 2604 C CA . ALA A 1 331 ? 11.245 -0.364 -16.783 1.00 92.38 331 ALA A CA 1
ATOM 2605 C C . ALA A 1 331 ? 10.855 0.137 -18.184 1.00 92.38 331 ALA A C 1
ATOM 2607 O O . ALA A 1 331 ? 9.759 0.660 -18.371 1.00 92.38 331 ALA A O 1
ATOM 2608 N N . ALA A 1 332 ? 11.702 -0.085 -19.192 1.00 87.62 332 ALA A N 1
ATOM 2609 C CA . ALA A 1 332 ? 11.401 0.277 -20.573 1.00 87.62 332 ALA A CA 1
ATOM 2610 C C . ALA A 1 332 ? 10.174 -0.476 -21.116 1.00 87.62 332 ALA A C 1
ATOM 2612 O O . ALA A 1 332 ? 9.342 0.130 -21.794 1.00 87.62 332 ALA A O 1
ATOM 2613 N N . ALA A 1 333 ? 10.037 -1.766 -20.788 1.00 91.62 333 ALA A N 1
ATOM 2614 C CA . ALA A 1 333 ? 8.871 -2.565 -21.150 1.00 91.62 333 ALA A CA 1
ATOM 2615 C C . ALA A 1 333 ? 7.587 -2.001 -20.522 1.00 91.62 333 ALA A C 1
ATOM 2617 O O . ALA A 1 333 ? 6.652 -1.694 -21.257 1.00 91.62 333 ALA A O 1
ATOM 2618 N N . VAL A 1 334 ? 7.581 -1.750 -19.205 1.00 91.69 334 VAL A N 1
ATOM 2619 C CA . VAL A 1 334 ? 6.447 -1.128 -18.489 1.00 91.69 334 VAL A CA 1
ATOM 2620 C C . VAL A 1 334 ? 6.108 0.247 -19.069 1.00 91.69 334 VAL A C 1
ATOM 2622 O O . VAL A 1 334 ? 4.943 0.572 -19.288 1.00 91.69 334 VAL A O 1
ATOM 2625 N N . GLY A 1 335 ? 7.120 1.063 -19.370 1.00 86.56 335 GLY A N 1
ATOM 2626 C CA . GLY A 1 335 ? 6.940 2.378 -19.986 1.00 86.56 335 GLY A CA 1
ATOM 2627 C C . GLY A 1 335 ? 6.250 2.319 -21.355 1.00 86.56 335 GLY A C 1
ATOM 2628 O O . GLY A 1 335 ? 5.569 3.274 -21.741 1.00 86.56 335 GLY A O 1
ATOM 2629 N N . ALA A 1 336 ? 6.403 1.208 -22.080 1.00 83.56 336 ALA A N 1
ATOM 2630 C CA . ALA A 1 336 ? 5.786 0.965 -23.380 1.00 83.56 336 ALA A CA 1
ATOM 2631 C C . ALA A 1 336 ? 4.402 0.292 -23.303 1.00 83.56 336 ALA A C 1
ATOM 2633 O O . ALA A 1 336 ? 3.745 0.175 -24.342 1.00 83.56 336 ALA A O 1
ATOM 2634 N N . GLU A 1 337 ? 3.954 -0.138 -22.119 1.00 85.81 337 GLU A N 1
ATOM 2635 C CA . GLU A 1 337 ? 2.645 -0.767 -21.933 1.00 85.81 337 GLU A CA 1
ATOM 2636 C C . GLU A 1 337 ? 1.482 0.203 -22.205 1.00 85.81 337 GLU A C 1
ATOM 2638 O O . GLU A 1 337 ? 1.599 1.432 -22.151 1.00 85.81 337 GLU A O 1
ATOM 2643 N N . TRP A 1 338 ? 0.322 -0.383 -22.492 1.00 83.12 338 TRP A N 1
ATOM 2644 C CA . TRP A 1 338 ? -0.919 0.318 -22.808 1.00 83.12 338 TRP A CA 1
ATOM 2645 C C . TRP A 1 338 ? -2.026 -0.068 -21.834 1.00 83.12 338 TRP A C 1
ATOM 2647 O O . TRP A 1 338 ? -2.000 -1.146 -21.250 1.00 83.12 338 TRP A O 1
ATOM 2657 N N . ALA A 1 339 ? -3.013 0.821 -21.675 1.00 85.69 339 ALA A N 1
ATOM 2658 C CA . ALA A 1 339 ? -4.183 0.601 -20.814 1.00 85.69 339 ALA A CA 1
ATOM 2659 C C . ALA A 1 339 ? -3.844 0.240 -19.350 1.00 85.69 339 ALA A C 1
ATOM 2661 O O . ALA A 1 339 ? -4.638 -0.374 -18.643 1.00 85.69 339 ALA A O 1
ATOM 2662 N N . THR A 1 340 ? -2.679 0.676 -18.881 1.00 90.81 340 THR A N 1
ATOM 2663 C CA . THR A 1 340 ? -2.205 0.527 -17.506 1.00 90.81 340 THR A CA 1
ATOM 2664 C C . THR A 1 340 ? -1.676 1.867 -17.015 1.00 90.81 340 THR A C 1
ATOM 2666 O O . THR A 1 340 ? -1.291 2.719 -17.820 1.00 90.81 340 THR A O 1
ATOM 2669 N N . GLU A 1 341 ? -1.642 2.063 -15.699 1.00 93.38 341 GLU A N 1
ATOM 2670 C CA . GLU A 1 341 ? -0.875 3.166 -15.128 1.00 93.38 341 GLU A CA 1
ATOM 2671 C C . GLU A 1 341 ? 0.630 2.889 -15.202 1.00 93.38 341 GLU A C 1
ATOM 2673 O O . GLU A 1 341 ? 1.411 3.815 -15.413 1.00 93.38 341 GLU A O 1
ATOM 2678 N N . GLY A 1 342 ? 1.027 1.622 -15.075 1.00 94.69 342 GLY A N 1
ATOM 2679 C CA . GLY A 1 342 ? 2.410 1.165 -15.063 1.00 94.69 342 GLY A CA 1
ATOM 2680 C C . GLY A 1 342 ? 2.646 0.148 -13.948 1.00 94.69 342 GLY A C 1
ATOM 2681 O O . GLY A 1 342 ? 1.766 -0.656 -13.629 1.00 94.69 342 GLY A O 1
ATOM 2682 N N . ALA A 1 343 ? 3.823 0.206 -13.330 1.00 95.31 343 ALA A N 1
ATOM 2683 C CA . ALA A 1 343 ? 4.256 -0.745 -12.316 1.00 95.31 343 ALA A CA 1
ATOM 2684 C C . ALA A 1 343 ? 4.926 -0.082 -11.107 1.00 95.31 343 ALA A C 1
ATOM 2686 O O . ALA A 1 343 ? 5.465 1.028 -11.182 1.00 95.31 343 ALA A O 1
ATOM 2687 N N . VAL A 1 344 ? 4.925 -0.812 -9.993 1.00 95.62 344 VAL A N 1
ATOM 2688 C CA . VAL A 1 344 ? 5.795 -0.567 -8.843 1.00 95.62 344 VAL A CA 1
ATOM 2689 C C . VAL A 1 344 ? 6.863 -1.659 -8.820 1.00 95.62 344 VAL A C 1
ATOM 2691 O O . VAL A 1 344 ? 6.571 -2.852 -8.844 1.00 95.62 344 VAL A O 1
ATOM 2694 N N . LEU A 1 345 ? 8.124 -1.244 -8.804 1.00 96.00 345 LEU A N 1
ATOM 2695 C CA . LEU A 1 345 ? 9.287 -2.112 -8.710 1.00 96.00 345 LEU A CA 1
ATOM 2696 C C . LEU A 1 345 ? 9.717 -2.166 -7.243 1.00 96.00 345 LEU A C 1
ATOM 2698 O O . LEU A 1 345 ? 10.168 -1.169 -6.677 1.00 96.00 345 LEU A O 1
ATOM 2702 N N . VAL A 1 346 ? 9.548 -3.327 -6.621 1.00 96.31 346 VAL A N 1
ATOM 2703 C CA . VAL A 1 346 ? 9.914 -3.579 -5.227 1.00 96.31 346 VAL A CA 1
ATOM 2704 C C . VAL A 1 346 ? 11.336 -4.118 -5.203 1.00 96.31 346 VAL A C 1
ATOM 2706 O O . VAL A 1 346 ? 11.576 -5.233 -5.660 1.00 96.31 346 VAL A O 1
ATOM 2709 N N . LEU A 1 347 ? 12.279 -3.321 -4.707 1.00 96.75 347 LEU A N 1
ATOM 2710 C CA . LEU A 1 347 ? 13.688 -3.692 -4.627 1.00 96.75 347 LEU A CA 1
ATOM 2711 C C . LEU A 1 347 ? 13.943 -4.497 -3.353 1.00 96.75 347 LEU A C 1
ATOM 2713 O O . LEU A 1 347 ? 13.529 -4.086 -2.264 1.00 96.75 347 LEU A O 1
ATOM 2717 N N . LEU A 1 348 ? 14.644 -5.617 -3.504 1.00 96.44 348 LEU A N 1
ATOM 2718 C CA . LEU A 1 348 ? 14.923 -6.585 -2.450 1.00 96.44 348 LEU A CA 1
ATOM 2719 C C . LEU A 1 348 ? 16.433 -6.757 -2.257 1.00 96.44 348 LEU A C 1
ATOM 2721 O O . LEU A 1 348 ? 17.187 -6.666 -3.229 1.00 96.44 348 LEU A O 1
ATOM 2725 N N . ASP A 1 349 ? 16.856 -7.022 -1.024 1.00 96.19 349 ASP A N 1
ATOM 2726 C CA . ASP A 1 349 ? 18.210 -7.500 -0.714 1.00 96.19 349 ASP A CA 1
ATOM 2727 C C . ASP A 1 349 ? 18.326 -9.036 -0.815 1.00 96.19 349 ASP A C 1
ATOM 2729 O O . ASP A 1 349 ? 17.386 -9.729 -1.218 1.00 96.19 349 ASP A O 1
ATOM 2733 N N . ASP A 1 350 ? 19.491 -9.578 -0.450 1.00 95.81 350 ASP A N 1
ATOM 2734 C CA . ASP A 1 350 ? 19.764 -11.022 -0.476 1.00 95.81 350 ASP A CA 1
ATOM 2735 C C . ASP A 1 350 ? 18.967 -11.816 0.571 1.00 95.81 350 ASP A C 1
ATOM 2737 O O . ASP A 1 350 ? 18.786 -13.030 0.434 1.00 95.81 350 ASP A O 1
ATOM 2741 N N . GLU A 1 351 ? 18.438 -11.147 1.597 1.00 93.62 351 GLU A N 1
ATOM 2742 C CA . GLU A 1 351 ? 17.543 -11.735 2.590 1.00 93.62 351 GLU A CA 1
ATOM 2743 C C . GLU A 1 351 ? 16.056 -11.612 2.225 1.00 93.62 351 GLU A C 1
ATOM 2745 O O . GLU A 1 351 ? 15.204 -11.982 3.041 1.00 93.62 351 GLU A O 1
ATOM 2750 N N . GLU A 1 352 ? 15.736 -11.158 1.008 1.00 93.00 352 GLU A N 1
ATOM 2751 C CA . GLU A 1 352 ? 14.379 -10.895 0.509 1.00 93.00 352 GLU A CA 1
ATOM 2752 C C . GLU A 1 352 ? 13.654 -9.768 1.270 1.00 93.00 352 GLU A C 1
ATOM 2754 O O . GLU A 1 352 ? 12.424 -9.695 1.260 1.00 93.00 352 GLU A O 1
ATOM 2759 N N . ARG A 1 353 ? 14.382 -8.873 1.945 1.00 93.31 353 ARG A N 1
ATOM 2760 C CA . ARG A 1 353 ? 13.789 -7.714 2.625 1.00 93.31 353 ARG A CA 1
ATOM 2761 C C . ARG A 1 353 ? 13.593 -6.579 1.633 1.00 93.31 353 ARG A C 1
ATOM 2763 O O . ARG A 1 353 ? 14.441 -6.328 0.780 1.00 93.31 353 ARG A O 1
ATOM 2770 N N . VAL A 1 354 ? 12.485 -5.852 1.770 1.00 94.88 354 VAL A N 1
ATOM 2771 C CA . VAL A 1 354 ? 12.223 -4.668 0.945 1.00 94.88 354 VAL A CA 1
ATOM 2772 C C . VAL A 1 354 ? 13.151 -3.539 1.372 1.00 94.88 354 VAL A C 1
ATOM 2774 O O . VAL A 1 354 ? 13.019 -3.002 2.471 1.00 94.88 354 VAL A O 1
ATOM 2777 N N . VAL A 1 355 ? 14.060 -3.147 0.482 1.00 95.06 355 VAL A N 1
ATOM 2778 C CA . VAL A 1 355 ? 14.966 -2.011 0.709 1.00 95.06 355 VAL A CA 1
ATOM 2779 C C . VAL A 1 355 ? 14.422 -0.717 0.116 1.00 95.06 355 VAL A C 1
ATOM 2781 O O . VAL A 1 355 ? 14.758 0.374 0.572 1.00 95.06 355 VAL A O 1
ATOM 2784 N N . SER A 1 356 ? 13.598 -0.813 -0.931 1.00 94.62 356 SER A N 1
ATOM 2785 C CA . SER A 1 356 ? 13.039 0.360 -1.596 1.00 94.62 356 SER A CA 1
ATOM 2786 C C . SER A 1 356 ? 11.880 0.019 -2.519 1.00 94.62 356 SER A C 1
ATOM 2788 O O . SER A 1 356 ? 11.751 -1.108 -2.991 1.00 94.62 356 SER A O 1
ATOM 2790 N N . LEU A 1 357 ? 11.084 1.034 -2.834 1.00 95.38 357 LEU A N 1
ATOM 2791 C CA . LEU A 1 357 ? 10.051 0.990 -3.863 1.00 95.38 357 LEU A CA 1
ATOM 2792 C C . LEU A 1 357 ? 10.421 1.986 -4.954 1.00 95.38 357 LEU A C 1
ATOM 2794 O O . LEU A 1 357 ? 10.884 3.075 -4.640 1.00 95.38 357 LEU A O 1
ATOM 2798 N N . MET A 1 358 ? 10.196 1.647 -6.215 1.00 95.00 358 MET A N 1
ATOM 2799 C CA . MET A 1 358 ? 10.295 2.570 -7.346 1.00 95.00 358 MET A CA 1
ATOM 2800 C C . MET A 1 358 ? 9.030 2.460 -8.184 1.00 95.00 358 MET A C 1
ATOM 2802 O O . MET A 1 358 ? 8.384 1.418 -8.193 1.00 95.00 358 MET A O 1
ATOM 2806 N N . LYS A 1 359 ? 8.664 3.512 -8.909 1.00 94.56 359 LYS A N 1
ATOM 2807 C CA . LYS A 1 359 ? 7.534 3.462 -9.849 1.00 94.56 359 LYS A CA 1
AT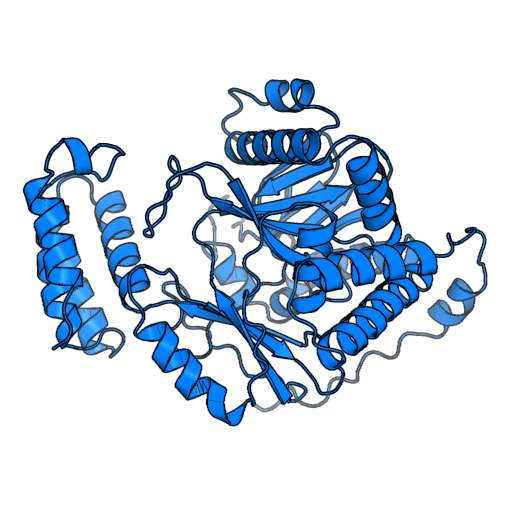OM 2808 C C . LYS A 1 359 ? 7.988 3.722 -11.268 1.00 94.56 359 LYS A C 1
ATOM 2810 O O . LYS A 1 359 ? 8.859 4.549 -11.497 1.00 94.56 359 LYS A O 1
ATOM 2815 N N . VAL A 1 360 ? 7.336 3.054 -12.205 1.00 93.69 360 VAL A N 1
ATOM 2816 C CA . VAL A 1 360 ? 7.466 3.331 -13.631 1.00 93.69 360 VAL A CA 1
ATOM 2817 C C . VAL A 1 360 ? 6.060 3.467 -14.176 1.00 93.69 360 VAL A C 1
ATOM 2819 O O . VAL A 1 360 ? 5.290 2.509 -14.128 1.00 93.69 360 VAL A O 1
ATOM 2822 N N . LYS A 1 361 ? 5.698 4.658 -14.649 1.00 92.25 361 LYS A N 1
ATOM 2823 C CA . LYS A 1 361 ? 4.412 4.872 -15.311 1.00 92.25 361 LYS A CA 1
ATOM 2824 C C . LYS A 1 361 ? 4.530 4.613 -16.807 1.00 92.25 361 LYS A C 1
ATOM 2826 O O . LYS A 1 361 ? 5.522 4.967 -17.440 1.00 92.25 361 LYS A O 1
ATOM 2831 N N . ALA A 1 362 ? 3.482 4.042 -17.386 1.00 88.88 362 ALA A N 1
ATOM 2832 C CA . ALA A 1 362 ? 3.374 3.902 -18.828 1.00 88.88 362 ALA A CA 1
ATOM 2833 C C . ALA A 1 362 ? 3.332 5.288 -19.494 1.00 88.88 362 ALA A C 1
ATOM 2835 O O . ALA A 1 362 ? 2.607 6.187 -19.050 1.00 88.88 362 ALA A O 1
ATOM 2836 N N . GLN A 1 363 ? 4.046 5.462 -20.610 1.00 80.88 363 GLN A N 1
ATOM 2837 C CA . GLN A 1 363 ? 4.055 6.727 -21.359 1.00 80.88 363 GLN A CA 1
ATOM 2838 C C . GLN A 1 363 ? 2.645 7.133 -21.800 1.00 80.88 363 GLN A C 1
ATOM 2840 O O . GLN A 1 363 ? 2.296 8.317 -21.785 1.00 80.88 363 GLN A O 1
ATOM 2845 N N . TYR A 1 364 ? 1.821 6.141 -22.152 1.00 84.38 364 TYR A N 1
ATOM 2846 C CA . TYR A 1 364 ? 0.403 6.318 -22.447 1.00 84.38 364 TYR A CA 1
ATOM 2847 C C . TYR A 1 364 ? -0.343 7.023 -21.307 1.00 84.38 364 TYR A C 1
ATOM 2849 O O . TYR A 1 364 ? -1.020 8.030 -21.539 1.00 84.38 364 TYR A O 1
ATOM 2857 N N . TYR A 1 365 ? -0.170 6.533 -20.079 1.00 86.62 365 TYR A N 1
ATOM 2858 C CA . TYR A 1 365 ? -0.828 7.071 -18.895 1.00 86.62 365 TYR A CA 1
ATOM 2859 C C . TYR A 1 365 ? -0.390 8.507 -18.608 1.00 86.62 365 TYR A C 1
ATOM 2861 O O . TYR A 1 365 ? -1.237 9.389 -18.456 1.00 86.62 365 TYR A O 1
ATOM 2869 N N . ILE A 1 366 ? 0.925 8.756 -18.605 1.00 82.62 366 ILE A N 1
ATOM 2870 C CA . ILE A 1 366 ? 1.513 10.085 -18.370 1.00 82.62 366 ILE A CA 1
ATOM 2871 C C . ILE A 1 366 ? 0.924 11.112 -19.343 1.00 82.62 366 ILE A C 1
ATOM 2873 O O . ILE A 1 366 ? 0.490 12.194 -18.941 1.00 82.62 366 ILE A O 1
ATOM 2877 N N . CYS A 1 367 ? 0.861 10.769 -20.633 1.00 77.12 367 CYS A N 1
ATOM 2878 C CA . CYS A 1 367 ? 0.350 11.673 -21.658 1.00 77.12 367 CYS A CA 1
ATOM 2879 C C . CYS A 1 367 ? -1.134 11.996 -21.463 1.00 77.12 367 CYS A C 1
ATOM 2881 O O . CYS A 1 367 ? -1.523 13.165 -21.527 1.00 77.12 367 CYS A O 1
ATOM 2883 N N . LEU A 1 368 ? -1.970 10.981 -21.224 1.00 78.62 368 LEU A N 1
ATOM 2884 C CA . LEU A 1 368 ? -3.402 11.189 -21.020 1.00 78.62 368 LEU A CA 1
ATOM 2885 C C . LEU A 1 368 ? -3.694 11.981 -19.747 1.00 78.62 368 LEU A C 1
ATOM 2887 O O . LEU A 1 368 ? -4.536 12.881 -19.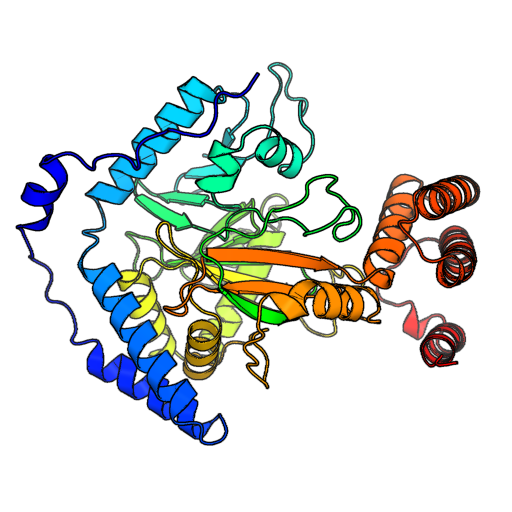770 1.00 78.62 368 LEU A O 1
ATOM 2891 N N . ARG A 1 369 ? -2.963 11.709 -18.664 1.00 82.94 369 ARG A N 1
ATOM 2892 C CA . ARG A 1 369 ? -3.071 12.464 -17.416 1.00 82.94 369 ARG A CA 1
ATOM 2893 C C . ARG A 1 369 ? -2.726 13.936 -17.611 1.00 82.94 369 ARG A C 1
ATOM 2895 O O . ARG A 1 369 ? -3.528 14.796 -17.247 1.00 82.94 369 ARG A O 1
ATOM 2902 N N . ALA A 1 370 ? -1.624 14.231 -18.298 1.00 77.06 370 ALA A N 1
ATOM 2903 C CA . ALA A 1 370 ? -1.229 15.602 -18.614 1.00 77.06 370 ALA A CA 1
ATOM 2904 C C . ALA A 1 370 ? -2.255 16.341 -19.498 1.00 77.06 370 ALA A C 1
ATOM 2906 O O . ALA A 1 370 ? -2.465 17.548 -19.338 1.00 77.06 370 ALA A O 1
ATOM 2907 N N . ILE A 1 371 ? -2.901 15.640 -20.440 1.00 72.56 371 ILE A N 1
ATOM 2908 C CA . ILE A 1 371 ? -3.990 16.197 -21.257 1.00 72.56 371 ILE A CA 1
ATOM 2909 C C . ILE A 1 371 ? -5.201 16.514 -20.375 1.00 72.56 371 ILE A C 1
ATOM 2911 O O . ILE A 1 371 ? -5.686 17.646 -20.409 1.00 72.56 371 ILE A O 1
ATOM 2915 N N . ARG A 1 372 ? -5.651 15.548 -19.564 1.00 77.75 372 ARG A N 1
ATOM 2916 C CA . ARG A 1 372 ? -6.794 15.694 -18.652 1.00 77.75 372 ARG A CA 1
ATOM 2917 C C . ARG A 1 372 ? -6.624 16.902 -17.735 1.00 77.75 372 ARG A C 1
ATOM 2919 O O . ARG A 1 372 ? -7.482 17.775 -17.719 1.00 77.75 372 ARG A O 1
ATOM 2926 N N . GLU A 1 373 ? -5.492 17.009 -17.043 1.00 72.88 373 GLU A N 1
ATOM 2927 C CA . GLU A 1 373 ? -5.241 18.109 -16.102 1.00 72.88 373 GLU A CA 1
ATOM 2928 C C . GLU A 1 373 ? -5.264 19.490 -16.763 1.00 72.88 373 GLU A C 1
ATOM 2930 O O . GLU A 1 373 ? -5.733 20.465 -16.172 1.00 72.88 373 GLU A O 1
ATOM 2935 N N . LYS A 1 374 ? -4.771 19.595 -18.002 1.00 66.31 374 LYS A N 1
ATOM 2936 C CA . LYS A 1 374 ? -4.852 20.842 -18.770 1.00 66.31 374 LYS A CA 1
ATOM 2937 C C . LYS A 1 374 ? -6.289 21.193 -19.113 1.00 66.31 374 LYS A C 1
ATOM 2939 O O . LYS A 1 374 ? -6.665 22.346 -18.934 1.00 66.31 374 LYS A O 1
ATOM 2944 N N . LEU A 1 375 ? -7.072 20.226 -19.584 1.00 63.78 375 LEU A N 1
ATOM 2945 C CA . LEU A 1 375 ? -8.481 20.434 -19.921 1.00 63.78 375 LEU A CA 1
ATOM 2946 C C . LEU A 1 375 ? -9.272 20.906 -18.699 1.00 63.78 375 LEU A C 1
ATOM 2948 O O . LEU A 1 375 ? -9.946 21.928 -18.775 1.00 63.78 375 LEU A O 1
ATOM 2952 N N . THR A 1 376 ? -9.094 20.246 -17.551 1.00 64.44 376 THR A N 1
ATOM 2953 C CA . THR A 1 376 ? -9.753 20.630 -16.294 1.00 64.44 376 THR A CA 1
ATOM 2954 C C . THR A 1 376 ? -9.418 22.067 -15.876 1.00 64.44 376 THR A C 1
ATOM 2956 O O . THR A 1 376 ? -10.284 22.776 -15.376 1.00 64.44 376 THR A O 1
ATOM 2959 N N . ARG A 1 377 ? -8.180 22.534 -16.097 1.00 62.56 377 ARG A N 1
ATOM 2960 C CA . ARG A 1 377 ? -7.759 23.907 -15.746 1.00 62.56 377 ARG A CA 1
ATOM 2961 C C . ARG A 1 377 ? -8.235 24.979 -16.725 1.00 62.56 377 ARG A C 1
ATOM 2963 O O . ARG A 1 377 ? -8.312 26.141 -16.341 1.00 62.56 377 ARG A O 1
ATOM 2970 N N . LEU A 1 378 ? -8.461 24.619 -17.984 1.00 52.78 378 LEU A N 1
ATOM 2971 C CA . LEU A 1 378 ? -8.755 25.571 -19.059 1.00 52.78 378 LEU A CA 1
ATOM 2972 C C . LEU A 1 378 ? -10.256 25.771 -19.288 1.00 52.78 378 LEU A C 1
ATOM 2974 O O . LEU A 1 378 ? -10.629 26.723 -19.969 1.00 52.78 378 LEU A O 1
ATOM 2978 N N . GLY A 1 379 ? -11.112 24.899 -18.747 1.00 54.78 379 GLY A N 1
ATOM 2979 C CA . GLY A 1 379 ? -12.531 24.913 -19.093 1.00 54.78 379 GLY A CA 1
ATOM 2980 C C . GLY A 1 379 ? -12.726 24.744 -20.607 1.00 54.78 379 GLY A C 1
ATOM 2981 O O . GLY A 1 379 ? -11.982 24.007 -21.254 1.00 54.78 379 GLY A O 1
ATOM 2982 N N . ALA A 1 380 ? -13.702 25.440 -21.192 1.00 52.47 380 ALA A N 1
ATOM 2983 C CA . ALA A 1 380 ? -14.065 25.306 -22.608 1.00 52.47 380 ALA A CA 1
ATOM 2984 C C . ALA A 1 380 ? -12.992 25.786 -23.624 1.00 52.47 380 ALA A C 1
ATOM 2986 O O . ALA A 1 380 ? -13.098 25.465 -24.805 1.00 52.47 380 ALA A O 1
ATOM 2987 N N . ASP A 1 381 ? -11.931 26.489 -23.202 1.00 52.91 381 ASP A N 1
ATOM 2988 C CA . ASP A 1 381 ? -11.017 27.221 -24.105 1.00 52.91 381 ASP A CA 1
ATOM 2989 C C . ASP A 1 381 ? -9.661 26.514 -24.379 1.00 52.91 381 ASP A C 1
ATOM 2991 O O . ASP A 1 381 ? -8.642 27.135 -24.698 1.00 52.91 381 ASP A O 1
ATOM 2995 N N . ALA A 1 382 ? -9.593 25.185 -24.251 1.00 54.16 382 ALA A N 1
ATOM 2996 C CA . ALA A 1 382 ? -8.327 24.463 -24.056 1.00 54.16 382 ALA A CA 1
ATOM 2997 C C . ALA A 1 382 ? -7.422 24.204 -25.294 1.00 54.16 382 ALA A C 1
ATOM 2999 O O . ALA A 1 382 ? -6.252 23.826 -25.148 1.00 54.16 382 ALA A O 1
ATOM 3000 N N . GLY A 1 383 ? -7.920 24.377 -26.522 1.00 56.91 383 GLY A N 1
ATOM 3001 C CA . GLY A 1 383 ? -7.316 23.810 -27.746 1.00 56.91 383 GLY A CA 1
ATOM 3002 C C . GLY A 1 383 ? -5.855 24.202 -28.083 1.00 56.91 383 GLY A C 1
ATOM 3003 O O . GLY A 1 383 ? -5.054 23.323 -28.426 1.00 56.91 383 GLY A O 1
ATOM 3004 N N . PRO A 1 384 ? -5.449 25.486 -28.030 1.00 57.34 384 PRO A N 1
ATOM 3005 C CA . PRO A 1 384 ? -4.094 25.905 -28.428 1.00 57.34 384 PRO A CA 1
ATOM 3006 C C . PRO A 1 384 ? -2.983 25.543 -27.423 1.00 57.34 384 PRO A C 1
ATOM 3008 O O . PRO A 1 384 ? -1.855 25.232 -27.815 1.00 57.34 384 PRO A O 1
ATOM 3011 N N . SER A 1 385 ? -3.279 25.536 -26.120 1.00 56.78 385 SER A N 1
ATOM 3012 C CA . SER A 1 385 ? -2.268 25.357 -25.061 1.00 56.78 385 SER A CA 1
ATOM 3013 C C . SER A 1 385 ? -1.874 23.886 -24.826 1.00 56.78 385 SER A C 1
ATOM 3015 O O . SER A 1 385 ? -0.790 23.588 -24.300 1.00 56.78 385 SER A O 1
ATOM 3017 N N . ILE A 1 386 ? -2.729 22.943 -25.235 1.00 56.66 386 ILE A N 1
ATOM 3018 C CA . ILE A 1 386 ? -2.440 21.503 -25.229 1.00 56.66 386 ILE A CA 1
ATOM 3019 C C . ILE A 1 386 ? -1.407 21.171 -26.312 1.00 56.66 386 ILE A C 1
ATOM 3021 O O . ILE A 1 386 ? -0.388 20.541 -26.014 1.00 56.66 386 ILE A O 1
ATOM 3025 N N . ARG A 1 387 ? -1.594 21.693 -27.534 1.00 55.25 387 ARG A N 1
ATOM 3026 C CA . ARG A 1 387 ? -0.651 21.518 -28.655 1.00 55.25 387 ARG A CA 1
ATOM 3027 C C . ARG A 1 387 ? 0.757 22.023 -28.326 1.00 55.25 387 ARG A C 1
ATOM 3029 O O . ARG A 1 387 ? 1.731 21.326 -28.607 1.00 55.25 387 ARG A O 1
ATOM 3036 N N . ALA A 1 388 ? 0.875 23.177 -27.665 1.00 58.75 388 ALA A N 1
ATOM 3037 C CA . ALA A 1 388 ? 2.169 23.743 -27.279 1.00 58.75 388 ALA A CA 1
ATOM 3038 C C . ALA A 1 388 ? 2.963 22.842 -26.310 1.00 58.75 388 ALA A C 1
ATOM 3040 O O . ALA A 1 388 ? 4.170 22.670 -26.471 1.00 58.75 388 ALA A O 1
ATOM 3041 N N . ARG A 1 389 ? 2.299 22.218 -25.325 1.00 57.94 389 ARG A N 1
ATOM 3042 C CA . ARG A 1 389 ? 2.984 21.372 -24.329 1.00 57.94 389 ARG A CA 1
ATOM 3043 C C . ARG A 1 389 ? 3.326 19.987 -24.865 1.00 57.94 389 ARG A C 1
ATOM 3045 O O . ARG A 1 389 ? 4.394 19.493 -24.538 1.00 57.94 389 ARG A O 1
ATOM 3052 N N . LEU A 1 390 ? 2.491 19.397 -25.722 1.00 53.53 390 LEU A N 1
ATOM 3053 C CA . LEU A 1 390 ? 2.872 18.177 -26.447 1.00 53.53 390 LEU A CA 1
ATOM 3054 C C . LEU A 1 390 ? 4.112 18.421 -27.324 1.00 53.53 390 LEU A C 1
ATOM 3056 O O . LEU A 1 390 ? 4.973 17.554 -27.436 1.00 53.53 390 LEU A O 1
ATOM 3060 N N . GLY A 1 391 ? 4.254 19.634 -27.868 1.00 54.31 391 GLY A N 1
ATOM 3061 C CA . GLY A 1 391 ? 5.489 20.086 -28.512 1.00 54.31 391 GLY A CA 1
ATOM 3062 C C . GLY A 1 391 ? 6.694 20.159 -27.563 1.00 54.31 391 GLY A C 1
ATOM 3063 O O . GLY A 1 391 ? 7.800 19.812 -27.968 1.00 54.31 391 GLY A O 1
ATOM 3064 N N . THR A 1 392 ? 6.508 20.577 -26.308 1.00 54.66 392 THR A N 1
ATOM 3065 C CA . THR A 1 392 ? 7.566 20.572 -25.276 1.00 54.66 392 THR A CA 1
ATOM 3066 C C . THR A 1 392 ? 7.944 19.154 -24.849 1.00 54.66 392 THR A C 1
ATOM 3068 O O . THR A 1 392 ? 9.108 18.799 -24.958 1.00 54.66 392 THR A O 1
ATOM 3071 N N . LEU A 1 393 ? 6.972 18.301 -24.514 1.00 48.84 393 LEU A N 1
ATOM 3072 C CA . LEU A 1 393 ? 7.222 16.903 -24.135 1.00 48.84 393 LEU A CA 1
ATOM 3073 C C . LEU A 1 393 ? 7.939 16.106 -25.240 1.00 48.84 393 LEU A C 1
ATOM 3075 O O . LEU A 1 393 ? 8.761 15.241 -24.954 1.00 48.84 393 LEU A O 1
ATOM 3079 N N . ARG A 1 394 ? 7.665 16.425 -26.512 1.00 52.66 394 ARG A N 1
ATOM 3080 C CA . ARG A 1 394 ? 8.386 15.863 -27.663 1.00 52.66 394 ARG A CA 1
ATOM 3081 C C . ARG A 1 394 ? 9.826 16.378 -27.773 1.00 52.66 394 ARG A C 1
ATOM 3083 O O . ARG A 1 394 ? 10.698 15.615 -28.174 1.00 52.66 394 ARG A O 1
ATOM 3090 N N . ARG A 1 395 ? 10.074 17.661 -27.486 1.00 55.06 395 ARG A N 1
ATOM 3091 C CA . ARG A 1 395 ? 11.424 18.256 -27.528 1.00 55.06 395 ARG A CA 1
ATOM 3092 C C . ARG A 1 395 ? 12.310 17.737 -26.402 1.00 55.06 395 ARG A C 1
ATOM 3094 O O . ARG A 1 395 ? 13.484 17.495 -26.643 1.00 55.06 395 ARG A O 1
ATOM 3101 N N . ASP A 1 396 ? 11.722 17.503 -25.236 1.00 49.62 396 ASP A N 1
ATOM 3102 C CA . ASP A 1 396 ? 12.436 17.030 -24.048 1.00 49.62 396 ASP A CA 1
ATOM 3103 C C . ASP A 1 396 ? 12.686 15.508 -24.080 1.00 49.62 396 ASP A C 1
ATOM 3105 O O . ASP A 1 396 ? 13.224 14.946 -23.133 1.00 49.62 396 ASP A O 1
ATOM 3109 N N . GLY A 1 397 ? 12.285 14.819 -25.159 1.00 51.34 397 GLY A N 1
ATOM 3110 C CA . GLY A 1 397 ? 12.471 13.373 -25.324 1.00 51.34 397 GLY A CA 1
ATOM 3111 C C . GLY A 1 397 ? 11.564 12.507 -24.443 1.00 51.34 397 GLY A C 1
ATOM 3112 O O . GLY A 1 397 ? 11.684 11.288 -24.471 1.00 51.34 397 GLY A O 1
ATOM 3113 N N . ILE A 1 398 ? 10.632 13.120 -23.707 1.00 49.78 398 ILE A N 1
ATOM 3114 C CA . ILE A 1 398 ? 9.748 12.452 -22.738 1.00 49.78 398 ILE A CA 1
ATOM 3115 C C . ILE A 1 398 ? 8.693 11.589 -23.450 1.00 49.78 398 ILE A C 1
ATOM 3117 O O . ILE A 1 398 ? 8.257 10.566 -22.932 1.00 49.78 398 ILE A O 1
ATOM 3121 N N . VAL A 1 399 ? 8.282 11.980 -24.662 1.00 51.53 399 VAL A N 1
ATOM 3122 C CA . VAL A 1 399 ? 7.290 11.244 -25.460 1.00 51.53 399 VAL A CA 1
ATOM 3123 C C . VAL A 1 399 ? 7.906 10.820 -26.782 1.00 51.53 399 VAL A C 1
ATOM 3125 O O . VAL A 1 399 ? 8.341 11.667 -27.570 1.00 51.53 399 VAL A O 1
ATOM 3128 N N . GLN A 1 400 ? 7.884 9.513 -27.071 1.00 50.38 400 GLN A N 1
ATOM 3129 C CA . GLN A 1 400 ? 8.344 9.012 -28.364 1.00 50.38 400 GLN A CA 1
ATOM 3130 C C . GLN A 1 400 ? 7.575 9.707 -29.508 1.00 50.38 400 GLN A C 1
ATOM 3132 O O . GLN A 1 400 ? 6.344 9.823 -29.449 1.00 50.38 400 GLN A O 1
ATOM 3137 N N . PRO A 1 401 ? 8.252 10.138 -30.592 1.00 52.28 401 PRO A N 1
ATOM 3138 C CA . PRO A 1 401 ? 7.629 10.915 -31.665 1.00 52.28 401 PRO A CA 1
ATOM 3139 C C . PRO A 1 401 ? 6.370 10.285 -32.279 1.00 52.28 401 PRO A C 1
ATOM 3141 O O . PRO A 1 401 ? 5.463 11.017 -32.688 1.00 52.28 401 PRO A O 1
ATOM 3144 N N . ARG A 1 402 ? 6.291 8.946 -32.313 1.00 51.03 402 ARG A N 1
ATOM 3145 C CA . ARG A 1 402 ? 5.121 8.200 -32.806 1.00 51.03 402 ARG A CA 1
ATOM 3146 C C . ARG A 1 402 ? 3.856 8.467 -31.986 1.00 51.03 402 ARG A C 1
ATOM 3148 O O . ARG A 1 402 ? 2.782 8.637 -32.558 1.00 51.03 402 ARG A O 1
ATOM 3155 N N . TYR A 1 403 ? 3.984 8.617 -30.671 1.00 50.06 403 TYR A N 1
ATOM 3156 C CA . TYR A 1 403 ? 2.848 8.839 -29.783 1.00 50.06 403 TYR A CA 1
ATOM 3157 C C . TYR A 1 403 ? 2.431 10.309 -29.710 1.00 50.06 403 TYR A C 1
ATOM 3159 O O . TYR A 1 403 ? 1.253 10.616 -29.548 1.00 50.06 403 TYR A O 1
ATOM 3167 N N . ALA A 1 404 ? 3.363 11.240 -29.935 1.00 54.31 404 ALA A N 1
ATOM 3168 C CA . ALA A 1 404 ? 3.079 12.674 -29.901 1.00 54.31 404 ALA A CA 1
ATOM 3169 C C . ALA A 1 404 ? 2.003 13.106 -30.919 1.00 54.31 404 ALA A C 1
ATOM 3171 O O . ALA A 1 404 ? 1.190 13.979 -30.618 1.00 54.31 404 ALA A O 1
ATOM 3172 N N . ARG A 1 405 ? 1.955 12.491 -32.113 1.00 54.88 405 ARG A N 1
ATOM 3173 C CA . ARG A 1 405 ? 0.905 12.772 -33.116 1.00 54.88 405 ARG A CA 1
ATOM 3174 C C . ARG A 1 405 ? -0.466 12.261 -32.674 1.00 54.88 405 ARG A C 1
ATOM 3176 O O . ARG A 1 405 ? -1.454 12.976 -32.823 1.00 54.88 405 ARG A O 1
ATOM 3183 N N . VAL A 1 406 ? -0.513 11.055 -32.109 1.00 54.56 406 VAL A N 1
ATOM 3184 C CA . VAL A 1 406 ? -1.745 10.428 -31.607 1.00 54.56 406 VAL A CA 1
ATOM 3185 C C . VAL A 1 406 ? -2.291 11.218 -30.418 1.00 54.56 406 VAL A C 1
ATOM 3187 O O . VAL A 1 406 ? -3.468 11.571 -30.407 1.00 54.56 406 VAL A O 1
ATOM 3190 N N . PHE A 1 407 ? -1.427 11.615 -29.484 1.00 58.50 407 PHE A N 1
ATOM 3191 C CA . PHE A 1 407 ? -1.801 12.437 -28.334 1.00 58.50 407 PHE A CA 1
ATOM 3192 C C . PHE A 1 407 ? -2.165 13.875 -28.707 1.00 58.50 407 PHE A C 1
ATOM 3194 O O . PHE A 1 407 ? -3.044 14.451 -28.076 1.00 58.50 407 PHE A O 1
ATOM 3201 N N . ALA A 1 408 ? -1.575 14.454 -29.758 1.00 54.62 408 ALA A N 1
ATOM 3202 C CA . ALA A 1 408 ? -1.993 15.760 -30.275 1.00 54.62 408 ALA A CA 1
ATOM 3203 C C . ALA A 1 408 ? -3.382 15.709 -30.917 1.00 54.62 408 ALA A C 1
ATOM 3205 O O . ALA A 1 408 ? -4.191 16.612 -30.696 1.00 54.62 408 ALA A O 1
ATOM 3206 N N . ALA A 1 409 ? -3.679 14.644 -31.664 1.00 56.75 409 ALA A N 1
ATOM 3207 C CA . ALA A 1 409 ? -5.005 14.413 -32.221 1.00 56.75 409 ALA A CA 1
ATOM 3208 C C . ALA A 1 409 ? -6.043 14.147 -31.116 1.00 56.75 409 ALA A C 1
ATOM 3210 O O . ALA A 1 409 ? -7.119 14.739 -31.145 1.00 56.75 409 ALA A O 1
ATOM 3211 N N . LEU A 1 410 ? -5.704 13.324 -30.115 1.00 56.06 410 LEU A N 1
ATOM 3212 C CA . LEU A 1 410 ? -6.546 13.058 -28.944 1.00 56.06 410 LEU A CA 1
ATOM 3213 C C . LEU A 1 410 ? -6.782 14.326 -28.129 1.00 56.06 410 LEU A C 1
ATOM 3215 O O . LEU A 1 410 ? -7.926 14.677 -27.902 1.00 56.06 410 LEU A O 1
ATOM 3219 N N . GLY A 1 411 ? -5.733 15.055 -27.751 1.00 54.38 411 GLY A N 1
ATOM 3220 C CA . GLY A 1 411 ? -5.843 16.300 -26.989 1.00 54.38 411 GLY A CA 1
ATOM 3221 C C . GLY A 1 411 ? -6.658 17.377 -27.708 1.00 54.38 411 GLY A C 1
ATOM 3222 O O . GLY A 1 411 ? -7.402 18.105 -27.062 1.00 54.38 411 GLY A O 1
ATOM 3223 N N . THR A 1 412 ? -6.573 17.439 -29.043 1.00 50.34 412 THR A N 1
ATOM 3224 C CA . THR A 1 412 ? -7.416 18.330 -29.860 1.00 50.34 412 THR A CA 1
ATOM 3225 C C . THR A 1 412 ? -8.876 17.875 -29.832 1.00 50.34 412 THR A C 1
ATOM 3227 O O . THR A 1 412 ? -9.749 18.684 -29.544 1.00 50.34 412 THR A O 1
ATOM 3230 N N . LYS A 1 413 ? -9.147 16.575 -30.011 1.00 52.69 413 LYS A N 1
ATOM 3231 C CA . LYS A 1 413 ? -10.509 16.026 -29.919 1.00 52.69 413 LYS A CA 1
ATOM 3232 C C . LYS A 1 413 ? -11.115 16.125 -28.516 1.00 52.69 413 LYS A C 1
ATOM 3234 O O . LYS A 1 413 ? -12.307 16.370 -28.405 1.00 52.69 413 LYS A O 1
ATOM 3239 N N . PHE A 1 414 ? -10.317 15.962 -27.462 1.00 53.16 414 PHE A N 1
ATOM 3240 C CA . PHE A 1 414 ? -10.752 16.153 -26.078 1.00 53.16 414 PHE A CA 1
ATOM 3241 C C . PHE A 1 414 ? -11.091 17.625 -25.799 1.00 53.16 414 PHE A C 1
ATOM 3243 O O . PHE A 1 414 ? -12.102 17.906 -25.164 1.00 53.16 414 PHE A O 1
ATOM 3250 N N . ALA A 1 415 ? -10.281 18.566 -26.301 1.00 45.72 415 ALA A N 1
ATOM 3251 C CA . ALA A 1 415 ? -10.546 20.000 -26.173 1.00 45.72 415 ALA A CA 1
ATOM 3252 C C . ALA A 1 415 ? -11.810 20.443 -26.923 1.00 45.72 415 ALA A C 1
ATOM 3254 O O . ALA A 1 415 ? -12.494 21.355 -26.479 1.00 45.72 415 ALA A O 1
ATOM 3255 N N . GLU A 1 416 ? -12.135 19.787 -28.036 1.00 51.25 416 GLU A N 1
ATOM 3256 C CA . GLU A 1 416 ? -13.356 20.044 -28.807 1.00 51.25 416 GLU A CA 1
ATOM 3257 C C . GLU A 1 416 ? -14.636 19.523 -28.127 1.00 51.25 416 GLU A C 1
ATOM 3259 O O . GLU A 1 416 ? -15.726 19.890 -28.558 1.00 51.25 416 GLU A O 1
ATOM 3264 N N . GLN A 1 417 ? -14.543 18.647 -27.114 1.00 49.28 417 GLN A N 1
ATOM 3265 C CA . GLN A 1 417 ? -15.679 17.806 -26.696 1.00 49.28 417 GLN A CA 1
ATOM 3266 C C . GLN A 1 417 ? -16.197 18.000 -25.269 1.00 49.28 417 GLN A C 1
ATOM 3268 O O . GLN A 1 417 ? -17.242 17.430 -24.978 1.00 49.28 417 GLN A O 1
ATOM 3273 N N . GLY A 1 418 ? -15.561 18.828 -24.433 1.00 41.25 418 GLY A N 1
ATOM 3274 C CA . GLY A 1 418 ? -16.132 19.288 -23.159 1.00 41.25 418 GLY A CA 1
ATOM 3275 C C . GLY A 1 418 ? -16.512 18.175 -22.170 1.00 41.25 418 GLY A C 1
ATOM 3276 O O . GLY A 1 418 ? -17.621 17.657 -22.198 1.00 41.25 418 GLY A O 1
ATOM 3277 N N . ASP A 1 419 ? -15.603 17.924 -21.230 1.00 42.25 419 ASP A N 1
ATOM 3278 C CA . ASP A 1 419 ? -15.757 17.094 -20.027 1.00 42.25 419 ASP A CA 1
ATOM 3279 C C . ASP A 1 419 ? -15.865 15.564 -20.216 1.00 42.25 419 ASP A C 1
ATOM 3281 O O . ASP A 1 419 ? -16.534 15.035 -21.102 1.00 42.25 419 ASP A O 1
ATOM 3285 N N . LEU A 1 420 ? -15.157 14.837 -19.348 1.00 47.97 420 LEU A N 1
ATOM 3286 C CA . LEU A 1 420 ? -15.073 13.374 -19.319 1.00 47.97 420 LEU A CA 1
ATOM 3287 C C . LEU A 1 420 ? -15.849 12.841 -18.117 1.00 47.97 420 LEU A C 1
ATOM 3289 O O . LEU A 1 420 ? -15.265 12.310 -17.176 1.00 47.97 420 LEU A O 1
ATOM 3293 N N . SER A 1 421 ? -17.169 12.998 -18.133 1.00 41.00 421 SER A N 1
ATOM 3294 C CA . SER A 1 421 ? -18.030 12.369 -17.134 1.00 41.00 421 SER A CA 1
ATOM 3295 C C . SER A 1 421 ? -18.409 10.926 -17.527 1.00 41.00 421 SER A C 1
ATOM 3297 O O . SER A 1 421 ? -18.340 10.555 -18.710 1.00 41.00 421 SER A O 1
ATOM 3299 N N . PRO A 1 422 ? -18.807 10.083 -16.551 1.00 38.50 422 PRO A N 1
ATOM 3300 C CA . PRO A 1 422 ? -19.340 8.745 -16.805 1.00 38.50 422 PRO A CA 1
ATOM 3301 C C . PRO A 1 422 ? -20.560 8.834 -17.736 1.00 38.50 422 PRO A C 1
ATOM 3303 O O . PRO A 1 422 ? -21.523 9.537 -17.440 1.00 38.50 422 PRO A O 1
ATOM 3306 N N . GLY A 1 423 ? -20.500 8.166 -18.891 1.00 44.28 423 GLY A N 1
ATOM 3307 C CA . GLY A 1 423 ? -21.550 8.202 -19.925 1.00 44.28 423 GLY A CA 1
ATOM 3308 C C . GLY A 1 423 ? -21.030 8.306 -21.364 1.00 44.28 423 GLY A C 1
ATOM 3309 O O . GLY A 1 423 ? -21.799 8.196 -22.316 1.00 44.28 423 GLY A O 1
ATOM 3310 N N . LEU A 1 424 ? -19.719 8.487 -21.564 1.00 43.59 424 LEU A N 1
ATOM 3311 C CA . LEU A 1 424 ? -19.131 8.659 -22.900 1.00 43.59 424 LEU A CA 1
ATOM 3312 C C . LEU A 1 424 ? -19.286 7.432 -23.820 1.00 43.59 424 LEU A C 1
ATOM 3314 O O . LEU A 1 424 ? -19.445 7.598 -25.031 1.00 43.59 424 LEU A O 1
ATOM 3318 N N . ARG A 1 425 ? -19.263 6.215 -23.251 1.00 43.16 425 ARG A N 1
ATOM 3319 C CA . ARG A 1 425 ? -19.480 4.957 -23.991 1.00 43.16 425 ARG A CA 1
ATOM 3320 C C . ARG A 1 425 ? -20.887 4.906 -24.583 1.00 43.16 425 ARG A C 1
ATOM 3322 O O . ARG A 1 425 ? -21.028 4.616 -25.767 1.00 43.16 425 ARG A O 1
ATOM 3329 N N . ASP A 1 426 ? -21.890 5.259 -23.785 1.00 45.84 426 ASP A N 1
ATOM 3330 C CA . ASP A 1 426 ? -23.297 5.242 -24.196 1.00 45.84 426 ASP A CA 1
ATOM 3331 C C . ASP A 1 426 ? -23.614 6.389 -25.155 1.00 45.84 426 ASP A C 1
ATOM 3333 O O . ASP A 1 426 ? -24.400 6.244 -26.089 1.00 45.84 426 ASP A O 1
ATOM 3337 N N . LYS A 1 427 ? -22.950 7.534 -24.966 1.00 39.72 427 LYS A N 1
ATOM 3338 C CA . LYS A 1 427 ? -23.161 8.720 -25.795 1.00 39.72 427 LYS A CA 1
ATOM 3339 C C . LYS A 1 427 ? -22.540 8.577 -27.188 1.00 39.72 427 LYS A C 1
ATOM 3341 O O . LYS A 1 427 ? -23.106 9.101 -28.144 1.00 39.72 427 LYS A O 1
ATOM 3346 N N . PHE A 1 428 ? -21.408 7.870 -27.334 1.00 43.12 428 PHE A N 1
ATOM 3347 C CA . PHE A 1 428 ? -20.699 7.739 -28.619 1.00 43.12 428 PHE A CA 1
ATOM 3348 C C . PHE A 1 428 ? -20.020 6.371 -28.833 1.00 43.12 428 PHE A C 1
ATOM 3350 O O . PHE A 1 428 ? -18.797 6.308 -29.027 1.00 43.12 428 PHE A O 1
ATOM 3357 N N . PRO A 1 429 ? -20.798 5.276 -28.899 1.00 44.62 429 PRO A N 1
ATOM 3358 C CA . PRO A 1 429 ? -20.266 3.914 -28.941 1.00 44.62 429 PRO A CA 1
ATOM 3359 C C . PRO A 1 429 ? -19.304 3.686 -30.117 1.00 44.62 429 PRO A C 1
ATOM 3361 O O . PRO A 1 429 ? -18.197 3.204 -29.919 1.00 44.62 429 PRO A O 1
ATOM 3364 N N . GLN A 1 430 ? -19.621 4.158 -31.329 1.00 43.16 430 GLN A N 1
ATOM 3365 C CA . GLN A 1 430 ? -18.750 3.969 -32.504 1.00 43.16 430 GLN A CA 1
ATOM 3366 C C . GLN A 1 430 ? -17.366 4.628 -32.396 1.00 43.16 430 GLN A C 1
ATOM 3368 O O . GLN A 1 430 ? -16.401 4.120 -32.960 1.00 43.16 430 GLN A O 1
ATOM 3373 N N . ARG A 1 431 ? -17.235 5.774 -31.715 1.00 42.34 431 ARG A N 1
ATOM 3374 C CA . ARG A 1 431 ? -15.945 6.485 -31.608 1.00 42.34 431 ARG A CA 1
ATOM 3375 C C . ARG A 1 431 ? -15.067 5.908 -30.504 1.00 42.34 431 ARG A C 1
ATOM 3377 O O . ARG A 1 431 ? -13.847 5.911 -30.647 1.00 42.34 431 ARG A O 1
ATOM 3384 N N . TYR A 1 432 ? -15.695 5.397 -29.450 1.00 45.81 432 TYR A N 1
ATOM 3385 C CA . TYR A 1 432 ? -15.034 4.594 -28.430 1.00 45.81 432 TYR A CA 1
ATOM 3386 C C . TYR A 1 432 ? -14.516 3.278 -29.033 1.00 45.81 432 TYR A C 1
ATOM 3388 O O . TYR A 1 432 ? -13.333 2.977 -28.901 1.00 45.81 432 TYR A O 1
ATOM 3396 N N . GLU A 1 433 ? -15.334 2.587 -29.834 1.00 50.81 433 GLU A N 1
ATOM 3397 C CA . GLU A 1 433 ? -14.914 1.404 -30.603 1.00 50.81 433 GLU A CA 1
ATOM 3398 C C . GLU A 1 433 ? -13.782 1.724 -31.596 1.00 50.81 433 GLU A C 1
ATOM 3400 O O . GLU A 1 433 ? -12.845 0.950 -31.734 1.00 50.81 433 GLU A O 1
ATOM 3405 N N . GLN A 1 434 ? -13.775 2.897 -32.242 1.00 44.78 434 GLN A N 1
ATOM 3406 C CA . GLN A 1 434 ? -12.655 3.331 -33.097 1.00 44.78 434 GLN A CA 1
ATOM 3407 C C . GLN A 1 434 ? -11.367 3.644 -32.319 1.00 44.78 434 GLN A C 1
ATOM 3409 O O . GLN A 1 434 ? -10.273 3.493 -32.865 1.00 44.78 434 GLN A O 1
ATOM 3414 N N . PHE A 1 435 ? -11.476 4.123 -31.078 1.00 47.72 435 PHE A N 1
ATOM 3415 C CA . PHE A 1 435 ? -10.334 4.312 -30.183 1.00 47.72 435 PHE A CA 1
ATOM 3416 C C . PHE A 1 435 ? -9.757 2.960 -29.757 1.00 47.72 435 PHE A C 1
ATOM 3418 O O . PHE A 1 435 ? -8.550 2.774 -29.870 1.00 47.72 435 PHE A O 1
ATOM 3425 N N . LEU A 1 436 ? -10.607 2.000 -29.383 1.00 44.81 436 LEU A N 1
ATOM 3426 C CA . LEU A 1 436 ? -10.199 0.627 -29.068 1.00 44.81 436 LEU A CA 1
ATOM 3427 C C . LEU A 1 436 ? -9.626 -0.102 -30.295 1.00 44.81 436 LEU A C 1
ATOM 3429 O O . LEU A 1 436 ? -8.574 -0.726 -30.204 1.00 44.81 436 LEU A O 1
ATOM 3433 N N . ALA A 1 437 ? -10.228 0.069 -31.472 1.00 48.84 437 ALA A N 1
ATOM 3434 C CA . ALA A 1 437 ? -9.726 -0.481 -32.731 1.00 48.84 437 ALA A CA 1
ATOM 3435 C C . ALA A 1 437 ? -8.374 0.124 -33.152 1.00 48.84 437 ALA A C 1
ATOM 3437 O O . ALA A 1 437 ? -7.597 -0.528 -33.840 1.00 48.84 437 ALA A O 1
ATOM 3438 N N . LYS A 1 438 ? -8.064 1.359 -32.728 1.00 43.09 438 LYS A N 1
ATOM 3439 C CA . LYS A 1 438 ? -6.734 1.977 -32.890 1.00 43.09 438 LYS A CA 1
ATOM 3440 C C . LYS A 1 438 ? -5.772 1.676 -31.738 1.00 43.09 438 LYS A C 1
ATOM 3442 O O . LYS A 1 438 ? -4.571 1.840 -31.916 1.00 43.09 438 LYS A O 1
ATOM 3447 N N . ALA A 1 439 ? -6.277 1.253 -30.582 1.00 41.81 439 ALA A N 1
ATOM 3448 C CA . ALA A 1 439 ? -5.483 0.694 -29.492 1.00 41.81 439 ALA A CA 1
ATOM 3449 C C . ALA A 1 439 ? -5.020 -0.742 -29.810 1.00 41.81 439 ALA A C 1
ATOM 3451 O O . ALA A 1 439 ? -4.007 -1.182 -29.279 1.00 41.81 439 ALA A O 1
ATOM 3452 N N . ALA A 1 440 ? -5.685 -1.428 -30.747 1.00 37.66 440 ALA A N 1
ATOM 3453 C CA . ALA A 1 440 ? -5.240 -2.679 -31.366 1.00 37.66 440 ALA A CA 1
ATOM 3454 C C . ALA A 1 440 ? -4.117 -2.494 -32.414 1.00 37.66 440 ALA A C 1
ATOM 3456 O O . ALA A 1 440 ? -4.047 -3.251 -33.378 1.00 37.66 440 ALA A O 1
ATOM 3457 N N . LEU A 1 441 ? -3.245 -1.491 -32.261 1.00 35.53 441 LEU A N 1
ATOM 3458 C CA . LEU A 1 441 ? -2.096 -1.305 -33.150 1.00 35.53 441 LEU A CA 1
ATOM 3459 C C . LEU A 1 441 ? -0.810 -1.839 -32.510 1.00 35.53 441 LEU A C 1
ATOM 3461 O O . LEU A 1 441 ? -0.112 -1.114 -31.798 1.00 35.53 441 LEU A O 1
ATOM 3465 N N . PRO A 1 442 ? -0.450 -3.076 -32.862 1.00 28.88 442 PRO A N 1
ATOM 3466 C CA . PRO A 1 442 ? 0.825 -3.388 -33.478 1.00 28.88 442 PRO A CA 1
ATOM 3467 C C . PRO A 1 442 ? 0.627 -3.534 -34.999 1.00 28.88 442 PRO A C 1
ATOM 3469 O O . PRO A 1 442 ? -0.015 -4.480 -35.449 1.00 28.88 442 PRO A O 1
ATOM 3472 N N . GLU A 1 443 ? 1.106 -2.557 -35.776 1.00 34.00 443 GLU A N 1
ATOM 3473 C CA . GLU A 1 443 ? 2.473 -2.549 -36.341 1.00 34.00 443 GLU A CA 1
ATOM 3474 C C . GLU A 1 443 ? 3.084 -1.143 -36.215 1.00 34.00 443 GLU A C 1
ATOM 3476 O O . GLU A 1 443 ? 2.374 -0.148 -36.508 1.00 34.00 443 GLU A O 1
#

Foldseek 3Di:
DDDPDDDDPDPPDPPLVVVLPDDPDPDPPCVVVLVLLLVLCPVVAPDDVVLSVLLSVQVVVLLVVLRSCPQPPVLLVLLVVVVVCCCPPVNPQQWDWDPVAPFATKIDGFHADPVRDGPQPPSVSVCVVDVVCQVQAQLTWTDGPSGTFAGHHRDAEAQACLLDLPDPDHDDDDPQFWWKWKWADDFAFKKKWAARQPDLQWIWIFGSGDTHTGNALVRLCVCPPVPRCVRRSLRVNQVRVLVVVLDPVLNNVVSVVCNSSVKMFIWGFQDQQGGQQQHGDDTHTATEWIDDSVATRQLSNSVSVCSSSVHHYRRDSDTDMGGPVCVVVQLVVQQQDPSGQGIKMFTAGPSSGGPDIHGGGHLNSSLVNVLVVQCVVQFLNRLPVNLVVLVVCVVVVSDDPVVSVVSNVVSNVVSNPGDDDPCPCVVCVVVVVVVVVVVPDDD

Mean predicted aligned error: 10.73 Å

Nearest PDB structures (foldseek):
  2c5u-assembly2_B  TM=5.814E-01  e=1.782E-08  Tequatrovirus T4
  5tt6-assembly1_A  TM=5.912E-01  e=3.830E-08  Tequatrovirus T4
  9do4-assembly1_B  TM=5.864E-01  e=6.264E-08  Tequatrovirus T4

Sequence (443 aa):
MNFVRDLPCFPFSSSIADLLSNPHAISPDWSSFVNEVVEEWSDNVPDNPALTRILTKQLTSLFATAQTITADTVYTFISRELQREFETRVGSSVVHIDESWQGGVSYKVGAFTTKGKLRYGPDDGVYTNHPFLLEHLPRGCVFVDDQLALFGNRKFFGRQVGDDDDSVQVQAVPAAATHFVCTRKANGELAQVALHPTRPDTWIVGSKNRKVAVASIDEVDAFTGTQAYSFASEMARAWFHTLEEMGAGRVRTLQRFLRATRLTLNFEFECPSHQHIVPLHEERLVLIGLSSVYTTVQPLVVAALAVYFSLDCVVPQQYQKKPLTSLDETAAAVGAEWATEGAVLVLLDDEERVVSLMKVKAQYYICLRAIREKLTRLGADAGPSIRARLGTLRRDGIVQPRYARVFAALGTKFAEQGDLSPGLRDKFPQRYEQFLAKAALPE

pLDDT: mean 75.78, std 20.64, range [24.94, 98.5]

Organism: NCBI:txid1486929

InterPro domains:
  IPR019039 T4 RNA ligase 1-like, N-terminal [PF09511] (148-365)

Solvent-accessible surface area (backbone atoms only — not comparable to full-atom values): 24619 Å² total; per-residue (Å²): 139,89,86,85,84,83,77,76,80,76,78,80,58,77,68,58,66,69,67,72,71,73,86,90,64,90,71,75,77,57,64,61,58,52,49,52,35,51,51,53,36,54,76,76,38,83,92,46,74,68,58,54,52,51,40,53,54,52,53,53,49,52,50,56,53,27,67,69,49,62,74,61,59,62,41,42,47,50,50,50,50,50,51,48,48,38,50,71,76,66,33,74,47,37,52,41,74,42,67,88,43,98,65,36,41,37,48,32,68,38,29,43,36,104,80,77,47,63,70,50,54,63,49,67,45,51,39,71,77,31,65,69,46,35,76,71,44,41,54,23,36,30,32,36,92,73,37,74,36,35,33,35,58,54,64,70,39,11,67,43,75,61,25,38,86,86,42,87,54,57,47,78,82,58,88,68,46,55,31,31,34,73,26,59,37,76,68,51,44,57,29,37,38,20,51,36,84,88,40,88,67,26,35,35,23,10,40,51,79,41,69,46,70,35,68,48,65,72,58,40,53,72,41,62,89,38,76,91,42,46,68,17,36,53,49,38,48,54,48,48,52,50,46,58,77,46,29,74,70,52,44,52,51,48,48,53,49,33,65,57,54,60,38,14,44,31,23,29,36,28,33,53,95,64,50,74,82,48,90,55,91,54,75,49,62,32,37,71,41,36,16,36,96,89,44,48,56,39,59,69,51,45,40,32,51,21,61,66,56,71,44,51,57,42,53,48,98,67,83,54,84,39,56,55,91,50,45,64,60,50,43,53,50,37,29,70,40,72,92,41,50,23,31,34,39,40,26,17,26,93,83,59,46,48,76,46,60,34,36,31,30,3,50,58,37,45,52,52,51,57,45,50,57,50,39,72,72,44,54,84,74,27,52,69,67,53,54,56,48,52,54,45,38,44,71,72,64,64,37,60,75,80,53,47,58,56,49,46,53,48,44,43,53,52,37,75,59,68,81,90,62,98,56,56,60,82,75,40,47,71,62,50,50,51,49,52,61,60,66,66,64,86,129